Protein AF-A0A7J7VYK8-F1 (afdb_monomer_lite)

Radius of gyration: 44.72 Å; chains: 1; bounding box: 119×63×115 Å

Secondary structure (DSSP, 8-state):
-HHHHT-HHHHHHHHHHHHHHHHHHHHHTTSTT-HHHHHHHHHHHHHHHHHHHHHHHHHHHHHHHHHHHHHHHHHHHHHHHHHHHHHHIIIIIHHHHHHTS-SS--HHHHHHHHHHHHHHHHHHHHHHHHHHHHHHHHHHHHHHHHTT--TT----HHHHHHHHHHHHHHHHHHHHHHHHHHHHHHHHHHHHHHHHHHHHHHHHHHHHHHHHHHHH-S-SS--HHHHHHHHHHHHHHHHHS-HHHHHHHHHHHHTSSSTTTTHHHHHHHHHHHHHHHHHHHHHHHHS--SS-THHHHHHHHHHHHHTT-------------------PPPPP-PPP------------------------------PPPP------STTTGGGG----PPPPPP--------------------------------

Structure (mmCIF, N/CA/C/O backbone):
data_AF-A0A7J7VYK8-F1
#
_entry.id   AF-A0A7J7VYK8-F1
#
loop_
_atom_site.group_PDB
_atom_site.id
_atom_site.type_symbol
_atom_site.label_atom_id
_atom_site.label_alt_id
_atom_site.label_comp_id
_atom_site.label_asym_id
_atom_site.label_entity_id
_atom_site.label_seq_id
_atom_site.pdbx_PDB_ins_code
_atom_site.Cartn_x
_atom_site.Cartn_y
_atom_site.Cartn_z
_atom_site.occupancy
_atom_site.B_iso_or_equiv
_atom_site.auth_seq_id
_atom_site.auth_comp_id
_atom_site.auth_asym_id
_atom_site.auth_atom_id
_atom_site.pdbx_PDB_model_num
ATOM 1 N N . MET A 1 1 ? 20.728 4.333 -35.423 1.00 66.44 1 MET A N 1
ATOM 2 C CA . MET A 1 1 ? 21.975 3.659 -34.999 1.00 66.44 1 MET A CA 1
ATOM 3 C C . MET A 1 1 ? 22.293 2.475 -35.893 1.00 66.44 1 MET A C 1
ATOM 5 O O . MET A 1 1 ? 23.256 2.585 -36.630 1.00 66.44 1 MET A O 1
ATOM 9 N N . GLU A 1 2 ? 21.468 1.422 -35.945 1.00 69.25 2 GLU A N 1
ATOM 10 C CA . GLU A 1 2 ? 21.706 0.250 -36.819 1.00 69.25 2 GLU A CA 1
ATOM 11 C C . GLU A 1 2 ? 22.006 0.616 -38.289 1.00 69.25 2 GLU A C 1
ATOM 13 O O . GLU A 1 2 ? 22.933 0.067 -38.868 1.00 69.25 2 GLU A O 1
ATOM 18 N N . ALA A 1 3 ? 21.307 1.605 -38.863 1.00 75.06 3 ALA A N 1
ATOM 19 C CA . ALA A 1 3 ? 21.569 2.103 -40.220 1.00 75.06 3 ALA A CA 1
ATOM 20 C C . ALA A 1 3 ? 22.964 2.736 -40.423 1.00 75.06 3 ALA A C 1
ATOM 22 O O . ALA A 1 3 ? 23.496 2.669 -41.520 1.00 75.06 3 ALA A O 1
ATOM 23 N N . VAL A 1 4 ? 23.562 3.323 -39.379 1.00 71.44 4 VAL A N 1
ATOM 24 C CA . VAL A 1 4 ? 24.891 3.966 -39.443 1.00 71.44 4 VAL A CA 1
ATOM 25 C C . VAL A 1 4 ? 26.001 2.915 -39.350 1.00 71.44 4 VAL A C 1
ATOM 27 O O . VAL A 1 4 ? 26.984 2.984 -40.073 1.00 71.44 4 VAL A O 1
ATOM 30 N N . LEU A 1 5 ? 25.807 1.886 -38.517 1.00 71.06 5 LEU A N 1
ATOM 31 C CA . LEU A 1 5 ? 26.722 0.739 -38.415 1.00 71.06 5 LEU A CA 1
ATOM 32 C C . LEU A 1 5 ? 26.581 -0.258 -39.581 1.00 71.06 5 LEU A C 1
ATOM 34 O O . LEU A 1 5 ? 27.395 -1.168 -39.719 1.00 71.06 5 LEU A O 1
ATOM 38 N N . ARG A 1 6 ? 25.536 -0.113 -40.405 1.00 79.81 6 ARG A N 1
ATOM 39 C CA . ARG A 1 6 ? 25.303 -0.891 -41.631 1.00 79.81 6 ARG A CA 1
ATOM 40 C C . ARG A 1 6 ? 25.553 -0.101 -42.911 1.00 79.81 6 ARG A C 1
ATOM 42 O O . ARG A 1 6 ? 25.130 -0.548 -43.977 1.00 79.81 6 ARG A O 1
ATOM 49 N N . ASP A 1 7 ? 26.227 1.041 -42.821 1.00 84.50 7 ASP A N 1
ATOM 50 C CA . ASP A 1 7 ? 26.630 1.771 -44.015 1.00 84.50 7 ASP A CA 1
ATOM 51 C C . ASP A 1 7 ? 27.494 0.861 -44.923 1.00 84.50 7 ASP A C 1
ATOM 53 O O . ASP A 1 7 ? 28.463 0.255 -44.449 1.00 84.50 7 ASP A O 1
ATOM 57 N N . PRO A 1 8 ? 27.137 0.693 -46.210 1.00 84.19 8 PRO A N 1
ATOM 58 C CA . PRO A 1 8 ? 27.809 -0.261 -47.085 1.00 84.19 8 PRO A CA 1
ATOM 59 C C . PRO A 1 8 ? 29.238 0.166 -47.444 1.00 84.19 8 PRO A C 1
ATOM 61 O O . PRO A 1 8 ? 30.066 -0.703 -47.712 1.00 84.19 8 PRO A O 1
ATOM 64 N N . VAL A 1 9 ? 29.547 1.468 -47.419 1.00 83.50 9 VAL A N 1
ATOM 65 C CA . VAL A 1 9 ? 30.898 1.990 -47.668 1.00 83.50 9 VAL A CA 1
ATOM 66 C C . VAL A 1 9 ? 31.778 1.719 -46.451 1.00 83.50 9 VAL A C 1
ATOM 68 O O . VAL A 1 9 ? 32.875 1.187 -46.600 1.00 83.50 9 VAL A O 1
ATOM 71 N N . LEU A 1 10 ? 31.266 1.983 -45.245 1.00 81.25 10 LEU A N 1
ATOM 72 C CA . LEU A 1 10 ? 31.934 1.684 -43.976 1.00 81.25 10 LEU A CA 1
ATOM 73 C C . LEU A 1 10 ? 32.224 0.181 -43.826 1.00 81.25 10 LEU A C 1
ATOM 75 O O . LEU A 1 10 ? 33.344 -0.213 -43.504 1.00 81.25 10 LEU A O 1
ATOM 79 N N . LEU A 1 11 ? 31.233 -0.671 -44.118 1.00 83.19 11 LEU A N 1
ATOM 80 C CA . LEU A 1 11 ? 31.388 -2.128 -44.083 1.00 83.19 11 LEU A CA 1
ATOM 81 C C . LEU A 1 11 ? 32.346 -2.646 -45.163 1.00 83.19 11 LEU A C 1
ATOM 83 O O . LEU A 1 11 ? 33.092 -3.588 -44.897 1.00 83.19 11 LEU A O 1
ATOM 87 N N . GLY A 1 12 ? 32.340 -2.060 -46.364 1.00 84.88 12 GLY A N 1
ATOM 88 C CA . GLY A 1 12 ? 33.315 -2.376 -47.410 1.00 84.88 12 GLY A CA 1
ATOM 89 C C . GLY A 1 12 ? 34.735 -2.026 -46.969 1.00 84.88 12 GLY A C 1
ATOM 90 O O . GLY A 1 12 ? 35.626 -2.872 -47.006 1.00 84.88 12 GLY A O 1
ATOM 91 N N . LEU A 1 13 ? 34.927 -0.816 -46.442 1.00 82.25 13 LEU A N 1
ATOM 92 C CA . LEU A 1 13 ? 36.217 -0.314 -45.975 1.00 82.25 13 LEU A CA 1
ATOM 93 C C . LEU A 1 13 ? 36.773 -1.127 -44.791 1.00 82.25 13 LEU A C 1
ATOM 95 O O . LEU A 1 13 ? 37.957 -1.453 -44.789 1.00 82.25 13 LEU A O 1
ATOM 99 N N . GLN A 1 14 ? 35.924 -1.552 -43.850 1.00 80.00 14 GLN A N 1
ATOM 100 C CA . GLN A 1 14 ? 36.318 -2.445 -42.752 1.00 80.00 14 GLN A CA 1
ATOM 101 C C . GLN A 1 14 ? 36.707 -3.856 -43.237 1.00 80.00 14 GLN A C 1
ATOM 103 O O . GLN A 1 14 ? 37.615 -4.477 -42.687 1.00 80.00 14 GLN A O 1
ATOM 108 N N . ARG A 1 15 ? 36.016 -4.397 -44.251 1.00 84.12 15 ARG A N 1
ATOM 109 C CA . ARG A 1 15 ? 36.265 -5.757 -44.772 1.00 84.12 15 ARG A CA 1
ATOM 110 C C . ARG A 1 15 ? 37.472 -5.832 -45.699 1.00 84.12 15 ARG A C 1
ATOM 112 O O . ARG A 1 15 ? 38.205 -6.817 -45.677 1.00 84.12 15 ARG A O 1
ATOM 119 N N . GLU A 1 16 ? 37.641 -4.824 -46.545 1.00 87.75 16 GLU A N 1
ATOM 120 C CA . GLU A 1 16 ? 38.564 -4.857 -47.679 1.00 87.75 16 GLU A CA 1
ATOM 121 C C . GLU A 1 16 ? 39.730 -3.881 -47.526 1.00 87.75 16 GLU A C 1
ATOM 123 O O . GLU A 1 16 ? 40.763 -4.086 -48.163 1.00 87.75 16 GLU A O 1
ATOM 128 N N . GLY A 1 17 ? 39.615 -2.857 -46.674 1.00 87.00 17 GLY A N 1
ATOM 129 C CA . GLY A 1 17 ? 40.640 -1.830 -46.486 1.00 87.00 17 GLY A CA 1
ATOM 130 C C . GLY A 1 17 ? 41.943 -2.401 -45.935 1.00 87.00 17 GLY A C 1
ATOM 131 O O . GLY A 1 17 ? 42.975 -2.257 -46.584 1.00 87.00 17 GLY A O 1
ATOM 132 N N . GLY A 1 18 ? 41.903 -3.157 -44.833 1.00 87.50 18 GLY A N 1
ATOM 133 C CA . GLY A 1 18 ? 43.097 -3.812 -44.280 1.00 87.50 18 GLY A CA 1
ATOM 134 C C . GLY A 1 18 ? 43.748 -4.805 -45.252 1.00 87.50 18 GLY A C 1
ATOM 135 O O . GLY A 1 18 ? 44.970 -4.844 -45.382 1.00 87.50 18 GLY A O 1
ATOM 136 N N . ALA A 1 19 ? 42.944 -5.553 -46.017 1.00 89.50 19 ALA A N 1
ATOM 137 C CA . ALA A 1 19 ? 43.447 -6.455 -47.055 1.00 89.50 19 ALA A CA 1
ATOM 138 C C . ALA A 1 19 ? 44.047 -5.701 -48.259 1.00 89.50 19 ALA A C 1
ATOM 140 O O . ALA A 1 19 ? 45.001 -6.173 -48.873 1.00 89.50 19 ALA A O 1
ATOM 141 N N . THR A 1 20 ? 43.505 -4.530 -48.601 1.00 90.06 20 THR A N 1
ATOM 142 C CA . THR A 1 20 ? 44.023 -3.660 -49.667 1.00 90.06 20 THR A CA 1
ATOM 143 C C . THR A 1 20 ? 45.308 -2.974 -49.234 1.00 90.06 20 THR A C 1
ATOM 145 O O . THR A 1 20 ? 46.271 -2.983 -49.993 1.00 90.06 20 THR A O 1
ATOM 148 N N . LEU A 1 21 ? 45.373 -2.475 -48.000 1.00 91.06 21 LEU A N 1
ATOM 149 C CA . LEU A 1 21 ? 46.582 -1.900 -47.426 1.00 91.06 21 LEU A CA 1
ATOM 150 C C . LEU A 1 21 ? 47.708 -2.941 -47.346 1.00 91.06 21 LEU A C 1
ATOM 152 O O . LEU A 1 21 ? 48.823 -2.649 -47.761 1.00 91.06 21 LEU A O 1
ATOM 156 N N . ALA A 1 22 ? 47.413 -4.174 -46.922 1.00 90.88 22 ALA A N 1
ATOM 157 C CA . ALA A 1 22 ? 48.390 -5.265 -46.913 1.00 90.88 22 ALA A CA 1
ATOM 158 C C . ALA A 1 22 ? 48.908 -5.617 -48.325 1.00 90.88 22 ALA A C 1
ATOM 160 O O . ALA A 1 22 ? 50.106 -5.846 -48.499 1.00 90.88 22 ALA A O 1
ATOM 161 N N . ARG A 1 23 ? 48.039 -5.607 -49.352 1.00 91.00 23 ARG A N 1
ATOM 162 C CA . ARG A 1 23 ? 48.457 -5.761 -50.761 1.00 91.00 23 ARG A CA 1
ATOM 163 C C . ARG A 1 23 ? 49.352 -4.608 -51.219 1.00 91.00 23 ARG A C 1
ATOM 165 O O . ARG A 1 23 ? 50.415 -4.863 -51.774 1.00 91.00 23 ARG A O 1
ATOM 172 N N . LEU A 1 24 ? 48.969 -3.363 -50.931 1.00 90.00 24 LEU A N 1
ATOM 173 C CA . LEU A 1 24 ? 49.759 -2.174 -51.270 1.00 90.00 24 LEU A CA 1
ATOM 174 C C . LEU A 1 24 ? 51.128 -2.182 -50.576 1.00 90.00 24 LEU A C 1
ATOM 176 O O . LEU A 1 24 ? 52.125 -1.867 -51.213 1.00 90.00 24 LEU A O 1
ATOM 180 N N . GLN A 1 25 ? 51.205 -2.605 -49.311 1.00 90.88 25 GLN A N 1
ATOM 181 C CA . GLN A 1 25 ? 52.469 -2.797 -48.591 1.00 90.88 25 GLN A CA 1
ATOM 182 C C . GLN A 1 25 ? 53.337 -3.883 -49.251 1.00 90.88 25 GLN A C 1
ATOM 184 O O . GLN A 1 25 ? 54.537 -3.685 -49.446 1.00 90.88 25 GLN A O 1
ATOM 189 N N . GLN A 1 26 ? 52.740 -5.010 -49.656 1.00 91.31 26 GLN A N 1
ATOM 190 C CA . GLN A 1 26 ? 53.449 -6.083 -50.359 1.00 91.31 26 GLN A CA 1
ATOM 191 C C . GLN A 1 26 ? 53.977 -5.635 -51.734 1.00 91.31 26 GLN A C 1
ATOM 193 O O . GLN A 1 26 ? 55.103 -5.974 -52.099 1.00 91.31 26 GLN A O 1
ATOM 198 N N . GLU A 1 27 ? 53.198 -4.874 -52.501 1.00 89.06 27 GLU A N 1
ATOM 199 C CA . GLU A 1 27 ? 53.606 -4.357 -53.812 1.00 89.06 27 GLU A CA 1
ATOM 200 C C . GLU A 1 27 ? 54.656 -3.246 -53.687 1.00 89.06 27 GLU A C 1
ATOM 202 O O . GLU A 1 27 ? 55.673 -3.286 -54.384 1.00 89.06 27 GLU A O 1
ATOM 207 N N . ALA A 1 28 ? 54.477 -2.318 -52.743 1.00 86.69 28 ALA A N 1
ATOM 208 C CA . ALA A 1 28 ? 55.421 -1.240 -52.466 1.00 86.69 28 ALA A CA 1
ATOM 209 C C . ALA A 1 28 ? 56.788 -1.750 -51.984 1.00 86.69 28 ALA A C 1
ATOM 211 O O . ALA A 1 28 ? 57.797 -1.183 -52.391 1.00 86.69 28 ALA A O 1
ATOM 212 N N . SER A 1 29 ? 56.849 -2.870 -51.247 1.00 84.62 29 SER A N 1
ATOM 213 C CA . SER A 1 29 ? 58.124 -3.493 -50.831 1.00 84.62 29 SER A CA 1
ATOM 214 C C . SER A 1 29 ? 59.046 -3.885 -52.000 1.00 84.62 29 SER A C 1
ATOM 216 O O . SER A 1 29 ? 60.258 -4.019 -51.849 1.00 84.62 29 SER A O 1
ATOM 218 N N . ARG A 1 30 ? 58.494 -4.039 -53.213 1.00 88.00 30 ARG A N 1
ATOM 219 C CA . ARG A 1 30 ? 59.270 -4.292 -54.443 1.00 88.00 30 ARG A CA 1
ATOM 220 C C . ARG A 1 30 ? 59.839 -3.012 -55.065 1.00 88.00 30 ARG A C 1
ATOM 222 O O . ARG A 1 30 ? 60.625 -3.089 -56.006 1.00 88.00 30 ARG A O 1
ATOM 229 N N . LEU A 1 31 ? 59.421 -1.852 -54.563 1.00 87.12 31 LEU A N 1
ATOM 230 C CA . LEU A 1 31 ? 59.692 -0.508 -55.070 1.00 87.12 31 LEU A CA 1
ATOM 231 C C . LEU A 1 31 ? 60.247 0.427 -53.974 1.00 87.12 31 LEU A C 1
ATOM 233 O O . LEU A 1 31 ? 60.281 1.638 -54.180 1.00 87.12 31 LEU A O 1
ATOM 237 N N . ASP A 1 32 ? 60.735 -0.114 -52.848 1.00 77.31 32 ASP A N 1
ATOM 238 C CA . ASP A 1 32 ? 61.215 0.629 -51.659 1.00 77.31 32 ASP A CA 1
ATOM 239 C C . ASP A 1 32 ? 62.325 1.668 -51.933 1.00 77.31 32 ASP A C 1
ATOM 241 O O . ASP A 1 32 ? 62.585 2.559 -51.118 1.00 77.31 32 ASP A O 1
ATOM 245 N N . PHE A 1 33 ? 62.978 1.587 -53.093 1.00 79.19 33 PHE A N 1
ATOM 246 C CA . PHE A 1 33 ? 63.954 2.572 -53.563 1.00 79.19 33 PHE A CA 1
ATOM 247 C C . PHE A 1 33 ? 63.316 3.894 -54.032 1.00 79.19 33 PHE A C 1
ATOM 249 O O . PHE A 1 33 ? 64.022 4.892 -54.162 1.00 79.19 33 PHE A O 1
ATOM 256 N N . ASN A 1 34 ? 62.004 3.922 -54.293 1.00 89.50 34 ASN A N 1
ATOM 257 C CA . ASN A 1 34 ? 61.283 5.112 -54.739 1.00 89.50 34 ASN A CA 1
ATOM 258 C C . ASN A 1 34 ? 60.713 5.895 -53.528 1.00 89.50 34 ASN A C 1
ATOM 260 O O . ASN A 1 34 ? 59.876 5.359 -52.792 1.00 89.50 34 ASN A O 1
ATOM 264 N N . PRO A 1 35 ? 61.131 7.160 -53.306 1.00 87.50 35 PRO A N 1
ATOM 265 C CA . PRO A 1 35 ? 60.678 7.954 -52.164 1.00 87.50 35 PRO A CA 1
ATOM 266 C C . PRO A 1 35 ? 59.190 8.324 -52.244 1.00 87.50 35 PRO A C 1
ATOM 268 O O . PRO A 1 35 ? 58.517 8.334 -51.213 1.00 87.50 35 PRO A O 1
ATOM 271 N N . ASP A 1 36 ? 58.655 8.556 -53.445 1.00 90.31 36 ASP A N 1
ATOM 272 C CA . ASP A 1 36 ? 57.256 8.941 -53.641 1.00 90.31 36 ASP A CA 1
ATOM 273 C C . ASP A 1 36 ? 56.327 7.773 -53.296 1.00 90.31 36 ASP A C 1
ATOM 275 O O . ASP A 1 36 ? 55.339 7.959 -52.587 1.00 90.31 36 ASP A O 1
ATOM 279 N N . VAL A 1 37 ? 56.671 6.550 -53.720 1.00 88.38 37 VAL A N 1
ATOM 280 C CA . VAL A 1 37 ? 55.912 5.328 -53.382 1.00 88.38 37 VAL A CA 1
ATOM 281 C C . VAL A 1 37 ? 55.844 5.136 -51.866 1.00 88.38 37 VAL A C 1
ATOM 283 O O . VAL A 1 37 ? 54.774 4.866 -51.321 1.00 88.38 37 VAL A O 1
ATOM 286 N N . ARG A 1 38 ? 56.965 5.347 -51.164 1.00 88.88 38 ARG A N 1
ATOM 287 C CA . ARG A 1 38 ? 57.019 5.273 -49.697 1.00 88.88 38 ARG A CA 1
ATOM 288 C C . ARG A 1 38 ? 56.192 6.366 -49.018 1.00 88.88 38 ARG A C 1
ATOM 290 O O . ARG A 1 38 ? 55.534 6.076 -48.022 1.00 88.88 38 ARG A O 1
ATOM 297 N N . SER A 1 39 ? 56.194 7.589 -49.553 1.00 91.50 39 SER A N 1
ATOM 298 C CA . SER A 1 39 ? 55.395 8.701 -49.022 1.00 91.50 39 SER A CA 1
ATOM 299 C C . SER A 1 39 ? 53.893 8.420 -49.129 1.00 91.50 39 SER A C 1
ATOM 301 O O . SER A 1 39 ? 53.184 8.480 -48.126 1.00 91.50 39 SER A O 1
ATOM 303 N N . HIS A 1 40 ? 53.413 8.029 -50.314 1.00 91.38 40 HIS A N 1
ATOM 304 C CA . HIS A 1 40 ? 51.994 7.730 -50.533 1.00 91.38 40 HIS A CA 1
ATOM 305 C C . HIS A 1 40 ? 51.535 6.479 -49.759 1.00 91.38 40 HIS A C 1
ATOM 307 O O . HIS A 1 40 ? 50.402 6.434 -49.284 1.00 91.38 40 HIS A O 1
ATOM 313 N N . LEU A 1 41 ? 52.403 5.475 -49.564 1.00 91.19 41 LEU A N 1
ATOM 314 C CA . LEU A 1 41 ? 52.093 4.319 -48.713 1.00 91.19 41 LEU A CA 1
ATOM 315 C C . LEU A 1 41 ? 51.953 4.710 -47.233 1.00 91.19 41 LEU A C 1
ATOM 317 O O . LEU A 1 41 ? 51.063 4.205 -46.544 1.00 91.19 41 LEU A O 1
ATOM 321 N N . ALA A 1 42 ? 52.818 5.599 -46.736 1.00 90.94 42 ALA A N 1
ATOM 322 C CA . ALA A 1 42 ? 52.733 6.108 -45.370 1.00 90.94 42 ALA A CA 1
ATOM 323 C C . ALA A 1 42 ? 51.444 6.921 -45.156 1.00 90.94 42 ALA A C 1
ATOM 325 O O . ALA A 1 42 ? 50.758 6.720 -44.155 1.00 90.94 42 ALA A O 1
ATOM 326 N N . GLU A 1 43 ? 51.069 7.760 -46.125 1.00 94.25 43 GLU A N 1
ATOM 327 C CA . GLU A 1 43 ? 49.801 8.498 -46.126 1.00 94.25 43 GLU A CA 1
ATOM 328 C C . GLU A 1 43 ? 48.586 7.555 -46.153 1.00 94.25 43 GLU A C 1
ATOM 330 O O . GLU A 1 43 ? 47.708 7.663 -45.300 1.00 94.25 43 GLU A O 1
ATOM 335 N N . ALA A 1 44 ? 48.564 6.564 -47.051 1.00 90.62 44 ALA A N 1
ATOM 336 C CA . ALA A 1 44 ? 47.496 5.562 -47.115 1.00 90.62 44 ALA A CA 1
ATOM 337 C C . ALA A 1 44 ? 47.372 4.744 -45.815 1.00 90.62 44 ALA A C 1
ATOM 339 O O . ALA A 1 44 ? 46.263 4.437 -45.375 1.00 90.62 44 ALA A O 1
ATOM 340 N N . THR A 1 45 ? 48.502 4.428 -45.172 1.00 91.75 45 THR A N 1
ATOM 341 C CA . THR A 1 45 ? 48.530 3.761 -43.862 1.00 91.75 45 THR A CA 1
ATOM 342 C C . THR A 1 45 ? 47.937 4.664 -42.778 1.00 91.75 45 THR A C 1
ATOM 344 O O . THR A 1 45 ? 47.077 4.216 -42.025 1.00 91.75 45 THR A O 1
ATOM 347 N N . ALA A 1 46 ? 48.333 5.939 -42.721 1.00 94.19 46 ALA A N 1
ATOM 348 C CA . ALA A 1 46 ? 47.816 6.901 -41.746 1.00 94.19 46 ALA A CA 1
ATOM 349 C C . ALA A 1 46 ? 46.307 7.158 -41.914 1.00 94.19 46 ALA A C 1
ATOM 351 O O . ALA A 1 46 ? 45.573 7.181 -40.925 1.00 94.19 46 ALA A O 1
ATOM 352 N N . LEU A 1 47 ? 45.828 7.286 -43.157 1.00 91.38 47 LEU A N 1
ATOM 353 C CA . LEU A 1 47 ? 44.405 7.432 -43.471 1.00 91.38 47 LEU A CA 1
ATOM 354 C C . LEU A 1 47 ? 43.594 6.199 -43.050 1.00 91.38 47 LEU A C 1
ATOM 356 O O . LEU A 1 47 ? 42.510 6.349 -42.489 1.00 91.38 47 LEU A O 1
ATOM 360 N N . TYR A 1 48 ? 44.111 4.987 -43.276 1.00 90.31 48 TYR A N 1
ATOM 361 C CA . TYR A 1 48 ? 43.433 3.762 -42.847 1.00 90.31 48 TYR A CA 1
ATOM 362 C C . TYR A 1 48 ? 43.399 3.618 -41.317 1.00 90.31 48 TYR A C 1
ATOM 364 O O . TYR A 1 48 ? 42.348 3.292 -40.769 1.00 90.31 48 TYR A O 1
ATOM 372 N N . SER A 1 49 ? 44.498 3.921 -40.616 1.00 91.06 49 SER A N 1
ATOM 373 C CA . SER A 1 49 ? 44.519 3.935 -39.144 1.00 91.06 49 SER A CA 1
ATOM 374 C C . SER A 1 49 ? 43.506 4.928 -38.570 1.00 91.06 49 SER A C 1
ATOM 376 O O . SER A 1 49 ? 42.745 4.574 -37.674 1.00 91.06 49 SER A O 1
ATOM 378 N N . LEU A 1 50 ? 43.421 6.139 -39.137 1.00 92.12 50 LEU A N 1
ATOM 379 C CA . LEU A 1 50 ? 42.419 7.130 -38.739 1.00 92.12 50 LEU A CA 1
ATOM 380 C C . LEU A 1 50 ? 40.988 6.605 -38.945 1.00 92.12 50 LEU A C 1
ATOM 382 O O . LEU A 1 50 ? 40.134 6.795 -38.083 1.00 92.12 50 LEU A O 1
ATOM 386 N N . VAL A 1 51 ? 40.714 5.928 -40.064 1.00 88.81 51 VAL A N 1
ATOM 387 C CA . VAL A 1 51 ? 39.407 5.301 -40.323 1.00 88.81 51 VAL A CA 1
ATOM 388 C C . VAL A 1 51 ? 39.068 4.238 -39.274 1.00 88.81 51 VAL A C 1
ATOM 390 O O . VAL A 1 51 ? 37.934 4.222 -38.794 1.00 88.81 51 VAL A O 1
ATOM 393 N N . ASP A 1 52 ? 40.016 3.374 -38.905 1.00 86.94 52 ASP A N 1
ATOM 394 C CA . ASP A 1 52 ? 39.801 2.318 -37.905 1.00 86.94 52 ASP A CA 1
ATOM 395 C C . ASP A 1 52 ? 39.539 2.906 -36.504 1.00 86.94 52 ASP A C 1
ATOM 397 O O . ASP A 1 52 ? 38.585 2.516 -35.826 1.00 86.94 52 ASP A O 1
ATOM 401 N N . GLU A 1 53 ? 40.291 3.941 -36.115 1.00 91.56 53 GLU A N 1
ATOM 402 C CA . GLU A 1 53 ? 40.053 4.707 -34.885 1.00 91.56 53 GLU A CA 1
ATOM 403 C C . GLU A 1 53 ? 38.658 5.358 -34.870 1.00 91.56 53 GLU A C 1
ATOM 405 O O . GLU A 1 53 ? 37.910 5.210 -33.898 1.00 91.56 53 GLU A O 1
ATOM 410 N N . GLN A 1 54 ? 38.261 6.041 -35.952 1.00 89.06 54 GLN A N 1
ATOM 411 C CA . GLN A 1 54 ? 36.931 6.657 -36.044 1.00 89.06 54 GLN A CA 1
ATOM 412 C C . GLN A 1 54 ? 35.807 5.609 -36.048 1.00 89.06 54 GLN A C 1
ATOM 414 O O . GLN A 1 54 ? 34.757 5.833 -35.440 1.00 89.06 54 GLN A O 1
ATOM 419 N N . LEU A 1 55 ? 36.019 4.445 -36.670 1.00 86.00 55 LEU A N 1
ATOM 420 C CA . LEU A 1 55 ? 35.085 3.320 -36.631 1.00 86.00 55 LEU A CA 1
ATOM 421 C C . LEU A 1 55 ? 34.936 2.767 -35.206 1.00 86.00 55 LEU A C 1
ATOM 423 O O . LEU A 1 55 ? 33.811 2.530 -34.756 1.00 86.00 55 LEU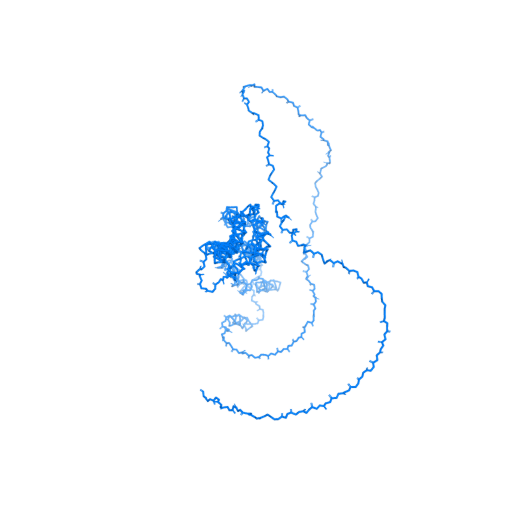 A O 1
ATOM 427 N N . HIS A 1 56 ? 36.037 2.609 -34.468 1.00 88.00 56 HIS A N 1
ATOM 428 C CA . HIS A 1 56 ? 36.009 2.178 -33.072 1.00 88.00 56 HIS A CA 1
ATOM 429 C C . HIS A 1 56 ? 35.237 3.167 -32.181 1.00 88.00 56 HIS A C 1
ATOM 431 O O . HIS A 1 56 ? 34.377 2.754 -31.392 1.00 88.00 56 HIS A O 1
ATOM 437 N N . VAL A 1 57 ? 35.474 4.474 -32.347 1.00 91.06 57 VAL A N 1
ATOM 438 C CA . VAL A 1 57 ? 34.728 5.535 -31.647 1.00 91.06 57 VAL A CA 1
ATOM 439 C C . VAL A 1 57 ? 33.239 5.488 -32.006 1.00 91.06 57 VAL A C 1
ATOM 441 O O . VAL A 1 57 ? 32.390 5.534 -31.112 1.00 91.06 57 VAL A O 1
ATOM 444 N N . LEU A 1 58 ? 32.892 5.336 -33.286 1.00 88.12 58 LEU A N 1
ATOM 445 C CA . LEU A 1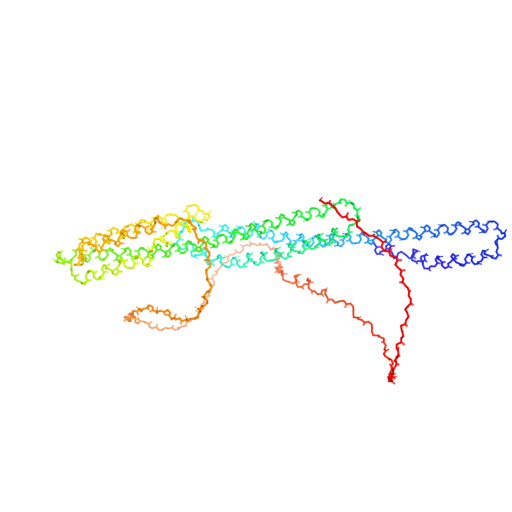 58 ? 31.508 5.259 -33.762 1.00 88.12 58 LEU A CA 1
ATOM 446 C C . LEU A 1 58 ? 30.753 4.050 -33.186 1.00 88.12 58 LEU A C 1
ATOM 448 O O . LEU A 1 58 ? 29.629 4.193 -32.701 1.00 88.12 58 LEU A O 1
ATOM 452 N N . VAL A 1 59 ? 31.364 2.863 -33.200 1.00 85.06 59 VAL A N 1
ATOM 453 C CA . VAL A 1 59 ? 30.773 1.641 -32.628 1.00 85.06 59 VAL A CA 1
ATOM 454 C C . VAL A 1 59 ? 30.574 1.797 -31.120 1.00 85.06 59 VAL A C 1
ATOM 456 O O . VAL A 1 59 ? 29.486 1.525 -30.608 1.00 85.06 59 VAL A O 1
ATOM 459 N N . THR A 1 60 ? 31.590 2.286 -30.407 1.00 87.31 60 THR A N 1
ATOM 460 C CA . THR A 1 60 ? 31.558 2.447 -28.946 1.00 87.31 60 THR A CA 1
ATOM 461 C C . THR A 1 60 ? 30.508 3.473 -28.513 1.00 87.31 60 THR A C 1
ATOM 463 O O . THR A 1 60 ? 29.673 3.183 -27.653 1.00 87.31 60 THR A O 1
ATOM 466 N N . THR A 1 61 ? 30.467 4.641 -29.161 1.00 88.69 61 THR A N 1
ATOM 467 C CA . THR A 1 61 ? 29.472 5.691 -28.876 1.00 88.69 61 THR A CA 1
ATOM 468 C C . THR A 1 61 ? 28.049 5.272 -29.255 1.00 88.69 61 THR A C 1
ATOM 470 O O . THR A 1 61 ? 27.121 5.519 -28.482 1.00 88.69 61 THR A O 1
ATOM 473 N N . SER A 1 62 ? 27.857 4.575 -30.382 1.00 85.75 62 SER A N 1
ATOM 474 C CA . SER A 1 62 ? 26.550 4.033 -30.780 1.00 85.75 62 SER A CA 1
ATOM 475 C C . SER A 1 62 ? 26.042 2.979 -29.790 1.00 85.75 62 SER A C 1
ATOM 477 O O . SER A 1 62 ? 24.870 3.002 -29.416 1.00 85.75 62 SER A O 1
ATOM 479 N N . ASN A 1 63 ? 26.901 2.069 -29.325 1.00 85.19 63 ASN A N 1
ATOM 480 C CA . ASN A 1 63 ? 26.514 1.052 -28.342 1.00 85.19 63 ASN A CA 1
ATOM 481 C C . ASN A 1 63 ? 26.190 1.675 -26.974 1.00 85.19 63 ASN A C 1
ATOM 483 O O . ASN A 1 63 ? 25.201 1.298 -26.343 1.00 85.19 63 ASN A O 1
ATOM 487 N N . HIS A 1 64 ? 26.956 2.683 -26.544 1.00 86.00 64 HIS A N 1
ATOM 488 C CA . HIS A 1 64 ? 26.662 3.441 -25.328 1.00 86.00 64 HIS A CA 1
ATOM 489 C C . HIS A 1 64 ? 25.310 4.177 -25.417 1.00 86.00 64 HIS A C 1
ATOM 491 O O . HIS A 1 64 ? 24.493 4.105 -24.495 1.00 86.00 64 HIS A O 1
ATOM 497 N N . LEU A 1 65 ? 25.028 4.845 -26.543 1.00 86.88 65 LEU A N 1
ATOM 498 C CA . LEU A 1 65 ? 23.748 5.520 -26.768 1.00 86.88 65 LEU A CA 1
ATOM 499 C C . LEU A 1 65 ? 22.571 4.530 -26.816 1.00 86.88 65 LEU A C 1
ATOM 501 O O . LEU A 1 65 ? 21.503 4.839 -26.286 1.00 86.88 65 LEU A O 1
ATOM 505 N N . LEU A 1 66 ? 22.761 3.332 -27.381 1.00 86.88 66 LEU A N 1
ATOM 506 C CA . LEU A 1 66 ? 21.759 2.263 -27.354 1.00 86.88 66 LEU A CA 1
ATOM 507 C C . LEU A 1 66 ? 21.421 1.841 -25.922 1.00 86.88 66 LEU A C 1
ATOM 509 O O . LEU A 1 66 ? 20.251 1.908 -25.547 1.00 86.88 66 LEU A O 1
ATOM 513 N N . GLY A 1 67 ? 22.423 1.526 -25.096 1.00 87.38 67 GLY A N 1
ATOM 514 C CA . GLY A 1 67 ? 22.203 1.172 -23.690 1.00 87.38 67 GLY A CA 1
ATOM 515 C C . GLY A 1 67 ? 21.477 2.272 -22.901 1.00 87.38 67 GLY A C 1
ATOM 516 O O . GLY A 1 67 ? 20.565 1.985 -22.122 1.00 87.38 67 GLY A O 1
ATOM 517 N N . ARG A 1 68 ? 21.798 3.549 -23.158 1.00 87.19 68 ARG A N 1
ATOM 518 C CA . ARG A 1 68 ? 21.085 4.693 -22.558 1.00 87.19 68 ARG A CA 1
ATOM 519 C C . ARG A 1 68 ? 19.624 4.797 -23.005 1.00 87.19 68 ARG A C 1
ATOM 521 O O . ARG A 1 68 ? 18.757 5.071 -22.174 1.00 87.19 68 ARG A O 1
ATOM 528 N N . LEU A 1 69 ? 19.328 4.581 -24.287 1.00 90.19 69 LEU A N 1
ATOM 529 C CA . LEU A 1 69 ? 17.953 4.605 -24.798 1.00 90.19 69 LEU A CA 1
ATOM 530 C C . LEU A 1 69 ? 17.127 3.426 -24.266 1.00 90.19 69 LEU A C 1
ATOM 532 O O . LEU A 1 69 ? 15.982 3.621 -23.858 1.00 90.19 69 LEU A O 1
ATOM 536 N N . GLU A 1 70 ? 17.704 2.226 -24.198 1.00 90.81 70 GLU A N 1
ATOM 537 C CA . GLU A 1 70 ? 17.061 1.047 -23.605 1.00 90.81 70 GLU A CA 1
ATOM 538 C C . GLU A 1 70 ? 16.744 1.253 -22.119 1.00 90.81 70 GLU A C 1
ATOM 540 O O . GLU A 1 70 ? 15.628 0.964 -21.675 1.00 90.81 70 GLU A O 1
ATOM 545 N N . LEU A 1 71 ? 17.687 1.816 -21.356 1.00 91.00 71 LEU A N 1
ATOM 546 C CA . LEU A 1 71 ? 17.475 2.216 -19.965 1.00 91.00 71 LEU A CA 1
ATOM 547 C C . LEU A 1 71 ? 16.313 3.213 -19.846 1.00 91.00 71 LEU A C 1
ATOM 549 O O . LEU A 1 71 ? 15.392 2.974 -19.064 1.00 91.00 71 LEU A O 1
ATOM 553 N N . ARG A 1 72 ? 16.293 4.272 -20.664 1.00 91.44 72 ARG A N 1
ATOM 554 C CA . ARG A 1 72 ? 15.225 5.286 -20.649 1.00 91.44 72 ARG A CA 1
ATOM 555 C C . ARG A 1 72 ? 13.849 4.704 -20.998 1.00 91.44 72 ARG A C 1
ATOM 557 O O . ARG A 1 72 ? 12.859 5.060 -20.362 1.00 91.44 72 ARG A O 1
ATOM 564 N N . VAL A 1 73 ? 13.774 3.759 -21.939 1.00 93.94 73 VAL A N 1
ATOM 565 C CA . VAL A 1 73 ? 12.533 3.022 -22.251 1.00 93.94 73 VAL A CA 1
ATOM 566 C C . VAL A 1 73 ? 12.082 2.156 -21.068 1.00 93.94 73 VAL A C 1
ATOM 568 O O . VAL A 1 73 ? 10.888 2.099 -20.774 1.00 93.94 73 VAL A O 1
ATOM 571 N N . ARG A 1 74 ? 13.008 1.494 -20.359 1.00 94.56 74 ARG A N 1
ATOM 572 C CA . ARG A 1 74 ? 12.691 0.700 -19.157 1.00 94.56 74 ARG A CA 1
ATOM 573 C C . ARG A 1 74 ? 12.217 1.580 -17.996 1.00 94.56 74 ARG A C 1
ATOM 575 O O . ARG A 1 74 ? 11.229 1.225 -17.357 1.00 94.56 74 ARG A O 1
ATOM 582 N N . MET A 1 75 ? 12.862 2.727 -17.770 1.00 94.50 75 MET A N 1
ATOM 583 C CA . MET A 1 75 ? 12.449 3.721 -16.771 1.00 94.50 75 MET A CA 1
ATOM 584 C C . MET A 1 75 ? 11.033 4.222 -17.062 1.00 94.50 75 MET A C 1
ATOM 586 O O . MET A 1 75 ? 10.158 4.043 -16.223 1.00 94.50 75 MET A O 1
ATOM 590 N N . GLY A 1 76 ? 10.763 4.714 -18.277 1.00 94.88 76 GLY A N 1
ATOM 591 C CA . GLY A 1 76 ? 9.444 5.245 -18.644 1.00 94.88 76 GLY A CA 1
ATOM 592 C C . GLY A 1 76 ? 8.300 4.226 -18.526 1.00 94.88 76 GLY A C 1
ATOM 593 O O . GLY A 1 76 ? 7.180 4.590 -18.173 1.00 94.88 76 GLY A O 1
ATOM 594 N N . ARG A 1 77 ? 8.568 2.929 -18.747 1.00 96.50 77 ARG A N 1
ATOM 595 C CA . ARG A 1 77 ? 7.590 1.850 -18.496 1.00 96.50 77 ARG A CA 1
ATOM 596 C C . ARG A 1 77 ? 7.283 1.677 -17.005 1.00 96.50 77 ARG A C 1
ATOM 598 O O . ARG A 1 77 ? 6.116 1.531 -16.648 1.00 96.50 77 ARG A O 1
ATOM 605 N N . LEU A 1 78 ? 8.306 1.699 -16.147 1.00 97.00 78 LEU A N 1
ATOM 606 C CA . LEU A 1 78 ? 8.120 1.627 -14.694 1.00 97.00 78 LEU A CA 1
ATOM 607 C C . LEU A 1 78 ? 7.443 2.888 -14.153 1.00 97.00 78 LEU A C 1
ATOM 609 O O . LEU A 1 78 ? 6.530 2.771 -13.343 1.00 97.00 78 LEU A O 1
ATOM 613 N N . GLU A 1 79 ? 7.816 4.072 -14.640 1.00 96.50 79 GLU A N 1
ATOM 614 C CA . GLU A 1 79 ? 7.148 5.329 -14.298 1.00 96.50 79 GLU A CA 1
ATOM 615 C C . GLU A 1 79 ? 5.668 5.283 -14.673 1.00 96.50 79 GLU A C 1
ATOM 617 O O . GLU A 1 79 ? 4.830 5.589 -13.829 1.00 96.50 79 GLU A O 1
ATOM 622 N N . ALA A 1 80 ? 5.313 4.845 -15.884 1.00 97.06 80 ALA A N 1
ATOM 623 C CA . ALA A 1 80 ? 3.914 4.717 -16.293 1.00 97.06 80 ALA A CA 1
ATOM 624 C C . ALA A 1 80 ? 3.118 3.765 -15.377 1.00 97.06 80 ALA A C 1
ATOM 626 O O . ALA A 1 80 ? 2.008 4.099 -14.962 1.00 97.06 80 ALA A O 1
ATOM 627 N N . ALA A 1 81 ? 3.691 2.616 -15.003 1.00 97.50 81 ALA A N 1
ATOM 628 C CA . ALA A 1 81 ? 3.057 1.674 -14.077 1.00 97.50 81 ALA A CA 1
ATOM 629 C C . ALA A 1 81 ? 2.924 2.241 -12.647 1.00 97.50 81 ALA A C 1
ATOM 631 O O . ALA A 1 81 ? 1.883 2.083 -12.008 1.00 97.50 81 ALA A O 1
ATOM 632 N N . ILE A 1 82 ? 3.942 2.958 -12.160 1.00 97.25 82 ILE A N 1
ATOM 633 C CA . ILE A 1 82 ? 3.921 3.677 -10.876 1.00 97.25 82 ILE A CA 1
ATOM 634 C C . ILE A 1 82 ? 2.819 4.746 -10.865 1.00 97.25 82 ILE A C 1
ATOM 636 O O . ILE A 1 82 ? 2.076 4.854 -9.887 1.00 97.25 82 ILE A O 1
ATOM 640 N N . HIS A 1 83 ? 2.662 5.504 -11.955 1.00 96.44 83 HIS A N 1
ATOM 641 C CA . HIS A 1 83 ? 1.599 6.501 -12.087 1.00 96.44 83 HIS A CA 1
ATOM 642 C C . HIS A 1 83 ? 0.205 5.859 -12.117 1.00 96.44 83 HIS A C 1
ATOM 644 O O . HIS A 1 83 ? -0.709 6.412 -11.518 1.00 96.44 83 HIS A O 1
ATOM 650 N N . GLN A 1 84 ? 0.023 4.684 -12.731 1.00 97.19 84 GLN A N 1
ATOM 651 C CA . GLN A 1 84 ? -1.266 3.972 -12.704 1.00 97.19 84 GLN A CA 1
ATOM 652 C C . GLN A 1 84 ? -1.701 3.614 -11.275 1.00 97.19 84 GLN A C 1
ATOM 654 O O . GLN A 1 84 ? -2.820 3.945 -10.881 1.00 97.19 84 GLN A O 1
ATOM 659 N N . VAL A 1 85 ? -0.812 3.006 -10.479 1.00 98.00 85 VAL A N 1
ATOM 660 C CA . VAL A 1 85 ? -1.105 2.664 -9.072 1.00 98.00 85 VAL A CA 1
ATOM 661 C C . VAL A 1 85 ? -1.298 3.932 -8.229 1.00 98.00 85 VAL A C 1
ATOM 663 O O . VAL A 1 85 ? -2.227 4.004 -7.428 1.00 98.00 85 VAL A O 1
ATOM 666 N N . SER A 1 86 ? -0.476 4.968 -8.446 1.00 97.31 86 SER A N 1
ATOM 667 C CA . SER A 1 86 ? -0.608 6.265 -7.758 1.00 97.31 86 SER A CA 1
ATOM 668 C C . SER A 1 86 ? -1.963 6.924 -8.027 1.00 97.31 86 SER A C 1
ATOM 670 O O . SER A 1 86 ? -2.667 7.280 -7.087 1.00 97.31 86 SER A O 1
ATOM 672 N N . ASN A 1 87 ? -2.367 7.013 -9.298 1.00 97.25 87 ASN A N 1
ATOM 673 C CA . ASN A 1 87 ? -3.641 7.602 -9.705 1.00 97.25 87 ASN A CA 1
ATOM 674 C C . ASN A 1 87 ? -4.830 6.824 -9.130 1.00 97.25 87 ASN A C 1
ATOM 676 O O . ASN A 1 87 ? -5.801 7.437 -8.695 1.00 97.25 87 ASN A O 1
ATOM 680 N N . TRP A 1 88 ? -4.758 5.487 -9.082 1.00 97.75 88 TRP A N 1
ATOM 681 C CA . TRP A 1 88 ? -5.802 4.678 -8.449 1.00 97.75 88 TRP A CA 1
ATOM 682 C C . TRP A 1 88 ? -5.930 4.986 -6.949 1.00 97.75 88 TRP A C 1
ATOM 684 O O . TRP A 1 88 ? -7.046 5.191 -6.472 1.00 97.75 88 TRP A O 1
ATOM 694 N N . MET A 1 89 ? -4.811 5.079 -6.216 1.00 97.50 89 MET A N 1
ATOM 695 C CA . MET A 1 89 ? -4.818 5.414 -4.783 1.00 97.50 89 MET A CA 1
ATOM 696 C C . MET A 1 89 ? -5.348 6.830 -4.522 1.00 97.50 89 MET A C 1
ATOM 698 O O . MET A 1 89 ? -6.140 7.032 -3.604 1.00 97.50 89 MET A O 1
ATOM 702 N N . GLU A 1 90 ? -4.940 7.813 -5.326 1.00 95.94 90 GLU A N 1
ATOM 703 C CA . GLU A 1 90 ? -5.331 9.222 -5.164 1.00 95.94 90 GLU A CA 1
ATOM 704 C C . GLU A 1 90 ? -6.786 9.494 -5.568 1.00 95.94 90 GLU A C 1
ATOM 706 O O . GLU A 1 90 ? -7.419 10.384 -5.006 1.00 95.94 90 GLU A O 1
ATOM 711 N N . GLN A 1 91 ? -7.335 8.717 -6.505 1.00 95.38 91 GLN A N 1
ATOM 712 C CA . GLN A 1 91 ? -8.707 8.875 -6.991 1.00 95.38 91 GLN A CA 1
ATOM 713 C C . GLN A 1 91 ? -9.659 7.899 -6.290 1.00 95.38 91 GLN A C 1
ATOM 715 O O . GLN A 1 91 ? -10.327 8.268 -5.324 1.00 95.38 91 GLN A O 1
ATOM 720 N N . GLU A 1 92 ? -9.736 6.649 -6.753 1.00 94.94 92 GLU A N 1
ATOM 721 C CA . GLU A 1 92 ? -10.736 5.693 -6.263 1.00 94.94 92 GLU A CA 1
ATOM 722 C C . GLU A 1 92 ? -10.435 5.215 -4.843 1.00 94.94 92 GLU A C 1
ATOM 724 O O . GLU A 1 92 ? -11.346 5.146 -4.017 1.00 94.94 92 GLU A O 1
ATOM 729 N N . GLY A 1 93 ? -9.163 4.947 -4.540 1.00 95.75 93 GLY A N 1
ATOM 730 C CA . GLY A 1 93 ? -8.716 4.537 -3.213 1.00 95.75 93 GLY A CA 1
ATOM 731 C C . GLY A 1 93 ? -9.088 5.568 -2.151 1.00 95.75 93 GLY A C 1
ATOM 732 O O . GLY A 1 93 ? -9.803 5.252 -1.203 1.00 95.75 93 GLY A O 1
ATOM 733 N N . SER A 1 94 ? -8.658 6.817 -2.335 1.00 95.25 94 SER A N 1
ATOM 734 C CA . SER A 1 94 ? -8.919 7.917 -1.399 1.00 95.25 94 SER A CA 1
ATOM 735 C C . SER A 1 94 ? -10.411 8.246 -1.291 1.00 95.25 94 SER A C 1
ATOM 737 O O . SER A 1 94 ? -10.909 8.465 -0.187 1.00 95.25 94 SER A O 1
ATOM 739 N N . ARG A 1 95 ? -11.153 8.207 -2.409 1.00 95.06 95 ARG A N 1
ATOM 740 C CA . ARG A 1 95 ? -12.611 8.407 -2.420 1.00 95.06 95 ARG A CA 1
ATOM 74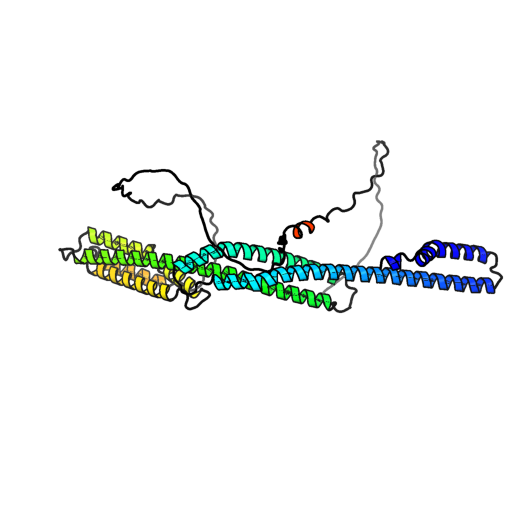1 C C . ARG A 1 95 ? -13.347 7.328 -1.624 1.00 95.06 95 ARG A C 1
ATOM 743 O O . ARG A 1 95 ? -14.224 7.665 -0.832 1.00 95.06 95 ARG A O 1
ATOM 750 N N . ARG A 1 96 ? -13.005 6.047 -1.812 1.00 94.75 96 ARG A N 1
ATOM 751 C CA . ARG A 1 96 ? -13.617 4.933 -1.064 1.00 94.75 96 ARG A CA 1
ATOM 752 C C . ARG A 1 96 ? -13.263 4.971 0.413 1.00 94.75 96 ARG A C 1
ATOM 754 O O . ARG A 1 96 ? -14.164 4.834 1.232 1.00 94.75 96 ARG A O 1
ATOM 761 N N . LEU A 1 97 ? -11.995 5.218 0.738 1.00 94.62 97 LEU A N 1
ATOM 762 C CA . LEU A 1 97 ? -11.514 5.360 2.112 1.00 94.62 97 LEU A CA 1
ATOM 763 C C . LEU A 1 97 ? -12.360 6.407 2.865 1.00 94.62 97 LEU A C 1
ATOM 765 O O . LEU A 1 97 ? -12.997 6.089 3.863 1.00 94.62 97 LEU A O 1
ATOM 769 N N . GLN A 1 98 ? -12.505 7.611 2.296 1.00 92.62 98 GLN A N 1
ATOM 770 C CA . GLN A 1 98 ? -13.346 8.679 2.857 1.00 92.62 98 GLN A CA 1
ATOM 771 C C . GLN A 1 98 ? -14.843 8.328 2.921 1.00 92.62 98 GLN A C 1
ATOM 773 O O . GLN A 1 98 ? -15.513 8.680 3.891 1.00 92.62 98 GLN A O 1
ATOM 778 N N . ALA A 1 99 ? -15.390 7.664 1.897 1.00 91.38 99 ALA A N 1
ATOM 779 C CA . ALA A 1 99 ? -16.810 7.308 1.841 1.00 91.38 99 ALA A CA 1
ATOM 780 C C . ALA A 1 99 ? -17.203 6.244 2.879 1.00 91.38 99 ALA A C 1
ATOM 782 O O . ALA A 1 99 ? -18.317 6.285 3.400 1.00 91.38 99 ALA A O 1
ATOM 783 N N . LEU A 1 100 ? -16.285 5.324 3.188 1.00 90.56 100 LEU A N 1
ATOM 784 C CA . LEU A 1 100 ? -16.463 4.241 4.157 1.00 90.56 100 LEU A CA 1
ATOM 785 C C . LEU A 1 100 ? -16.092 4.650 5.593 1.00 90.56 100 LEU A C 1
ATOM 787 O O . LEU A 1 100 ? -16.129 3.818 6.500 1.00 90.56 100 LEU A O 1
ATOM 791 N N . THR A 1 101 ? -15.721 5.911 5.832 1.00 86.88 101 THR A N 1
ATOM 792 C CA . THR A 1 101 ? -15.509 6.424 7.191 1.00 86.88 101 THR A CA 1
ATOM 793 C C . THR A 1 101 ? -16.871 6.656 7.851 1.00 86.88 101 THR A C 1
ATOM 795 O O . THR A 1 101 ? -17.653 7.471 7.350 1.00 86.88 101 THR A O 1
ATOM 798 N N . PRO A 1 102 ? -17.193 5.987 8.977 1.00 78.81 102 PRO A N 1
ATOM 799 C CA . PRO A 1 102 ? -18.499 6.121 9.614 1.00 78.81 102 PRO A CA 1
ATOM 800 C C . PRO A 1 102 ? -18.690 7.553 10.127 1.00 78.81 102 PRO A C 1
ATOM 802 O O . PRO A 1 102 ? -17.912 8.048 10.945 1.00 78.81 102 PRO A O 1
ATOM 805 N N . LYS A 1 103 ? -19.722 8.236 9.621 1.00 76.88 103 LYS A N 1
ATOM 806 C CA . LYS A 1 103 ? -19.989 9.651 9.925 1.00 76.88 103 LYS A CA 1
ATOM 807 C C . LYS A 1 103 ? -20.662 9.823 11.280 1.00 76.88 103 LYS A C 1
ATOM 809 O O . LYS A 1 103 ? -20.097 10.476 12.152 1.00 76.88 103 LYS A O 1
ATOM 814 N N . ASP A 1 104 ? -21.797 9.151 11.456 1.00 71.12 104 ASP A N 1
ATOM 815 C CA . ASP A 1 104 ? -22.759 9.418 12.534 1.00 71.12 104 ASP A CA 1
ATOM 816 C C . ASP A 1 104 ? -22.647 8.416 13.698 1.00 71.12 104 ASP A C 1
ATOM 818 O O . ASP A 1 104 ? -23.585 8.227 14.471 1.00 71.12 104 ASP A O 1
ATOM 822 N N . GLY A 1 105 ? -21.520 7.698 13.780 1.00 74.62 105 GLY A N 1
ATOM 823 C CA . GLY A 1 105 ? -21.183 6.727 14.829 1.00 74.62 105 GLY A CA 1
ATOM 824 C C . GLY A 1 105 ? -22.041 5.455 14.892 1.00 74.62 105 GLY A C 1
ATOM 825 O O . GLY A 1 105 ? -21.555 4.449 15.392 1.00 74.62 105 GLY A O 1
ATOM 826 N N . SER A 1 106 ? -23.278 5.472 14.380 1.00 87.12 106 SER A N 1
ATOM 827 C CA . SER A 1 106 ? -24.318 4.468 14.643 1.00 87.12 106 SER A CA 1
ATOM 828 C C . SER A 1 106 ? -23.938 3.028 14.265 1.00 87.12 106 SER A C 1
ATOM 830 O O . SER A 1 106 ? -23.271 2.785 13.254 1.00 87.12 106 SER A O 1
ATOM 832 N N . LEU A 1 107 ? -24.446 2.053 15.029 1.00 91.12 107 LEU A N 1
ATOM 833 C CA . LEU A 1 107 ? -24.153 0.628 14.838 1.00 91.12 107 LEU A CA 1
ATOM 834 C C . LEU A 1 107 ? -24.462 0.136 13.417 1.00 91.12 107 LEU A C 1
ATOM 836 O O . LEU A 1 107 ? -23.665 -0.602 12.846 1.00 91.12 107 LEU A O 1
ATOM 840 N N . GLU A 1 108 ? -25.588 0.553 12.838 1.00 90.94 108 GLU A N 1
ATOM 841 C CA . GLU A 1 108 ? -25.974 0.163 11.476 1.00 90.94 108 GLU A CA 1
ATOM 842 C C . GLU A 1 108 ? -25.004 0.743 10.438 1.00 90.94 108 GLU A C 1
ATOM 844 O O . GLU A 1 108 ? -24.541 0.020 9.555 1.00 90.94 108 GLU A O 1
ATOM 849 N N . THR A 1 109 ? -24.613 2.017 10.587 1.00 90.38 109 THR A N 1
ATOM 850 C CA . THR A 1 109 ? -23.618 2.639 9.699 1.00 90.38 109 THR A CA 1
ATOM 851 C C . THR A 1 109 ? -22.234 2.006 9.832 1.00 90.38 109 THR A C 1
ATOM 853 O O . THR A 1 109 ? -21.583 1.788 8.815 1.00 90.38 109 THR A O 1
ATOM 856 N N . VAL A 1 110 ? -21.801 1.647 11.046 1.00 92.94 110 VAL A N 1
ATOM 857 C CA . VAL A 1 110 ? -20.507 0.988 11.291 1.00 92.94 110 VAL A CA 1
ATOM 858 C C . VAL A 1 110 ? -20.504 -0.444 10.747 1.00 92.94 110 VAL A C 1
ATOM 860 O O . VAL A 1 110 ? -19.538 -0.839 10.102 1.00 92.94 110 VAL A O 1
ATOM 863 N N . GLN A 1 111 ? -21.582 -1.215 10.936 1.00 93.81 111 GLN A N 1
ATOM 864 C CA . GLN A 1 111 ? -21.703 -2.567 10.371 1.00 93.81 111 GLN A CA 1
ATOM 865 C C . GLN A 1 111 ? -21.697 -2.551 8.843 1.00 93.81 111 GLN A C 1
ATOM 867 O O . GLN A 1 111 ? -20.972 -3.331 8.228 1.00 93.81 111 GLN A O 1
ATOM 872 N N . LYS A 1 112 ? -22.473 -1.650 8.229 1.00 92.75 112 LYS A N 1
ATOM 873 C CA . LYS A 1 112 ? -22.497 -1.497 6.773 1.00 92.75 112 LYS A CA 1
ATOM 874 C C . LYS A 1 112 ? -21.122 -1.089 6.238 1.00 92.75 112 LYS A C 1
ATOM 876 O O . LYS A 1 112 ? -20.621 -1.738 5.325 1.00 92.75 112 LYS A O 1
ATOM 881 N N . ALA A 1 113 ? -20.505 -0.071 6.842 1.00 93.50 113 ALA A N 1
ATOM 882 C CA . ALA A 1 113 ? -19.172 0.385 6.467 1.00 93.50 113 ALA A CA 1
ATOM 883 C C . ALA A 1 113 ? -18.142 -0.746 6.576 1.00 93.50 113 ALA A C 1
ATOM 885 O O . ALA A 1 113 ? -17.419 -0.973 5.620 1.00 93.50 113 ALA A O 1
ATOM 886 N N . HIS A 1 114 ? -18.123 -1.510 7.673 1.00 94.75 114 HIS A N 1
ATOM 887 C CA . HIS A 1 114 ? -17.217 -2.651 7.845 1.00 94.75 114 HIS A CA 1
ATOM 888 C C . HIS A 1 114 ? -17.394 -3.725 6.761 1.00 94.75 114 HIS A C 1
ATOM 890 O O . HIS A 1 114 ? -16.405 -4.233 6.240 1.00 94.75 114 HIS A O 1
ATOM 896 N N . LEU A 1 115 ? -18.631 -4.088 6.406 1.00 94.00 115 LEU A N 1
ATOM 897 C CA . LEU A 1 115 ? -18.884 -5.088 5.359 1.00 94.00 115 LEU A CA 1
ATOM 898 C C . LEU A 1 115 ? -18.389 -4.614 3.985 1.00 94.00 115 LEU A C 1
ATOM 900 O O . LEU A 1 115 ? -17.694 -5.355 3.299 1.00 94.00 115 LEU A O 1
ATOM 904 N N . GLU A 1 116 ? -18.695 -3.371 3.608 1.00 94.44 116 GLU A N 1
ATOM 905 C CA . GLU A 1 116 ? -18.230 -2.771 2.348 1.00 94.44 116 GLU A CA 1
ATOM 906 C C . GLU A 1 116 ? -16.709 -2.496 2.353 1.00 94.44 116 GLU A C 1
ATOM 908 O O . GLU A 1 116 ? -16.071 -2.462 1.295 1.00 94.44 116 GLU A O 1
ATOM 913 N N . PHE A 1 117 ? -16.113 -2.324 3.538 1.00 96.38 117 PHE A N 1
ATOM 914 C CA . PHE A 1 117 ? -14.688 -2.065 3.716 1.00 96.38 117 PHE A CA 1
ATOM 915 C C . PHE A 1 117 ? -13.820 -3.305 3.516 1.00 96.38 117 PHE A C 1
ATOM 917 O O . PHE A 1 117 ? -12.766 -3.168 2.906 1.00 96.38 117 PHE A O 1
ATOM 924 N N . GLU A 1 118 ? -14.234 -4.502 3.941 1.00 95.75 118 GLU A N 1
ATOM 925 C CA . GLU A 1 118 ? -13.430 -5.721 3.730 1.00 95.75 118 GLU A CA 1
ATOM 926 C C . GLU A 1 118 ? -13.177 -5.993 2.230 1.00 95.75 118 GLU A C 1
ATOM 928 O O . GLU A 1 118 ? -12.036 -6.231 1.822 1.00 95.75 118 GLU A O 1
ATOM 933 N N . ASP A 1 119 ? -14.201 -5.848 1.381 1.00 94.06 119 ASP A N 1
ATOM 934 C CA . ASP A 1 119 ? -14.077 -5.995 -0.080 1.00 94.06 119 ASP A CA 1
ATOM 935 C C . ASP A 1 119 ? -13.171 -4.922 -0.711 1.00 94.06 119 ASP A C 1
ATOM 937 O O . ASP A 1 119 ? -12.441 -5.182 -1.676 1.00 94.06 119 ASP A O 1
ATOM 941 N N . PHE A 1 120 ? -13.206 -3.695 -0.182 1.00 96.75 120 PHE A N 1
ATOM 942 C CA . PHE A 1 120 ? -12.303 -2.616 -0.589 1.00 96.75 120 PHE A CA 1
ATOM 943 C C . PHE A 1 120 ? -10.866 -2.859 -0.106 1.00 96.75 120 PHE A C 1
ATOM 945 O O . PHE A 1 120 ? -9.914 -2.633 -0.856 1.00 96.75 120 PHE A O 1
ATOM 952 N N . PHE A 1 121 ? -10.694 -3.361 1.113 1.00 97.19 121 PHE A N 1
ATOM 953 C CA . PHE A 1 121 ? -9.401 -3.620 1.730 1.00 97.19 121 PHE A CA 1
ATOM 954 C C . PHE A 1 121 ? -8.620 -4.698 0.968 1.00 97.19 121 PHE A C 1
ATOM 956 O O . PHE A 1 121 ? -7.423 -4.539 0.733 1.00 97.19 121 PHE A O 1
ATOM 963 N N . LEU A 1 122 ? -9.299 -5.734 0.461 1.00 96.75 122 LEU A N 1
ATOM 964 C CA . LEU A 1 122 ? -8.698 -6.716 -0.451 1.00 96.75 122 LEU A CA 1
ATOM 965 C C . LEU A 1 122 ? -8.143 -6.069 -1.736 1.00 96.75 122 LEU A C 1
ATOM 967 O O . LEU A 1 122 ? -7.051 -6.427 -2.186 1.00 96.75 122 LEU A O 1
ATOM 971 N N . GLN A 1 123 ? -8.847 -5.084 -2.304 1.00 96.25 123 GLN A N 1
ATOM 972 C CA . GLN A 1 123 ? -8.380 -4.336 -3.481 1.00 96.25 123 GLN A CA 1
ATOM 973 C C . GLN A 1 123 ? -7.191 -3.429 -3.134 1.00 96.25 123 GLN A C 1
ATOM 975 O O . GLN A 1 123 ? -6.195 -3.416 -3.860 1.00 96.25 123 GLN A O 1
ATOM 980 N N . ALA A 1 124 ? -7.252 -2.725 -2.000 1.00 97.38 124 ALA A N 1
ATOM 981 C CA . ALA A 1 124 ? -6.151 -1.906 -1.494 1.00 97.38 124 ALA A CA 1
ATOM 982 C C . ALA A 1 124 ? -4.885 -2.744 -1.232 1.00 97.38 124 ALA A C 1
ATOM 984 O O . ALA A 1 124 ? -3.790 -2.337 -1.617 1.00 97.38 124 ALA A O 1
ATOM 985 N N . ALA A 1 125 ? -5.023 -3.948 -0.669 1.00 97.56 125 ALA A N 1
ATOM 986 C CA . ALA A 1 125 ? -3.921 -4.883 -0.452 1.00 97.56 125 ALA A CA 1
ATOM 987 C C . ALA A 1 125 ? -3.329 -5.432 -1.765 1.00 97.56 125 ALA A C 1
ATOM 989 O O . ALA A 1 125 ? -2.110 -5.596 -1.873 1.00 97.56 125 ALA A O 1
ATOM 990 N N . ALA A 1 126 ? -4.154 -5.681 -2.788 1.00 97.31 126 ALA A N 1
ATOM 991 C CA . ALA A 1 126 ? -3.673 -6.070 -4.115 1.00 97.31 126 ALA A CA 1
ATOM 992 C C . ALA A 1 126 ? -2.846 -4.947 -4.772 1.00 97.31 126 ALA A C 1
ATOM 994 O O . ALA A 1 126 ? -1.728 -5.192 -5.233 1.00 97.31 126 ALA A O 1
ATOM 995 N N . GLN A 1 127 ? -3.350 -3.710 -4.734 1.00 97.31 127 GLN A N 1
ATOM 996 C CA . GLN A 1 127 ? -2.659 -2.518 -5.242 1.00 97.31 127 GLN A CA 1
ATOM 997 C C . GLN A 1 127 ? -1.368 -2.227 -4.462 1.00 97.31 127 GLN A C 1
ATOM 999 O O . GLN A 1 127 ? -0.331 -1.939 -5.061 1.00 97.31 127 GLN A O 1
ATOM 1004 N N . TYR A 1 128 ? -1.382 -2.405 -3.136 1.00 98.00 128 TYR A N 1
ATOM 1005 C CA . TYR A 1 128 ? -0.193 -2.296 -2.291 1.00 98.00 128 TYR A CA 1
ATOM 1006 C C . TYR A 1 128 ? 0.900 -3.293 -2.705 1.00 98.00 128 TYR A C 1
ATOM 1008 O O . TYR A 1 128 ? 2.045 -2.907 -2.946 1.00 98.00 128 TYR A O 1
ATOM 1016 N N . ARG A 1 129 ? 0.540 -4.572 -2.885 1.00 98.00 129 ARG A N 1
ATOM 1017 C CA . ARG A 1 129 ? 1.467 -5.618 -3.352 1.00 98.00 129 ARG A CA 1
ATOM 1018 C C . ARG A 1 129 ? 2.029 -5.329 -4.745 1.00 98.00 129 ARG A C 1
ATOM 1020 O O . ARG A 1 129 ? 3.225 -5.526 -4.959 1.00 98.00 129 ARG A O 1
ATOM 1027 N N . GLN A 1 130 ? 1.200 -4.845 -5.671 1.00 98.00 130 GLN A N 1
ATOM 1028 C CA . GLN A 1 130 ? 1.649 -4.417 -6.999 1.00 98.00 130 GLN A CA 1
ATOM 1029 C C . GLN A 1 130 ? 2.645 -3.251 -6.899 1.00 98.00 130 GLN A C 1
ATOM 1031 O O . GLN A 1 130 ? 3.706 -3.292 -7.524 1.00 98.00 130 GLN A O 1
ATOM 1036 N N . GLY A 1 131 ? 2.354 -2.246 -6.070 1.00 98.12 131 GLY A N 1
ATOM 1037 C CA . GLY A 1 131 ? 3.241 -1.108 -5.843 1.00 98.12 131 GLY A CA 1
ATOM 1038 C C . GLY A 1 131 ? 4.584 -1.486 -5.208 1.00 98.12 131 GLY A C 1
ATOM 1039 O O . GLY A 1 131 ? 5.616 -0.932 -5.593 1.00 98.12 131 GLY A O 1
ATOM 1040 N N . LEU A 1 132 ? 4.614 -2.464 -4.298 1.00 97.94 132 LEU A N 1
ATOM 1041 C CA . LEU A 1 132 ? 5.865 -2.981 -3.731 1.00 97.94 132 LEU A CA 1
ATOM 1042 C C . LEU A 1 132 ? 6.743 -3.659 -4.792 1.00 97.94 132 LEU A C 1
ATOM 1044 O O . LEU A 1 132 ? 7.948 -3.409 -4.842 1.00 97.94 132 LEU A O 1
ATOM 1048 N N . GLU A 1 133 ? 6.158 -4.478 -5.669 1.00 98.12 133 GLU A N 1
ATOM 1049 C CA . GLU A 1 133 ? 6.913 -5.146 -6.735 1.00 98.12 133 GLU A CA 1
ATOM 1050 C C . GLU A 1 133 ? 7.423 -4.140 -7.785 1.00 98.12 133 GLU A C 1
ATOM 1052 O O . GLU A 1 133 ? 8.589 -4.207 -8.173 1.00 98.12 133 GLU A O 1
ATOM 1057 N N . LEU A 1 134 ? 6.626 -3.128 -8.155 1.00 97.94 134 LEU A N 1
ATOM 1058 C CA . LEU A 1 134 ? 7.091 -2.010 -8.993 1.00 97.94 134 LEU A CA 1
ATOM 1059 C C . LEU A 1 134 ? 8.238 -1.228 -8.331 1.00 97.94 134 LEU A C 1
ATOM 1061 O O . LEU A 1 134 ? 9.236 -0.919 -8.984 1.00 97.94 134 LEU A O 1
ATOM 1065 N N . SER A 1 135 ? 8.139 -0.956 -7.026 1.00 96.62 135 SER A N 1
ATOM 1066 C CA . SER A 1 135 ? 9.186 -0.264 -6.257 1.00 96.62 135 SER A CA 1
ATOM 1067 C C . SER A 1 135 ? 10.490 -1.064 -6.217 1.00 96.62 135 SER A C 1
ATOM 1069 O O . SER A 1 135 ? 11.574 -0.492 -6.336 1.00 96.62 135 SER A O 1
ATOM 1071 N N . LYS A 1 136 ? 10.401 -2.392 -6.101 1.00 96.12 136 LYS A N 1
ATOM 1072 C CA . LYS A 1 136 ? 11.543 -3.313 -6.158 1.00 96.12 136 LYS A CA 1
ATOM 1073 C C . LYS A 1 136 ? 12.183 -3.344 -7.549 1.00 96.12 136 LYS A C 1
ATOM 1075 O O . LYS A 1 136 ? 13.407 -3.270 -7.647 1.00 96.12 136 LYS A O 1
ATOM 1080 N N . GLN A 1 137 ? 11.388 -3.392 -8.617 1.00 96.19 137 GLN A N 1
ATOM 1081 C CA . GLN A 1 137 ? 11.892 -3.345 -9.996 1.00 96.19 137 GLN A CA 1
ATOM 1082 C C . GLN A 1 137 ? 12.570 -2.003 -10.316 1.00 96.19 137 GLN A C 1
ATOM 1084 O O . GLN A 1 137 ? 13.629 -1.988 -10.942 1.00 96.19 137 GLN A O 1
ATOM 1089 N N . ALA A 1 138 ? 12.024 -0.887 -9.821 1.00 94.44 138 ALA A N 1
ATOM 1090 C CA . ALA A 1 138 ? 12.649 0.431 -9.922 1.00 94.44 138 ALA A CA 1
ATOM 1091 C C . ALA A 1 138 ? 13.999 0.495 -9.184 1.00 94.44 138 ALA A C 1
ATOM 1093 O O . ALA A 1 138 ? 14.985 0.953 -9.762 1.00 94.44 138 ALA A O 1
ATOM 1094 N N . ALA A 1 139 ? 14.084 -0.047 -7.962 1.00 92.38 139 ALA A N 1
ATOM 1095 C CA . ALA A 1 139 ? 15.337 -0.115 -7.204 1.00 92.38 139 ALA A CA 1
ATOM 1096 C C . ALA A 1 139 ? 16.406 -0.951 -7.928 1.00 92.38 139 ALA A C 1
ATOM 1098 O O . ALA A 1 139 ? 17.558 -0.533 -8.028 1.00 92.38 139 ALA A O 1
ATOM 1099 N N . GLN A 1 140 ? 16.021 -2.110 -8.474 1.00 93.00 140 GLN A N 1
ATOM 1100 C CA . GLN A 1 140 ? 16.915 -2.970 -9.254 1.00 93.00 140 GLN A CA 1
ATOM 1101 C C . GLN A 1 140 ? 17.406 -2.280 -10.531 1.00 93.00 140 GLN A C 1
ATOM 1103 O O . GLN A 1 140 ? 18.592 -2.364 -10.850 1.00 93.00 140 GLN A O 1
ATOM 1108 N N . LEU A 1 141 ? 16.524 -1.564 -11.241 1.00 91.56 141 LEU A N 1
ATOM 1109 C CA . LEU A 1 141 ? 16.902 -0.806 -12.432 1.00 91.56 141 LEU A CA 1
ATOM 1110 C C . LEU A 1 141 ? 17.911 0.296 -12.083 1.00 91.56 141 LEU A C 1
ATOM 1112 O O . LEU A 1 141 ? 18.968 0.354 -12.709 1.00 91.56 141 LEU A O 1
ATOM 1116 N N . GLY A 1 142 ? 17.629 1.096 -11.049 1.00 87.44 142 GLY A N 1
ATOM 1117 C CA . GLY A 1 142 ? 18.526 2.149 -10.565 1.00 87.44 142 GLY A CA 1
ATOM 1118 C C . GLY A 1 142 ? 19.896 1.614 -10.140 1.00 87.44 142 GLY A C 1
ATOM 1119 O O . GLY A 1 142 ? 20.915 2.136 -10.583 1.00 87.44 142 GLY A O 1
ATOM 1120 N N . ALA A 1 143 ? 19.937 0.522 -9.370 1.00 86.12 143 ALA A N 1
ATOM 1121 C CA . ALA A 1 143 ? 21.189 -0.123 -8.968 1.00 86.12 143 ALA A CA 1
ATOM 1122 C C . ALA A 1 143 ? 21.992 -0.649 -10.173 1.00 86.12 143 ALA A C 1
ATOM 1124 O O . ALA A 1 143 ? 23.203 -0.442 -10.245 1.00 86.12 143 ALA A O 1
ATOM 1125 N N . SER A 1 144 ? 21.325 -1.277 -11.151 1.00 83.31 144 SER A N 1
ATOM 1126 C CA . SER A 1 144 ? 21.986 -1.771 -12.368 1.00 83.31 144 SER A CA 1
ATOM 1127 C C . SER A 1 144 ? 22.524 -0.651 -13.266 1.00 83.31 144 SER A C 1
ATOM 1129 O O . SER A 1 144 ? 23.545 -0.837 -13.921 1.00 83.31 144 SER A O 1
ATOM 1131 N N . ALA A 1 145 ? 21.870 0.514 -13.274 1.00 79.50 145 ALA A N 1
ATOM 1132 C CA . ALA A 1 145 ? 22.294 1.675 -14.048 1.00 79.50 145 ALA A CA 1
ATOM 1133 C C . ALA A 1 145 ? 23.450 2.435 -13.374 1.00 79.50 145 ALA A C 1
ATOM 1135 O O . ALA A 1 145 ? 24.416 2.787 -14.046 1.00 79.50 145 ALA A O 1
ATOM 1136 N N . GLY A 1 146 ? 23.391 2.635 -12.052 1.00 66.50 146 GLY A N 1
ATOM 1137 C CA . GLY A 1 146 ? 24.460 3.287 -11.285 1.00 66.50 146 GLY A CA 1
ATOM 1138 C C . GLY A 1 146 ? 25.738 2.447 -11.173 1.00 66.50 146 GLY A C 1
ATOM 1139 O O . GLY A 1 146 ? 26.833 2.997 -11.100 1.00 66.50 146 GLY A O 1
ATOM 1140 N N . GLY A 1 147 ? 25.627 1.113 -11.214 1.00 59.12 147 GLY A N 1
ATOM 1141 C CA . GLY A 1 147 ? 26.779 0.202 -11.199 1.00 59.12 147 GLY A CA 1
ATOM 1142 C C . GLY A 1 147 ? 27.594 0.163 -12.501 1.00 59.12 147 GLY A C 1
ATOM 1143 O O . GLY A 1 147 ? 28.731 -0.295 -12.484 1.00 59.12 147 GLY A O 1
ATOM 1144 N N . ALA A 1 148 ? 27.051 0.662 -13.617 1.00 54.47 148 ALA A N 1
ATOM 1145 C CA . ALA A 1 148 ? 27.723 0.713 -14.923 1.00 54.47 148 ALA A CA 1
ATOM 1146 C C . ALA A 1 148 ? 28.543 2.007 -15.140 1.00 54.47 148 ALA A C 1
ATOM 1148 O O . ALA A 1 148 ? 28.814 2.402 -16.274 1.00 54.47 148 ALA A O 1
ATOM 1149 N N . ARG A 1 149 ? 28.880 2.708 -14.053 1.00 58.69 149 ARG A N 1
ATOM 1150 C CA . ARG A 1 149 ? 29.463 4.053 -14.049 1.00 58.69 149 ARG A CA 1
ATOM 1151 C C . ARG A 1 149 ? 30.992 4.016 -14.112 1.00 58.69 149 ARG A C 1
ATOM 1153 O O . ARG A 1 149 ? 31.636 3.393 -13.271 1.00 58.69 149 ARG A O 1
ATOM 1160 N N . GLU A 1 150 ? 31.575 4.764 -15.049 1.00 51.44 150 GLU A N 1
ATOM 1161 C CA . GLU A 1 150 ? 33.007 5.080 -15.014 1.00 51.44 150 GLU A CA 1
ATOM 1162 C C . GLU A 1 150 ? 33.346 5.944 -13.790 1.00 51.44 150 GLU A C 1
ATOM 1164 O O . GLU A 1 150 ? 32.578 6.825 -13.387 1.00 51.44 150 GLU A O 1
ATOM 1169 N N . ALA A 1 151 ? 34.502 5.677 -13.183 1.00 39.09 151 ALA A N 1
ATOM 1170 C CA . ALA A 1 151 ? 34.895 6.233 -11.894 1.00 39.09 151 ALA A CA 1
ATOM 1171 C C . ALA A 1 151 ? 35.009 7.773 -11.912 1.00 39.09 151 ALA A C 1
ATOM 1173 O O . ALA A 1 151 ? 36.037 8.331 -12.284 1.00 39.09 151 ALA A O 1
ATOM 1174 N N . GLY A 1 152 ? 33.955 8.463 -11.458 1.00 49.59 152 GLY A N 1
ATOM 1175 C CA . GLY A 1 152 ? 33.983 9.899 -11.146 1.00 49.59 152 GLY A CA 1
ATOM 1176 C C . GLY A 1 152 ? 32.708 10.681 -11.482 1.00 49.59 152 GLY A C 1
ATOM 1177 O O . GLY A 1 152 ? 32.238 11.457 -10.655 1.00 49.59 152 GLY A O 1
ATOM 1178 N N . GLY A 1 153 ? 32.085 10.468 -12.645 1.00 54.62 153 GLY A N 1
ATOM 1179 C CA . GLY A 1 153 ? 31.082 11.409 -13.190 1.00 54.62 153 GLY A CA 1
ATOM 1180 C C . GLY A 1 153 ? 29.722 11.415 -12.477 1.00 54.62 153 GLY A C 1
ATOM 1181 O O . GLY A 1 153 ? 29.103 10.366 -12.380 1.00 54.62 153 GLY A O 1
ATOM 1182 N N . THR A 1 154 ? 29.258 12.572 -11.985 1.00 58.06 154 THR A N 1
ATOM 1183 C CA . THR A 1 154 ? 27.984 12.787 -11.253 1.00 58.06 154 THR A CA 1
ATOM 1184 C C . THR A 1 154 ? 26.781 12.023 -11.825 1.00 58.06 154 THR A C 1
ATOM 1186 O O . THR A 1 154 ? 26.620 11.947 -13.041 1.00 58.06 154 THR A O 1
ATOM 1189 N N . GLU A 1 155 ? 25.905 11.514 -10.944 1.00 64.12 155 GLU A N 1
ATOM 1190 C CA . GLU A 1 155 ? 24.688 10.779 -11.327 1.00 64.12 155 GLU A CA 1
ATOM 1191 C C . GLU A 1 155 ? 23.875 11.511 -12.415 1.00 64.12 155 GLU A C 1
ATOM 1193 O O . GLU A 1 155 ? 23.570 12.698 -12.248 1.00 64.12 155 GLU A O 1
ATOM 1198 N N . PRO A 1 156 ? 23.472 10.823 -13.502 1.00 72.94 156 PRO A N 1
ATOM 1199 C CA . PRO A 1 156 ? 22.613 11.397 -14.529 1.00 72.94 156 PRO A CA 1
ATOM 1200 C C . PRO A 1 156 ? 21.339 12.018 -13.926 1.00 72.94 156 PRO A C 1
ATOM 1202 O O . PRO A 1 156 ? 20.632 11.332 -13.180 1.00 72.94 156 PRO A O 1
ATOM 1205 N N . PRO A 1 157 ? 20.970 13.266 -14.288 1.00 80.88 157 PRO A N 1
ATOM 1206 C CA . PRO A 1 157 ? 19.765 13.917 -13.765 1.00 80.88 157 PRO A CA 1
ATOM 1207 C C . PRO A 1 157 ? 18.482 13.097 -13.965 1.00 80.88 157 PRO A C 1
ATOM 1209 O O . PRO A 1 157 ? 17.588 13.135 -13.124 1.00 80.88 157 PRO A O 1
ATOM 1212 N N . GLU A 1 158 ? 18.416 12.305 -15.042 1.00 84.56 158 GLU A N 1
ATOM 1213 C CA . GLU A 1 158 ? 17.319 11.372 -15.334 1.00 84.56 158 GLU A CA 1
ATOM 1214 C C . GLU A 1 158 ? 17.183 10.274 -14.257 1.00 84.56 158 GLU A C 1
ATOM 1216 O O . GLU A 1 158 ? 16.077 9.999 -13.792 1.00 84.56 158 GLU A O 1
ATOM 1221 N N . LEU A 1 159 ? 18.296 9.680 -13.803 1.00 86.44 159 LEU A N 1
ATOM 1222 C CA . LEU A 1 159 ? 18.297 8.663 -12.741 1.00 86.44 159 LEU A CA 1
ATOM 1223 C C . LEU A 1 159 ? 17.994 9.276 -11.370 1.00 86.44 159 LEU A C 1
ATOM 1225 O O . LEU A 1 159 ? 17.248 8.689 -10.586 1.00 86.44 159 LEU A O 1
ATOM 1229 N N . ALA A 1 160 ? 18.506 10.479 -11.095 1.00 88.69 160 ALA A N 1
ATOM 1230 C CA . ALA A 1 160 ? 18.198 11.208 -9.867 1.00 88.69 160 ALA A CA 1
ATOM 1231 C C . ALA A 1 160 ? 16.702 11.570 -9.769 1.00 88.69 160 ALA A C 1
ATOM 1233 O O . ALA A 1 160 ? 16.095 11.404 -8.705 1.00 88.69 160 ALA A O 1
ATOM 1234 N N . ALA A 1 161 ? 16.094 12.005 -10.880 1.00 90.56 161 ALA A N 1
ATOM 1235 C CA . ALA A 1 161 ? 14.661 12.273 -10.976 1.00 90.56 161 ALA A CA 1
ATOM 1236 C C . ALA A 1 161 ? 13.828 10.997 -10.763 1.00 90.56 161 ALA A C 1
ATOM 1238 O O . ALA A 1 161 ? 12.933 10.996 -9.917 1.00 90.56 161 ALA A O 1
ATOM 1239 N N . PHE A 1 162 ? 14.177 9.895 -11.433 1.00 92.31 162 PHE A N 1
ATOM 1240 C CA . PHE A 1 162 ? 13.511 8.595 -11.279 1.00 92.31 162 PHE A CA 1
ATOM 1241 C C . PHE A 1 162 ? 13.609 8.033 -9.850 1.00 92.31 162 PHE A C 1
ATOM 1243 O O . PHE A 1 162 ? 12.623 7.571 -9.278 1.00 92.31 162 PHE A O 1
ATOM 1250 N N . ALA A 1 163 ? 14.773 8.141 -9.205 1.00 91.94 163 ALA A N 1
ATOM 1251 C CA . ALA A 1 163 ? 14.919 7.761 -7.801 1.00 91.94 163 ALA A CA 1
ATOM 1252 C C . ALA A 1 163 ? 14.071 8.651 -6.866 1.00 91.94 163 ALA A C 1
ATOM 1254 O O . ALA A 1 163 ? 13.644 8.209 -5.797 1.00 91.94 163 ALA A O 1
ATOM 1255 N N . SER A 1 164 ? 13.801 9.903 -7.256 1.00 92.75 164 SER A N 1
ATOM 1256 C CA . SER A 1 164 ? 12.903 10.806 -6.529 1.00 92.75 164 SER A CA 1
ATOM 1257 C C . SER A 1 164 ? 11.426 10.433 -6.699 1.00 92.75 164 SER A C 1
ATOM 1259 O O . SER A 1 164 ? 10.696 10.364 -5.704 1.00 92.75 164 SER A O 1
ATOM 1261 N N . THR A 1 165 ? 10.983 10.126 -7.924 1.00 92.88 165 THR A N 1
ATOM 1262 C CA . THR A 1 165 ? 9.607 9.667 -8.188 1.00 92.88 165 THR A CA 1
ATOM 1263 C C . THR A 1 165 ? 9.335 8.330 -7.498 1.00 92.88 165 THR A C 1
ATOM 1265 O O . THR A 1 165 ? 8.302 8.190 -6.846 1.00 92.88 165 THR A O 1
ATOM 1268 N N . GLN A 1 166 ? 10.297 7.402 -7.509 1.00 94.94 166 GLN A N 1
ATOM 1269 C CA . GLN A 1 166 ? 10.242 6.145 -6.758 1.00 94.94 166 GLN A CA 1
ATOM 1270 C C . GLN A 1 166 ? 10.099 6.368 -5.241 1.00 94.94 166 GLN A C 1
ATOM 1272 O O . GLN A 1 166 ? 9.213 5.780 -4.621 1.00 94.94 166 GLN A O 1
ATOM 1277 N N . ARG A 1 167 ? 10.931 7.226 -4.629 1.00 95.50 167 ARG A N 1
ATOM 1278 C CA . ARG A 1 167 ? 10.841 7.539 -3.186 1.00 95.50 167 ARG A CA 1
ATOM 1279 C C . ARG A 1 167 ? 9.496 8.170 -2.820 1.00 95.50 167 ARG A C 1
ATOM 1281 O O . ARG A 1 167 ? 8.878 7.776 -1.832 1.00 95.50 167 ARG A O 1
ATOM 1288 N N . THR A 1 168 ? 9.015 9.100 -3.644 1.00 96.75 168 THR A N 1
ATOM 1289 C CA . THR A 1 168 ? 7.699 9.737 -3.473 1.00 96.75 168 THR A CA 1
ATOM 1290 C C . THR A 1 168 ? 6.568 8.712 -3.578 1.00 96.75 168 THR A C 1
ATOM 1292 O O . THR A 1 168 ? 5.658 8.709 -2.749 1.00 96.75 168 THR A O 1
ATOM 1295 N N . PHE A 1 169 ? 6.638 7.802 -4.553 1.00 97.62 169 PHE A N 1
ATOM 1296 C CA . PHE A 1 169 ? 5.674 6.716 -4.711 1.00 97.62 169 PHE A CA 1
ATOM 1297 C C . PHE A 1 169 ? 5.658 5.778 -3.502 1.00 97.62 169 PHE A C 1
ATOM 1299 O O . PHE A 1 169 ? 4.588 5.503 -2.971 1.00 97.62 169 PHE A O 1
ATOM 1306 N N . GLN A 1 170 ? 6.823 5.342 -3.017 1.00 97.38 170 GLN A N 1
ATOM 1307 C CA . GLN A 1 170 ? 6.919 4.459 -1.853 1.00 97.38 170 GLN A CA 1
ATOM 1308 C C . GLN A 1 170 ? 6.323 5.103 -0.588 1.00 97.38 170 GLN A C 1
ATOM 1310 O O . GLN A 1 170 ? 5.633 4.429 0.181 1.00 97.38 170 GLN A O 1
ATOM 1315 N N . ALA A 1 171 ? 6.528 6.411 -0.394 1.00 97.12 171 ALA A N 1
ATOM 1316 C CA . ALA A 1 171 ? 5.906 7.163 0.693 1.00 97.12 171 ALA A CA 1
ATOM 1317 C C . ALA A 1 171 ? 4.371 7.218 0.557 1.00 97.12 171 ALA A C 1
ATOM 1319 O O . ALA A 1 171 ? 3.669 6.885 1.512 1.00 97.12 171 ALA A O 1
ATOM 1320 N N . LYS A 1 172 ? 3.845 7.556 -0.632 1.00 96.81 172 LYS A N 1
ATOM 1321 C CA . LYS A 1 172 ? 2.395 7.559 -0.921 1.00 96.81 172 LYS A CA 1
ATOM 1322 C C . LYS A 1 172 ? 1.760 6.182 -0.708 1.00 96.81 172 LYS A C 1
ATOM 1324 O O . LYS A 1 172 ? 0.733 6.079 -0.044 1.00 96.81 172 LYS A O 1
ATOM 1329 N N . LEU A 1 173 ? 2.399 5.136 -1.231 1.00 98.06 173 LEU A N 1
ATOM 1330 C CA . LEU A 1 173 ? 1.973 3.739 -1.142 1.00 98.06 173 LEU A CA 1
ATOM 1331 C C . LEU A 1 173 ? 1.865 3.271 0.316 1.00 98.06 173 LEU A C 1
ATOM 1333 O O . LEU A 1 173 ? 0.856 2.690 0.711 1.00 98.06 173 LEU A O 1
ATOM 1337 N N . THR A 1 174 ? 2.887 3.573 1.120 1.00 97.12 174 THR A N 1
ATOM 1338 C CA . THR A 1 174 ? 2.912 3.239 2.551 1.00 97.12 174 THR A CA 1
ATOM 1339 C C . THR A 1 174 ? 1.848 4.028 3.313 1.00 97.12 174 THR A C 1
ATOM 1341 O O . THR A 1 174 ? 1.081 3.441 4.067 1.00 97.12 174 THR A O 1
ATOM 1344 N N . HIS A 1 175 ? 1.749 5.342 3.086 1.00 96.62 175 HIS A N 1
ATOM 1345 C CA . HIS A 1 175 ? 0.756 6.196 3.740 1.00 96.62 175 HIS A CA 1
ATOM 1346 C C . HIS A 1 175 ? -0.683 5.738 3.456 1.00 96.62 175 HIS A C 1
ATOM 1348 O O . HIS A 1 175 ? -1.476 5.589 4.382 1.00 96.62 175 HIS A O 1
ATOM 1354 N N . PHE A 1 176 ? -1.013 5.473 2.187 1.00 97.75 176 PHE A N 1
ATOM 1355 C CA . PHE A 1 176 ? -2.336 4.994 1.787 1.00 97.75 176 PHE A CA 1
ATOM 1356 C C . PHE A 1 176 ? -2.684 3.649 2.438 1.00 97.75 176 PHE A C 1
ATOM 1358 O O . PHE A 1 176 ? -3.762 3.508 3.015 1.00 97.75 176 PHE A O 1
ATOM 1365 N N . TYR A 1 177 ? -1.767 2.676 2.397 1.00 97.56 177 TYR A N 1
ATOM 1366 C CA . TYR A 1 177 ? -2.020 1.358 2.978 1.00 97.56 177 TYR A CA 1
ATOM 1367 C C . TYR A 1 177 ? -2.157 1.412 4.508 1.00 97.56 177 TYR A C 1
ATOM 1369 O O . TYR A 1 177 ? -3.079 0.818 5.061 1.00 97.56 177 TYR A O 1
ATOM 1377 N N . MET A 1 178 ? -1.317 2.197 5.194 1.00 97.38 178 MET A N 1
ATOM 1378 C CA . MET A 1 178 ? -1.433 2.401 6.643 1.00 97.38 178 MET A CA 1
ATOM 1379 C C . MET A 1 178 ? -2.741 3.102 7.035 1.00 97.38 178 MET A C 1
ATOM 1381 O O . MET A 1 178 ? -3.309 2.775 8.073 1.00 97.38 178 MET A O 1
ATOM 1385 N N . ALA A 1 179 ? -3.255 4.023 6.212 1.00 96.19 179 ALA A N 1
ATOM 1386 C CA . ALA A 1 179 ? -4.562 4.641 6.438 1.00 96.19 179 ALA A CA 1
ATOM 1387 C C . ALA A 1 179 ? -5.723 3.640 6.257 1.00 96.19 179 ALA A C 1
ATOM 1389 O O . ALA A 1 179 ? -6.694 3.687 7.013 1.00 96.19 179 ALA A O 1
ATOM 1390 N N . ALA A 1 180 ? -5.607 2.698 5.314 1.00 96.62 180 ALA A N 1
ATOM 1391 C CA . ALA A 1 180 ? -6.578 1.618 5.137 1.00 96.62 180 ALA A CA 1
ATOM 1392 C C . ALA A 1 180 ? -6.558 0.615 6.309 1.00 96.62 180 ALA A C 1
ATOM 1394 O O . ALA A 1 180 ? -7.609 0.332 6.881 1.00 96.62 180 ALA A O 1
ATOM 1395 N N . GLU A 1 181 ? -5.380 0.135 6.724 1.00 96.62 181 GLU A N 1
ATOM 1396 C CA . GLU A 1 181 ? -5.219 -0.694 7.936 1.00 96.62 181 GLU A CA 1
ATOM 1397 C C . GLU A 1 181 ? -5.812 0.009 9.165 1.00 96.62 181 GLU A C 1
ATOM 1399 O O . GLU A 1 181 ? -6.588 -0.573 9.924 1.00 96.62 181 GLU A O 1
ATOM 1404 N N . ARG A 1 182 ? -5.522 1.306 9.325 1.00 95.50 182 ARG A N 1
ATOM 1405 C CA . ARG A 1 182 ? -6.049 2.124 10.419 1.00 95.50 182 ARG A CA 1
ATOM 1406 C C . ARG A 1 182 ? -7.576 2.142 10.444 1.00 95.50 182 ARG A C 1
ATOM 1408 O O . ARG A 1 182 ? -8.169 1.799 11.466 1.00 95.50 182 ARG A O 1
ATOM 1415 N N . GLN A 1 183 ? -8.214 2.476 9.327 1.00 94.50 183 GLN A N 1
ATOM 1416 C CA . GLN A 1 183 ? -9.674 2.526 9.241 1.00 94.50 183 GLN A CA 1
ATOM 1417 C C . GLN A 1 183 ? -10.327 1.161 9.505 1.00 94.50 183 GLN A C 1
ATOM 1419 O O . GLN A 1 183 ? -11.378 1.105 10.145 1.00 94.50 183 GLN A O 1
ATOM 1424 N N . ARG A 1 184 ? -9.677 0.063 9.098 1.00 95.75 184 ARG A N 1
ATOM 1425 C CA . ARG A 1 184 ? -10.096 -1.302 9.442 1.00 95.75 184 ARG A CA 1
ATOM 1426 C C . ARG A 1 184 ? -10.118 -1.520 10.954 1.00 95.75 184 ARG A C 1
ATOM 1428 O O . ARG A 1 184 ? -11.152 -1.887 11.507 1.00 95.75 184 ARG A O 1
ATOM 1435 N N . THR A 1 185 ? -9.006 -1.216 11.631 1.00 94.88 185 THR A N 1
ATOM 1436 C CA . THR A 1 185 ? -8.894 -1.377 13.092 1.00 94.88 185 THR A CA 1
ATOM 1437 C C . THR A 1 185 ? -9.888 -0.507 13.861 1.00 94.88 185 THR A C 1
ATOM 1439 O O . THR A 1 185 ? -10.408 -0.939 14.892 1.00 94.88 185 THR A O 1
ATOM 1442 N N . ASP A 1 186 ? -10.216 0.682 13.350 1.00 94.31 186 ASP A N 1
ATOM 1443 C CA . ASP A 1 186 ? -11.217 1.558 13.959 1.00 94.31 186 ASP A CA 1
ATOM 1444 C C . ASP A 1 186 ? -12.635 0.977 13.819 1.00 94.31 186 ASP A C 1
ATOM 1446 O O . ASP A 1 186 ? -13.386 0.937 14.795 1.00 94.31 186 ASP A O 1
ATOM 1450 N N . LEU A 1 187 ? -12.996 0.468 12.633 1.00 94.81 187 LEU A N 1
ATOM 1451 C CA . LEU A 1 187 ? -14.283 -0.195 12.386 1.00 94.81 187 LEU A CA 1
ATOM 1452 C C . LEU A 1 187 ? -14.455 -1.444 13.266 1.00 94.81 187 LEU A C 1
ATOM 1454 O O . LEU A 1 187 ? -15.495 -1.602 13.910 1.00 94.81 187 LEU A O 1
ATOM 1458 N N . GLU A 1 188 ? -13.433 -2.299 13.354 1.00 95.38 188 GLU A N 1
ATOM 1459 C CA . GLU A 1 188 ? -13.424 -3.463 14.251 1.00 95.38 188 GLU A CA 1
ATOM 1460 C C . GLU A 1 188 ? -13.581 -3.052 15.725 1.00 95.38 188 GLU A C 1
ATOM 1462 O O . GLU A 1 188 ? -14.393 -3.631 16.454 1.00 95.38 188 GLU A O 1
ATOM 1467 N N . THR A 1 189 ? -12.848 -2.025 16.164 1.00 94.75 189 THR A N 1
ATOM 1468 C CA . THR A 1 189 ? -12.892 -1.515 17.543 1.00 94.75 189 THR A CA 1
ATOM 1469 C C . THR A 1 189 ? -14.270 -0.959 17.898 1.00 94.75 189 THR A C 1
ATOM 1471 O O . THR A 1 189 ? -14.799 -1.262 18.968 1.00 94.75 189 THR A O 1
ATOM 1474 N N . LEU A 1 190 ? -14.913 -0.221 16.990 1.00 94.50 190 LEU A N 1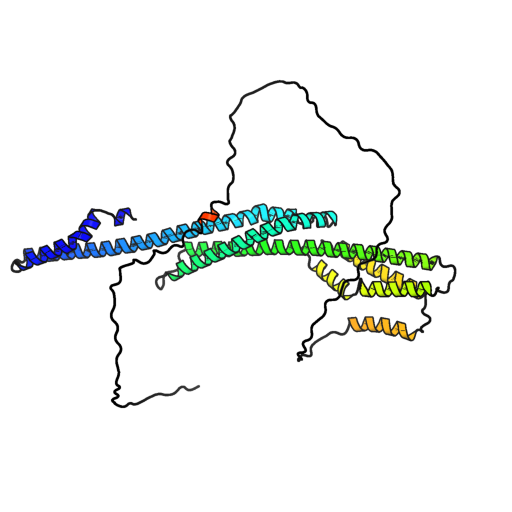
ATOM 1475 C CA . LEU A 1 190 ? -16.277 0.273 17.190 1.00 94.50 190 LEU A CA 1
ATOM 1476 C C . LEU A 1 190 ? -17.297 -0.866 17.288 1.00 94.50 190 LEU A C 1
ATOM 1478 O O . LEU A 1 190 ? -18.186 -0.815 18.138 1.00 94.50 190 LEU A O 1
ATOM 1482 N N . LEU A 1 191 ? -17.169 -1.923 16.479 1.00 95.19 191 LEU A N 1
ATOM 1483 C CA . LEU A 1 191 ? -18.029 -3.106 16.594 1.00 95.19 191 LEU A CA 1
ATOM 1484 C C . LEU A 1 191 ? -17.828 -3.838 17.932 1.00 95.19 191 LEU A C 1
ATOM 1486 O O . LEU A 1 191 ? -18.810 -4.269 18.548 1.00 95.19 191 LEU A O 1
ATOM 1490 N N . GLN A 1 192 ? -16.584 -3.944 18.412 1.00 95.44 192 GLN A N 1
ATOM 1491 C CA . GLN A 1 192 ? -16.267 -4.504 19.731 1.00 95.44 192 GLN A CA 1
ATOM 1492 C C . GLN A 1 192 ? -16.865 -3.657 20.864 1.00 95.44 192 GLN A C 1
ATOM 1494 O O . GLN A 1 192 ? -17.507 -4.214 21.761 1.00 95.44 192 GLN A O 1
ATOM 1499 N N . LEU A 1 193 ? -16.731 -2.328 20.794 1.00 95.38 193 LEU A N 1
ATOM 1500 C CA . LEU A 1 193 ? -17.340 -1.388 21.736 1.00 95.38 193 LEU A CA 1
ATOM 1501 C C . LEU A 1 193 ? -18.864 -1.530 21.741 1.00 95.38 193 LEU A C 1
ATOM 1503 O O . LEU A 1 193 ? -19.457 -1.739 22.795 1.00 95.38 193 LEU A O 1
ATOM 1507 N N . TYR A 1 194 ? -19.513 -1.528 20.577 1.00 95.31 194 TYR A N 1
ATOM 1508 C CA . TYR A 1 194 ? -20.961 -1.719 20.481 1.00 95.31 194 TYR A CA 1
ATOM 1509 C C . TYR A 1 194 ? -21.434 -3.048 21.071 1.00 95.31 194 TYR A C 1
ATOM 1511 O O . TYR A 1 194 ? -22.450 -3.090 21.773 1.00 95.31 194 TYR A O 1
ATOM 1519 N N . HIS A 1 195 ? -20.704 -4.138 20.825 1.00 95.31 195 HIS A N 1
ATOM 1520 C CA . HIS A 1 195 ? -20.993 -5.425 21.449 1.00 95.31 195 HIS A CA 1
ATOM 1521 C C . HIS A 1 195 ? -20.847 -5.350 22.978 1.00 95.31 195 HIS A C 1
ATOM 1523 O O . HIS A 1 195 ? -21.710 -5.850 23.704 1.00 95.31 195 HIS A O 1
ATOM 1529 N N . PHE A 1 196 ? -19.796 -4.690 23.473 1.00 95.88 196 PHE A N 1
ATOM 1530 C CA . PHE A 1 196 ? -19.548 -4.482 24.897 1.00 95.88 196 PHE A CA 1
ATOM 1531 C C . PHE A 1 196 ? -20.656 -3.652 25.565 1.00 95.88 196 PHE A C 1
ATOM 1533 O O . PHE A 1 196 ? -21.249 -4.116 26.542 1.00 95.88 196 PHE A O 1
ATOM 1540 N N . CYS A 1 197 ? -21.003 -2.488 25.006 1.00 94.94 197 CYS A N 1
ATOM 1541 C CA . CYS A 1 197 ? -22.060 -1.608 25.509 1.00 94.94 197 CYS A CA 1
ATOM 1542 C C . CYS A 1 197 ? -23.422 -2.312 25.499 1.00 94.94 197 CYS A C 1
ATOM 1544 O O . CYS A 1 197 ? -24.129 -2.296 26.506 1.00 94.94 197 CYS A O 1
ATOM 1546 N N . LYS A 1 198 ? -23.763 -3.027 24.413 1.00 95.69 198 LYS A N 1
ATOM 1547 C CA . LYS A 1 198 ? -24.980 -3.853 24.343 1.00 95.69 198 LYS A CA 1
ATOM 1548 C C . LYS A 1 198 ? -25.000 -4.893 25.462 1.00 95.69 198 LYS A C 1
ATOM 1550 O O . LYS A 1 198 ? -25.994 -5.001 26.177 1.00 95.69 198 LYS A O 1
ATOM 1555 N N . LYS A 1 199 ? -23.908 -5.642 25.646 1.00 95.75 199 LYS A N 1
ATOM 1556 C CA . LYS A 1 199 ? -23.802 -6.668 26.691 1.00 95.75 199 LYS A CA 1
ATOM 1557 C C . LYS A 1 199 ? -23.951 -6.073 28.097 1.00 95.75 199 LYS A C 1
ATOM 1559 O O . LYS A 1 199 ? -24.627 -6.658 28.942 1.00 95.75 199 LYS A O 1
ATOM 1564 N N . MET A 1 200 ? -23.353 -4.908 28.335 1.00 96.25 200 MET A N 1
ATOM 1565 C CA . MET A 1 200 ? -23.446 -4.197 29.607 1.00 96.25 200 MET A CA 1
ATOM 1566 C C . MET A 1 200 ? -24.852 -3.651 29.873 1.00 96.25 200 MET A C 1
ATOM 1568 O O . MET A 1 200 ? -25.342 -3.787 30.990 1.00 96.25 200 MET A O 1
ATOM 1572 N N . ALA A 1 201 ? -25.537 -3.117 28.859 1.00 95.94 201 ALA A N 1
ATOM 1573 C CA . ALA A 1 201 ? -26.925 -2.677 28.974 1.00 95.94 201 ALA A CA 1
ATOM 1574 C C . ALA A 1 201 ? -27.866 -3.839 29.345 1.00 95.94 201 ALA A C 1
ATOM 1576 O O . ALA A 1 201 ? -28.668 -3.697 30.266 1.00 95.94 201 ALA A O 1
ATOM 1577 N N . TRP A 1 202 ? -27.716 -5.015 28.718 1.00 96.88 202 TRP A N 1
ATOM 1578 C CA . TRP A 1 202 ? -28.460 -6.222 29.113 1.00 96.88 202 TRP A CA 1
ATOM 1579 C C . TRP A 1 202 ? -28.190 -6.617 30.569 1.00 96.88 202 TRP A C 1
ATOM 1581 O O . TRP A 1 202 ? -29.130 -6.826 31.331 1.00 96.88 202 TRP A O 1
ATOM 1591 N N . PHE A 1 203 ? -26.923 -6.656 30.991 1.00 96.81 203 PHE A N 1
ATOM 1592 C CA . PHE A 1 203 ? -26.589 -6.988 32.377 1.00 96.81 203 PHE A CA 1
ATOM 1593 C C . PHE A 1 203 ? -27.084 -5.929 33.381 1.00 96.81 203 PHE A C 1
ATOM 1595 O O . PHE A 1 203 ? -27.478 -6.272 34.496 1.00 96.81 203 PHE A O 1
ATOM 1602 N N . HIS A 1 204 ? -27.140 -4.655 32.987 1.00 96.50 204 HIS A N 1
ATOM 1603 C CA . HIS A 1 204 ? -27.760 -3.604 33.787 1.00 96.50 204 HIS A CA 1
ATOM 1604 C C . HIS A 1 204 ? -29.264 -3.847 33.973 1.00 96.50 204 HIS A C 1
ATOM 1606 O O . HIS A 1 204 ? -29.741 -3.789 35.106 1.00 96.50 204 HIS A O 1
ATOM 1612 N N . MET A 1 205 ? -29.995 -4.198 32.908 1.00 96.19 205 MET A N 1
ATOM 1613 C CA . MET A 1 205 ? -31.415 -4.561 33.005 1.00 96.19 205 MET A CA 1
ATOM 1614 C C . MET A 1 205 ? -31.629 -5.798 33.894 1.00 96.19 205 MET A C 1
ATOM 1616 O O . MET A 1 205 ? -32.478 -5.757 34.785 1.00 96.19 205 MET A O 1
ATOM 1620 N N . ASP A 1 206 ? -30.801 -6.845 33.751 1.00 94.38 206 ASP A N 1
ATOM 1621 C CA . ASP A 1 206 ? -30.817 -8.014 34.648 1.00 94.38 206 ASP A CA 1
ATOM 1622 C C . ASP A 1 206 ? -30.647 -7.592 36.128 1.00 94.38 206 ASP A C 1
ATOM 1624 O O . ASP A 1 206 ? -31.269 -8.168 37.025 1.00 94.38 206 ASP A O 1
ATOM 1628 N N . CYS A 1 207 ? -29.772 -6.616 36.413 1.00 93.94 207 CYS A N 1
ATOM 1629 C CA . CYS A 1 207 ? -29.524 -6.104 37.768 1.00 93.94 207 CYS A CA 1
ATOM 1630 C C . CYS A 1 207 ? -30.686 -5.255 38.303 1.00 93.94 207 CYS A C 1
ATOM 1632 O O . CYS A 1 207 ? -30.965 -5.279 39.506 1.00 93.94 207 CYS A O 1
ATOM 1634 N N . GLN A 1 208 ? -31.370 -4.507 37.433 1.00 94.31 208 GLN A N 1
ATOM 1635 C CA . GLN A 1 208 ? -32.572 -3.758 37.795 1.00 94.31 208 GLN A CA 1
ATOM 1636 C C . GLN A 1 208 ? -33.731 -4.700 38.144 1.00 94.31 208 GLN A C 1
ATOM 1638 O O . GLN A 1 208 ? -34.360 -4.504 39.184 1.00 94.31 208 GLN A O 1
ATOM 1643 N N . ASP A 1 209 ? -33.957 -5.756 37.356 1.00 91.94 209 ASP A N 1
ATOM 1644 C CA . ASP A 1 209 ? -34.951 -6.805 37.638 1.00 91.94 209 ASP A CA 1
ATOM 1645 C C . ASP A 1 209 ? -34.645 -7.562 38.946 1.00 91.94 209 ASP A C 1
ATOM 1647 O O . ASP A 1 209 ? -35.520 -7.746 39.795 1.00 91.94 209 ASP A O 1
ATOM 1651 N N . LEU A 1 210 ? -33.375 -7.898 39.207 1.00 89.56 210 LEU A N 1
ATOM 1652 C CA . LEU A 1 210 ? -32.970 -8.421 40.516 1.00 89.56 210 LEU A CA 1
ATOM 1653 C C . LEU A 1 210 ? -33.362 -7.457 41.654 1.00 89.56 210 LEU A C 1
ATOM 1655 O O . LEU A 1 210 ? -33.872 -7.881 42.693 1.00 89.56 210 LEU A O 1
ATOM 1659 N N . MET A 1 211 ? -33.155 -6.152 41.465 1.00 88.62 211 MET A N 1
ATOM 1660 C CA . MET A 1 211 ? -33.478 -5.135 42.466 1.00 88.62 211 MET A CA 1
ATOM 1661 C C . MET A 1 211 ? -34.981 -4.876 42.641 1.00 88.62 211 MET A C 1
ATOM 1663 O O . MET A 1 211 ? -35.383 -4.525 43.752 1.00 88.62 211 MET A O 1
ATOM 1667 N N . THR A 1 212 ? -35.826 -5.053 41.620 1.00 88.31 212 THR A N 1
ATOM 1668 C CA . THR A 1 212 ? -37.293 -4.992 41.778 1.00 88.31 212 THR A CA 1
ATOM 1669 C C . THR A 1 212 ? -37.817 -6.235 42.494 1.00 88.31 212 THR A C 1
ATOM 1671 O O . THR A 1 212 ? -38.602 -6.109 43.433 1.00 88.31 212 THR A O 1
ATOM 1674 N N . GLN A 1 213 ? -37.307 -7.424 42.168 1.00 84.50 213 GLN A N 1
ATOM 1675 C CA . GLN A 1 213 ? -37.645 -8.671 42.863 1.00 84.50 213 GLN A CA 1
ATOM 1676 C C . GLN A 1 213 ? -37.275 -8.615 44.354 1.00 84.50 213 GLN A C 1
ATOM 1678 O O . GLN A 1 213 ? -38.082 -8.980 45.208 1.00 84.50 213 GLN A O 1
ATOM 1683 N N . LEU A 1 214 ? -36.102 -8.064 44.691 1.00 80.88 214 LEU A N 1
ATOM 1684 C CA . LEU A 1 214 ? -35.677 -7.817 46.078 1.00 80.88 214 LEU A CA 1
ATOM 1685 C C . LEU A 1 214 ? -36.431 -6.660 46.773 1.00 80.88 214 LEU A C 1
ATOM 1687 O O . LEU A 1 214 ? -36.274 -6.472 47.979 1.00 80.88 214 LEU A O 1
ATOM 1691 N N . ARG A 1 215 ? -37.227 -5.858 46.051 1.00 79.81 215 ARG A N 1
ATOM 1692 C CA . ARG A 1 215 ? -38.157 -4.859 46.627 1.00 79.81 215 ARG A CA 1
ATOM 1693 C C . ARG A 1 215 ? -39.549 -5.434 46.888 1.00 79.81 215 ARG A C 1
ATOM 1695 O O . ARG A 1 215 ? -40.221 -4.950 47.787 1.00 79.81 215 ARG A O 1
ATOM 1702 N N . LEU A 1 216 ? -39.968 -6.424 46.100 1.00 68.75 216 LEU A N 1
ATOM 1703 C CA . LEU A 1 216 ? -41.300 -7.040 46.151 1.00 68.75 216 LEU A CA 1
ATOM 1704 C C . LEU A 1 216 ? -41.386 -8.246 47.106 1.00 68.75 216 LEU A C 1
ATOM 1706 O O . LEU A 1 216 ? -42.481 -8.740 47.376 1.00 68.75 216 LEU A O 1
ATOM 1710 N N . GLY A 1 217 ? -40.251 -8.726 47.625 1.00 64.44 217 GLY A N 1
ATOM 1711 C CA . GLY A 1 217 ? -40.216 -9.742 48.676 1.00 64.44 217 GLY A CA 1
ATOM 1712 C C . GLY A 1 217 ? -40.903 -9.250 49.953 1.00 64.44 217 GLY A C 1
ATOM 1713 O O . GLY A 1 217 ? -40.532 -8.213 50.493 1.00 64.44 217 GLY A O 1
ATOM 1714 N N . LYS A 1 218 ? -41.899 -10.003 50.439 1.00 56.94 218 LYS A N 1
ATOM 1715 C CA . LYS A 1 218 ? -42.709 -9.630 51.615 1.00 56.94 218 LYS A CA 1
ATOM 1716 C C . LYS A 1 218 ? -41.957 -9.709 52.951 1.00 56.94 218 LYS A C 1
ATOM 1718 O O . LYS A 1 218 ? -42.411 -9.108 53.919 1.00 56.94 218 LYS A O 1
ATOM 1723 N N . ASP A 1 219 ? -40.825 -10.409 52.998 1.00 55.88 219 ASP A N 1
ATOM 1724 C CA . ASP A 1 219 ? -39.988 -10.524 54.192 1.00 55.88 219 ASP A CA 1
ATOM 1725 C C . ASP A 1 219 ? -38.808 -9.536 54.152 1.00 55.88 219 ASP A C 1
ATOM 1727 O O . ASP A 1 219 ? -38.021 -9.567 53.201 1.00 55.88 219 ASP A O 1
ATOM 1731 N N . PRO A 1 220 ? -38.584 -8.724 55.206 1.00 54.94 220 PRO A N 1
ATOM 1732 C CA . PRO A 1 220 ? -37.413 -7.848 55.309 1.00 54.94 220 PRO A CA 1
ATOM 1733 C C . PRO A 1 220 ? -36.099 -8.614 55.556 1.00 54.94 220 PRO A C 1
ATOM 1735 O O . PRO A 1 220 ? -35.029 -8.009 55.609 1.00 54.94 220 PRO A O 1
ATOM 1738 N N . LYS A 1 221 ? -36.160 -9.942 55.721 1.00 60.22 221 LYS A N 1
ATOM 1739 C CA . LYS A 1 221 ? -35.003 -10.828 55.880 1.00 60.22 221 LYS A CA 1
ATOM 1740 C C . LYS A 1 221 ? -34.800 -11.612 54.585 1.00 60.22 221 LYS A C 1
ATOM 1742 O O . LYS A 1 221 ? -35.673 -12.366 54.166 1.00 60.22 221 LYS A O 1
ATOM 1747 N N . ALA A 1 222 ? -33.644 -11.433 53.952 1.00 61.03 222 ALA A N 1
ATOM 1748 C CA . ALA A 1 222 ? -33.366 -12.013 52.644 1.00 61.03 222 ALA A CA 1
ATOM 1749 C C . ALA A 1 222 ? -33.509 -13.544 52.620 1.00 61.03 222 ALA A C 1
ATOM 1751 O O . ALA A 1 222 ? -32.814 -14.263 53.338 1.00 61.03 222 ALA A O 1
ATOM 1752 N N . SER A 1 223 ? -34.366 -14.043 51.726 1.00 73.31 223 SER A N 1
ATOM 1753 C CA . SER A 1 223 ? -34.465 -15.474 51.438 1.00 73.31 223 SER A CA 1
ATOM 1754 C C . SER A 1 223 ? -33.098 -16.033 50.997 1.00 73.31 223 SER A C 1
ATOM 1756 O O . SER A 1 223 ? -32.432 -15.405 50.162 1.00 73.31 223 SER A O 1
ATOM 1758 N N . PRO A 1 224 ? -32.697 -17.246 51.435 1.00 76.06 224 PRO A N 1
ATOM 1759 C CA . PRO A 1 224 ? -31.469 -17.904 50.971 1.00 76.06 224 PRO A CA 1
ATOM 1760 C C . PRO A 1 224 ? -31.388 -18.063 49.441 1.00 76.06 224 PRO A C 1
ATOM 1762 O O . PRO A 1 224 ? -30.301 -18.145 48.866 1.00 76.06 224 PRO A O 1
ATOM 1765 N N . GLY A 1 225 ? -32.534 -18.087 48.747 1.00 78.31 225 GLY A N 1
ATOM 1766 C CA . GLY A 1 225 ? -32.588 -18.047 47.283 1.00 78.31 225 GLY A CA 1
ATOM 1767 C C . GLY A 1 225 ? -32.139 -16.703 46.692 1.00 78.31 225 GLY A C 1
ATOM 1768 O O . GLY A 1 225 ? -31.436 -16.687 45.682 1.00 78.31 225 GLY A O 1
ATOM 1769 N N . GLY A 1 226 ? -32.492 -15.589 47.343 1.00 80.38 226 GLY A N 1
ATOM 1770 C CA . GLY A 1 226 ? -32.094 -14.233 46.954 1.00 80.38 226 GLY A CA 1
ATOM 1771 C C . GLY A 1 226 ? -30.598 -13.987 47.150 1.00 80.38 226 GLY A C 1
ATOM 1772 O O . GLY A 1 226 ? -29.938 -13.516 46.228 1.00 80.38 226 GLY A O 1
ATOM 1773 N N . GLN A 1 227 ? -30.036 -14.413 48.288 1.00 82.75 227 GLN A N 1
ATOM 1774 C CA . GLN A 1 227 ? -28.589 -14.343 48.550 1.00 82.75 227 GLN A CA 1
ATOM 1775 C C . GLN A 1 227 ? -27.773 -15.111 47.495 1.00 82.75 227 GLN A C 1
ATOM 1777 O O . GLN A 1 227 ? -26.840 -14.560 46.911 1.00 82.75 227 GLN A O 1
ATOM 1782 N N . ARG A 1 228 ? -28.163 -16.355 47.170 1.00 85.38 228 ARG A N 1
ATOM 1783 C CA . ARG A 1 228 ? -27.505 -17.144 46.108 1.00 85.38 228 ARG A CA 1
ATOM 1784 C C . ARG A 1 228 ? -27.632 -16.505 44.722 1.00 85.38 228 ARG A C 1
ATOM 1786 O O . ARG A 1 228 ? -26.695 -16.586 43.930 1.00 85.38 228 ARG A O 1
ATOM 1793 N N . ARG A 1 229 ? -28.768 -15.861 44.419 1.00 87.19 229 ARG A N 1
ATOM 1794 C CA . ARG A 1 229 ? -28.965 -15.120 43.162 1.00 87.19 229 ARG A CA 1
ATOM 1795 C C . ARG A 1 229 ? -28.033 -13.906 43.099 1.00 87.19 229 ARG A C 1
ATOM 1797 O O . ARG A 1 229 ? -27.313 -13.767 42.119 1.00 87.19 229 ARG A O 1
ATOM 1804 N N . LEU A 1 230 ? -27.969 -13.099 44.157 1.00 89.56 230 LEU A N 1
ATOM 1805 C CA . LEU A 1 230 ? -27.086 -11.933 44.244 1.00 89.56 230 LEU A CA 1
ATOM 1806 C C . LEU A 1 230 ? -25.598 -12.305 44.129 1.00 89.56 230 LEU A C 1
ATOM 1808 O O . LEU A 1 230 ? -24.868 -11.669 43.371 1.00 89.56 230 LEU A O 1
ATOM 1812 N N . HIS A 1 231 ? -25.155 -13.372 44.801 1.00 90.25 231 HIS A N 1
ATOM 1813 C CA . HIS A 1 231 ? -23.770 -13.844 44.700 1.00 90.25 231 HIS A CA 1
ATOM 1814 C C . HIS A 1 231 ? -23.383 -14.206 43.255 1.00 90.25 231 HIS A C 1
ATOM 1816 O O . HIS A 1 231 ? -22.321 -13.808 42.780 1.00 90.25 231 HIS A O 1
ATOM 1822 N N . ARG A 1 232 ? -24.285 -14.864 42.509 1.00 92.88 232 ARG A N 1
ATOM 1823 C CA . ARG A 1 232 ? -24.085 -15.152 41.078 1.00 92.88 232 ARG A CA 1
ATOM 1824 C C . ARG A 1 232 ? -23.919 -13.875 40.248 1.00 92.88 232 ARG A C 1
ATOM 1826 O O . ARG A 1 232 ? -23.117 -13.861 39.325 1.00 92.88 232 ARG A O 1
ATOM 1833 N N . TYR A 1 233 ? -24.655 -12.809 40.556 1.00 93.44 233 TYR A N 1
ATOM 1834 C CA . TYR A 1 233 ? -24.544 -11.537 39.833 1.00 93.44 233 TYR A CA 1
ATOM 1835 C C . TYR A 1 233 ? -23.229 -10.811 40.125 1.00 93.44 233 TYR A C 1
ATOM 1837 O O . TYR A 1 233 ? -22.618 -10.281 39.204 1.00 93.44 233 TYR A O 1
ATOM 1845 N N . LEU A 1 234 ? -22.744 -10.849 41.367 1.00 92.94 234 LEU A N 1
ATOM 1846 C CA . LEU A 1 234 ? -21.418 -10.326 41.718 1.00 92.94 234 LEU A CA 1
ATOM 1847 C C . LEU A 1 234 ? -20.305 -11.096 40.988 1.00 92.94 234 LEU A C 1
ATOM 1849 O O . LEU A 1 234 ? -19.408 -10.481 40.418 1.00 92.94 234 LEU A O 1
ATOM 1853 N N . GLN A 1 235 ? -20.417 -12.427 40.911 1.00 94.00 235 GLN A N 1
ATOM 1854 C CA . GLN A 1 235 ? -19.501 -13.272 40.138 1.00 94.00 235 GLN A CA 1
ATOM 1855 C C . GLN A 1 235 ? -19.582 -13.006 38.621 1.00 94.00 235 GLN A C 1
ATOM 1857 O O . GLN A 1 235 ? -18.556 -13.023 37.938 1.00 94.00 235 GLN A O 1
ATOM 1862 N N . ARG A 1 236 ? -20.779 -12.733 38.077 1.00 94.94 236 ARG A N 1
ATOM 1863 C CA . ARG A 1 236 ? -20.961 -12.306 36.676 1.00 94.94 236 ARG A CA 1
ATOM 1864 C C . ARG A 1 236 ? -20.321 -10.944 36.418 1.00 94.94 236 ARG A C 1
ATOM 1866 O O . ARG A 1 236 ? -19.613 -10.812 35.431 1.00 94.94 236 ARG A O 1
ATOM 1873 N N . LEU A 1 237 ? -20.483 -9.965 37.312 1.00 94.19 237 LEU A N 1
ATOM 1874 C CA . LEU A 1 237 ? -19.823 -8.661 37.181 1.00 94.19 237 LEU A CA 1
ATOM 1875 C C . LEU A 1 237 ? -18.298 -8.830 37.086 1.00 94.19 237 LEU A C 1
ATOM 1877 O O . LEU A 1 237 ? -17.697 -8.368 36.120 1.00 94.19 237 LEU A O 1
ATOM 1881 N N . SER A 1 238 ? -17.688 -9.561 38.026 1.00 92.19 238 SER A N 1
ATOM 1882 C CA . SER A 1 238 ? -16.230 -9.746 38.063 1.00 92.19 238 SER A CA 1
ATOM 1883 C C . SER A 1 238 ? -15.660 -10.598 36.923 1.00 92.19 238 SER A C 1
ATOM 1885 O O . SER A 1 238 ? -14.467 -10.520 36.665 1.00 92.19 238 SER A O 1
ATOM 1887 N N . SER A 1 239 ? -16.469 -11.431 36.258 1.00 93.31 239 SER A N 1
ATOM 1888 C CA . SER A 1 239 ? -16.012 -12.290 35.149 1.00 93.31 239 SER A CA 1
ATOM 1889 C C . SER A 1 239 ? -16.343 -11.730 33.764 1.00 93.31 239 SER A C 1
ATOM 1891 O O . SER A 1 239 ? -15.558 -11.878 32.830 1.00 93.31 239 SER A O 1
ATOM 1893 N N . GLU A 1 240 ? -17.487 -11.066 33.601 1.00 92.38 240 GLU A N 1
ATOM 1894 C CA . GLU A 1 240 ? -17.927 -10.525 32.313 1.00 92.38 240 GLU A CA 1
ATOM 1895 C C . GLU A 1 240 ? -17.395 -9.104 32.053 1.00 92.38 240 GLU A C 1
ATOM 1897 O O . GLU A 1 240 ? -17.158 -8.752 30.885 1.00 92.38 240 GLU A O 1
ATOM 1902 N N . PHE A 1 241 ? -17.180 -8.331 33.128 1.00 94.88 241 PHE A N 1
ATOM 1903 C CA . PHE A 1 241 ? -16.738 -6.930 33.135 1.00 94.88 241 PHE A CA 1
ATOM 1904 C C . PHE A 1 241 ? -15.635 -6.653 34.192 1.00 94.88 241 PHE A C 1
ATOM 1906 O O . PHE A 1 241 ? -15.793 -5.757 35.021 1.00 94.88 241 PHE A O 1
ATOM 1913 N N . PRO A 1 242 ? -14.517 -7.409 34.197 1.00 94.25 242 PRO A N 1
ATOM 1914 C CA . PRO A 1 242 ? -13.387 -7.136 35.085 1.00 94.25 242 PRO A CA 1
ATOM 1915 C C . PRO A 1 242 ? -12.738 -5.772 34.783 1.00 94.25 242 PRO A C 1
ATOM 1917 O O . PRO A 1 242 ? -12.867 -5.236 33.676 1.00 94.25 242 PRO A O 1
ATOM 1920 N N . ALA A 1 243 ? -12.021 -5.214 35.763 1.00 92.75 243 ALA A N 1
ATOM 1921 C CA . ALA A 1 243 ? -11.426 -3.878 35.672 1.00 92.75 243 ALA A CA 1
ATOM 1922 C C . ALA A 1 243 ? -10.422 -3.764 34.512 1.00 92.75 243 ALA A C 1
ATOM 1924 O O . ALA A 1 243 ? -10.419 -2.769 33.793 1.00 92.75 243 ALA A O 1
ATOM 1925 N N . GLU A 1 244 ? -9.650 -4.820 34.272 1.00 95.06 244 GLU A N 1
ATOM 1926 C CA . GLU A 1 244 ? -8.657 -4.949 33.204 1.00 95.06 244 GLU A CA 1
ATOM 1927 C C . GLU A 1 244 ? -9.299 -4.885 31.811 1.00 95.06 244 GLU A C 1
ATOM 1929 O O . GLU A 1 244 ? -8.718 -4.364 30.863 1.00 95.06 244 GLU A O 1
ATOM 1934 N N . LYS A 1 245 ? -10.532 -5.387 31.674 1.00 94.25 245 LYS A N 1
ATOM 1935 C CA . LYS A 1 245 ? -11.283 -5.332 30.414 1.00 94.25 245 LYS A CA 1
ATOM 1936 C C . LYS A 1 245 ? -11.885 -3.950 30.172 1.00 94.25 245 LYS A C 1
ATOM 1938 O O . LYS A 1 245 ? -12.000 -3.531 29.024 1.00 94.25 245 LYS A O 1
ATOM 1943 N N . LEU A 1 246 ? -12.257 -3.242 31.238 1.00 94.75 246 LEU A N 1
ATOM 1944 C CA . LEU A 1 246 ? -12.695 -1.849 31.157 1.00 94.75 246 LEU A CA 1
ATOM 1945 C C . LEU A 1 246 ? -11.532 -0.921 30.797 1.00 94.75 246 LEU A C 1
ATOM 1947 O O . LEU A 1 246 ? -11.689 -0.076 29.922 1.00 94.75 246 LEU A O 1
ATOM 1951 N N . THR A 1 247 ? -10.357 -1.089 31.409 1.00 95.56 247 THR A N 1
ATOM 1952 C CA . THR A 1 247 ? -9.176 -0.300 31.030 1.00 95.56 247 THR A CA 1
ATOM 1953 C C . THR A 1 247 ? -8.722 -0.621 29.608 1.00 95.56 247 THR A C 1
ATOM 1955 O O . THR A 1 247 ? -8.458 0.309 28.853 1.00 95.56 247 THR A O 1
ATOM 1958 N N . ALA A 1 248 ? -8.721 -1.895 29.197 1.00 95.94 248 ALA A N 1
ATOM 1959 C CA . ALA A 1 248 ? -8.424 -2.281 27.817 1.00 95.94 248 ALA A CA 1
ATOM 1960 C C . ALA A 1 248 ? -9.396 -1.649 26.804 1.00 95.94 248 ALA A C 1
ATOM 1962 O O . ALA A 1 248 ? -8.942 -1.036 25.844 1.00 95.94 248 ALA A O 1
ATOM 1963 N N . MET A 1 249 ? -10.713 -1.721 27.040 1.00 96.12 249 MET A N 1
ATOM 1964 C CA . MET A 1 249 ? -11.713 -1.095 26.161 1.00 96.12 249 MET A CA 1
ATOM 1965 C C . MET A 1 249 ? -11.546 0.432 26.105 1.00 96.12 249 MET A C 1
ATOM 1967 O O . MET A 1 249 ? -11.574 1.012 25.026 1.00 96.12 249 MET A O 1
ATOM 1971 N N . GLY A 1 250 ? -11.290 1.088 27.242 1.00 94.50 250 GLY A N 1
ATOM 1972 C CA . GLY A 1 250 ? -11.024 2.529 27.273 1.00 94.50 250 GLY A CA 1
ATOM 1973 C C . GLY A 1 250 ? -9.760 2.933 26.508 1.00 94.50 250 GLY A C 1
ATOM 1974 O O . GLY A 1 250 ? -9.766 3.954 25.828 1.00 94.50 250 GLY A O 1
ATOM 1975 N N . LEU A 1 251 ? -8.702 2.116 26.560 1.00 95.56 251 LEU A N 1
ATOM 1976 C CA . LEU A 1 251 ? -7.498 2.313 25.747 1.00 95.56 251 LEU A CA 1
ATOM 1977 C C . LEU A 1 251 ? -7.773 2.088 24.255 1.00 95.56 251 LEU A C 1
ATOM 1979 O O . LEU A 1 251 ? -7.278 2.859 23.442 1.00 95.56 251 LEU A O 1
ATOM 1983 N N . GLN A 1 252 ? -8.584 1.087 23.892 1.00 94.94 252 GLN A N 1
ATOM 1984 C CA . GLN A 1 252 ? -8.996 0.864 22.502 1.00 94.94 252 GLN A CA 1
ATOM 1985 C C . GLN A 1 252 ? -9.759 2.077 21.944 1.00 94.94 252 GLN A C 1
ATOM 1987 O O . GLN A 1 252 ? -9.417 2.552 20.864 1.00 94.94 252 GLN A O 1
ATOM 1992 N N . VAL A 1 253 ? -10.716 2.633 22.697 1.00 94.19 253 VAL A N 1
ATOM 1993 C CA . VAL A 1 253 ? -11.479 3.831 22.292 1.00 94.19 253 VAL A CA 1
ATOM 1994 C C . VAL A 1 253 ? -10.589 5.071 22.198 1.00 94.19 253 VAL A C 1
ATOM 1996 O O . VAL A 1 253 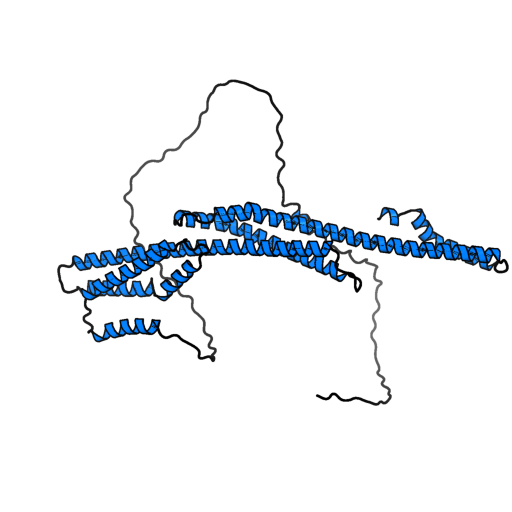? -10.591 5.739 21.169 1.00 94.19 253 VAL A O 1
ATOM 1999 N N . ALA A 1 254 ? -9.743 5.326 23.202 1.00 93.06 254 ALA A N 1
ATOM 2000 C CA . ALA A 1 254 ? -8.753 6.408 23.153 1.00 93.06 254 ALA A CA 1
ATOM 2001 C C . ALA A 1 254 ? -7.722 6.236 22.018 1.00 93.06 254 ALA A C 1
ATOM 2003 O O . ALA A 1 254 ? -7.040 7.188 21.647 1.00 93.06 254 ALA A O 1
ATOM 2004 N N . SER A 1 255 ? -7.601 5.023 21.469 1.00 92.44 255 SER A N 1
ATOM 2005 C CA . SER A 1 255 ? -6.745 4.709 20.332 1.00 92.44 255 SER A CA 1
ATOM 2006 C C . SER A 1 255 ? -7.455 4.753 18.979 1.00 92.44 255 SER A C 1
ATOM 2008 O O . SER A 1 255 ? -6.851 4.296 18.020 1.00 92.44 255 SER A O 1
ATOM 2010 N N . LEU A 1 256 ? -8.676 5.280 18.836 1.00 93.06 256 LEU A N 1
ATOM 2011 C CA . LEU A 1 256 ? -9.336 5.462 17.527 1.00 93.06 256 LEU A CA 1
ATOM 2012 C C . LEU A 1 256 ? -8.726 6.634 16.725 1.00 93.06 256 LEU A C 1
ATOM 2014 O O . LEU A 1 256 ? -8.071 7.504 17.293 1.00 93.06 256 LEU A O 1
ATOM 2018 N N . SER A 1 257 ? -8.891 6.680 15.393 1.00 89.12 257 SER A N 1
ATOM 2019 C CA . SER A 1 257 ? -8.345 7.790 14.572 1.00 89.12 257 SER A CA 1
ATOM 2020 C C . SER A 1 257 ? -9.089 9.125 14.698 1.00 89.12 257 SER A C 1
ATOM 2022 O O . SER A 1 257 ? -8.564 10.152 14.268 1.00 89.12 257 SER A O 1
ATOM 2024 N N . ARG A 1 258 ? -10.304 9.123 15.256 1.00 86.25 258 ARG A N 1
ATOM 2025 C CA . ARG A 1 258 ? -11.163 10.301 15.428 1.00 86.25 258 ARG A CA 1
ATOM 2026 C C . ARG A 1 258 ? -11.572 10.425 16.891 1.00 86.25 258 ARG A C 1
ATOM 2028 O O . ARG A 1 258 ? -12.159 9.491 17.426 1.00 86.25 258 ARG A O 1
ATOM 2035 N N . GLU A 1 259 ? -11.310 11.583 17.490 1.00 80.25 259 GLU A N 1
ATOM 2036 C CA . GLU A 1 259 ? -11.487 11.835 18.930 1.00 80.25 259 GLU A CA 1
ATOM 2037 C C . GLU A 1 259 ? -12.947 11.682 19.400 1.00 80.25 259 GLU A C 1
ATOM 2039 O O . GLU A 1 259 ? -13.196 11.100 20.453 1.00 80.25 259 GLU A O 1
ATOM 2044 N N . ASP A 1 260 ? -13.921 12.115 18.593 1.00 82.25 260 ASP A N 1
ATOM 2045 C CA . ASP A 1 260 ? -15.352 12.028 18.935 1.00 82.25 260 ASP A CA 1
ATOM 2046 C C . ASP A 1 260 ? -15.937 10.608 18.785 1.00 82.25 260 ASP A C 1
ATOM 2048 O O . ASP A 1 260 ? -17.058 10.318 19.211 1.00 82.25 260 ASP A O 1
ATOM 2052 N N . LEU A 1 261 ? -15.235 9.711 18.087 1.00 84.69 261 LEU A N 1
ATOM 2053 C CA . LEU A 1 261 ? -15.840 8.501 17.544 1.00 84.69 261 LEU A CA 1
ATOM 2054 C C . LEU A 1 261 ? -15.935 7.417 18.623 1.00 84.69 261 LEU A C 1
ATOM 2056 O O . LEU A 1 261 ? -14.941 6.841 19.040 1.00 84.69 261 LEU A O 1
ATOM 2060 N N . GLY A 1 262 ? -17.151 7.122 19.079 1.00 88.06 262 GLY A N 1
ATOM 2061 C CA . GLY A 1 262 ? -17.393 6.107 20.109 1.00 88.06 262 GLY A CA 1
ATOM 2062 C C . GLY A 1 262 ? -17.118 6.563 21.547 1.00 88.06 262 GLY A C 1
ATOM 2063 O O . GLY A 1 262 ? -17.451 5.821 22.470 1.00 88.06 262 GLY A O 1
ATOM 2064 N N . GLN A 1 263 ? -16.614 7.782 21.766 1.00 90.75 263 GLN A N 1
ATOM 2065 C CA . GLN A 1 263 ? -16.396 8.318 23.112 1.00 90.75 263 GLN A CA 1
ATOM 2066 C C . GLN A 1 263 ? -17.709 8.390 23.916 1.00 90.75 263 GLN A C 1
ATOM 2068 O O . GLN A 1 263 ? -17.749 7.933 25.056 1.00 90.75 263 GLN A O 1
ATOM 2073 N N . ASP A 1 264 ? -18.812 8.829 23.300 1.00 90.81 264 ASP A N 1
ATOM 2074 C CA . ASP A 1 264 ? -20.144 8.845 23.932 1.00 90.81 264 ASP A CA 1
ATOM 2075 C C . ASP A 1 264 ? -20.619 7.442 24.354 1.00 90.81 264 ASP A C 1
ATOM 2077 O O . ASP A 1 264 ? -21.154 7.248 25.447 1.00 90.81 264 ASP A O 1
ATOM 2081 N N . LEU A 1 265 ? -20.390 6.434 23.502 1.00 92.19 265 LEU A N 1
ATOM 2082 C CA . LEU A 1 265 ? -20.739 5.034 23.783 1.00 92.19 265 LEU A CA 1
ATOM 2083 C C . LEU A 1 265 ? -19.911 4.472 24.941 1.00 92.19 265 LEU A C 1
ATOM 2085 O O . LEU A 1 265 ? -20.394 3.625 25.699 1.00 92.19 265 LEU A O 1
ATOM 2089 N N . TRP A 1 266 ? -18.661 4.921 25.055 1.00 95.06 266 TRP A N 1
ATOM 2090 C CA . TRP A 1 266 ? -17.753 4.532 26.118 1.00 95.06 266 TRP A CA 1
ATOM 2091 C C . TRP A 1 266 ? -18.111 5.194 27.451 1.00 95.06 266 TRP A C 1
ATOM 2093 O O . TRP A 1 266 ? -18.163 4.502 28.469 1.00 95.06 266 TRP A O 1
ATOM 2103 N N . GLU A 1 267 ? -18.444 6.485 27.462 1.00 94.19 267 GLU A N 1
ATOM 2104 C CA . GLU A 1 267 ? -18.913 7.165 28.675 1.00 94.19 267 GLU A CA 1
ATOM 2105 C C . GLU A 1 267 ? -20.256 6.607 29.168 1.00 94.19 267 GLU A C 1
ATOM 2107 O O . GLU A 1 267 ? -20.406 6.330 30.360 1.00 94.19 267 GLU A O 1
ATOM 2112 N N . GLU A 1 268 ? -21.192 6.308 28.262 1.00 93.81 268 GLU A N 1
ATOM 2113 C CA . GLU A 1 268 ? -22.426 5.580 28.583 1.00 93.81 268 GLU A CA 1
ATOM 2114 C C . GLU A 1 268 ? -22.121 4.199 29.199 1.00 93.81 268 GLU A C 1
ATOM 2116 O O . GLU A 1 268 ? -22.714 3.822 30.211 1.00 93.81 268 GLU A O 1
ATOM 2121 N N . ALA A 1 269 ? -21.152 3.443 28.667 1.00 95.75 269 ALA A N 1
ATOM 2122 C CA . ALA A 1 269 ? -20.741 2.168 29.263 1.00 95.75 269 ALA A CA 1
ATOM 2123 C C . ALA A 1 269 ? -20.108 2.341 30.656 1.00 95.75 269 ALA A C 1
ATOM 2125 O O . ALA A 1 269 ? -20.427 1.591 31.581 1.00 95.75 269 ALA A O 1
ATOM 2126 N N . ARG A 1 270 ? -19.246 3.346 30.851 1.00 95.31 270 ARG A N 1
ATOM 2127 C CA . ARG A 1 270 ? -18.663 3.663 32.165 1.00 95.31 270 ARG A CA 1
ATOM 2128 C C . ARG A 1 270 ? -19.743 4.025 33.185 1.00 95.31 270 ARG A C 1
ATOM 2130 O O . ARG A 1 270 ? -19.700 3.524 34.312 1.00 95.31 270 ARG A O 1
ATOM 2137 N N . LEU A 1 271 ? -20.724 4.834 32.782 1.00 96.06 271 LEU A N 1
ATOM 2138 C CA . LEU A 1 271 ? -21.883 5.194 33.594 1.00 96.06 271 LEU A CA 1
ATOM 2139 C C . LEU A 1 271 ? -22.674 3.941 33.991 1.00 96.06 271 LEU A C 1
ATOM 2141 O O . LEU A 1 271 ? -22.833 3.677 35.183 1.00 96.06 271 LEU A O 1
ATOM 2145 N N . ARG A 1 272 ? -23.069 3.112 33.014 1.00 94.88 272 ARG A N 1
ATOM 2146 C CA . ARG A 1 272 ? -23.785 1.834 33.214 1.00 94.88 272 ARG A CA 1
ATOM 2147 C C . ARG A 1 272 ? -23.058 0.898 34.177 1.00 94.88 272 ARG A C 1
ATOM 2149 O O . ARG A 1 272 ? -23.687 0.287 35.041 1.00 94.88 272 ARG A O 1
ATOM 2156 N N . HIS A 1 273 ? -21.736 0.786 34.057 1.00 96.00 273 HIS A N 1
ATOM 2157 C CA . HIS A 1 273 ? -20.923 -0.016 34.969 1.00 96.00 273 HIS A CA 1
ATOM 2158 C C . HIS A 1 273 ? -21.007 0.504 36.414 1.00 96.00 273 HIS A C 1
ATOM 2160 O O . HIS A 1 273 ? -21.214 -0.281 37.344 1.00 96.00 273 HIS A O 1
ATOM 2166 N N . GLY A 1 274 ? -20.929 1.826 36.602 1.00 94.94 274 GLY A N 1
ATOM 2167 C CA . GLY A 1 274 ? -21.169 2.472 37.892 1.00 94.94 274 GLY A CA 1
ATOM 2168 C C . GLY A 1 274 ? -22.582 2.210 38.427 1.00 94.94 274 GLY A C 1
ATOM 2169 O O . GLY A 1 274 ? -22.736 1.806 39.582 1.00 94.94 274 GLY A O 1
ATOM 2170 N N . GLU A 1 275 ? -23.619 2.350 37.591 1.00 95.94 275 GLU A N 1
ATOM 2171 C CA . GLU A 1 275 ? -25.010 2.038 37.954 1.00 95.94 275 GLU A CA 1
ATOM 2172 C C . GLU A 1 275 ? -25.134 0.604 38.495 1.00 95.94 275 GLU A C 1
ATOM 2174 O O . GLU A 1 275 ? -25.622 0.415 39.615 1.00 95.94 275 GLU A O 1
ATOM 2179 N N . ILE A 1 276 ? -24.608 -0.387 37.760 1.00 95.94 276 ILE A N 1
ATOM 2180 C CA . ILE A 1 276 ? -24.576 -1.806 38.152 1.00 95.94 276 ILE A CA 1
ATOM 2181 C C . ILE A 1 276 ? -23.904 -1.992 39.518 1.00 95.94 276 ILE A C 1
ATOM 2183 O O . ILE A 1 276 ? -24.476 -2.644 40.398 1.00 95.94 276 ILE A O 1
ATOM 2187 N N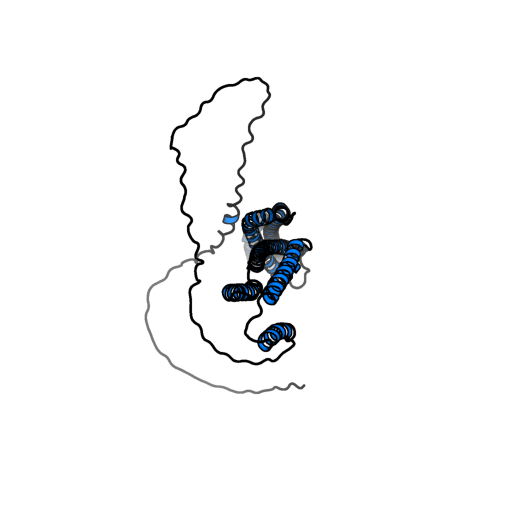 . GLN A 1 277 ? -22.726 -1.397 39.734 1.00 94.44 277 GLN A N 1
ATOM 2188 C CA . GLN A 1 277 ? -22.029 -1.475 41.021 1.00 94.44 277 GLN A CA 1
ATOM 2189 C C . GLN A 1 277 ? -22.881 -0.909 42.166 1.00 94.44 277 GLN A C 1
ATOM 2191 O O . GLN A 1 277 ? -22.991 -1.542 43.223 1.00 94.44 277 GLN A O 1
ATOM 2196 N N . THR A 1 278 ? -23.554 0.235 41.973 1.00 94.31 278 THR A N 1
ATOM 2197 C CA . THR A 1 278 ? -24.436 0.783 43.018 1.00 94.31 278 THR A CA 1
ATOM 2198 C C . THR A 1 278 ? -25.676 -0.079 43.256 1.00 94.31 278 THR A C 1
ATOM 2200 O O . THR A 1 278 ? -26.094 -0.216 44.406 1.00 94.31 278 THR A O 1
ATOM 2203 N N . LEU A 1 279 ? -26.265 -0.683 42.216 1.00 93.75 279 LEU A N 1
ATOM 2204 C CA . LEU A 1 279 ? -27.423 -1.575 42.342 1.00 93.75 279 LEU A CA 1
ATOM 2205 C C . LEU A 1 279 ? -27.066 -2.829 43.144 1.00 93.75 279 LEU A C 1
ATOM 2207 O O . LEU A 1 279 ? -27.770 -3.156 44.099 1.00 93.75 279 LEU A O 1
ATOM 2211 N N . LEU A 1 280 ? -25.951 -3.487 42.819 1.00 92.19 280 LEU A N 1
ATOM 2212 C CA . LEU A 1 280 ? -25.500 -4.689 43.525 1.00 92.19 280 LEU A CA 1
ATOM 2213 C C . LEU A 1 280 ? -25.047 -4.381 44.963 1.00 92.19 280 LEU A C 1
ATOM 2215 O O . LEU A 1 280 ? -25.336 -5.160 45.871 1.00 92.19 280 LEU A O 1
ATOM 2219 N N . THR A 1 281 ? -24.449 -3.212 45.213 1.00 91.19 281 THR A N 1
ATOM 2220 C CA . THR A 1 281 ? -24.127 -2.750 46.579 1.00 91.19 281 THR A CA 1
ATOM 2221 C C . THR A 1 281 ? -25.399 -2.502 47.406 1.00 91.19 281 THR A C 1
ATOM 2223 O O . THR A 1 281 ? -25.498 -2.935 48.555 1.00 91.19 281 THR A O 1
ATOM 2226 N N . LYS A 1 282 ? -26.429 -1.878 46.812 1.00 89.25 282 LYS A N 1
ATOM 2227 C CA . LYS A 1 282 ? -27.751 -1.692 47.445 1.00 89.25 282 LYS A CA 1
ATOM 2228 C C . LYS A 1 282 ? -28.474 -3.028 47.680 1.00 89.25 282 LYS A C 1
ATOM 2230 O O . LYS A 1 282 ? -29.193 -3.156 48.670 1.00 89.25 282 LYS A O 1
ATOM 2235 N N . ALA A 1 283 ? -28.278 -4.020 46.809 1.00 87.88 283 ALA A N 1
ATOM 2236 C CA . ALA A 1 283 ? -28.794 -5.376 46.994 1.00 87.88 283 ALA A CA 1
ATOM 2237 C C . ALA A 1 283 ? -28.102 -6.100 48.163 1.00 87.88 283 ALA A C 1
ATOM 2239 O O . ALA A 1 283 ? -28.784 -6.712 48.985 1.00 87.88 283 ALA A O 1
ATOM 2240 N N . LEU A 1 284 ? -26.772 -5.977 48.281 1.00 86.88 284 LEU A N 1
ATOM 2241 C CA . LEU A 1 284 ? -25.979 -6.544 49.382 1.00 86.88 284 LEU A CA 1
ATOM 2242 C C . LEU A 1 284 ? -26.419 -5.999 50.744 1.00 86.88 284 LEU A C 1
ATOM 2244 O O . LEU A 1 284 ? -26.653 -6.782 51.660 1.00 86.88 284 LEU A O 1
ATOM 2248 N N . ALA A 1 285 ? -26.629 -4.685 50.859 1.00 84.31 285 ALA A N 1
ATOM 2249 C CA . ALA A 1 285 ? -27.109 -4.061 52.096 1.00 84.31 285 ALA A CA 1
ATOM 2250 C C . ALA A 1 285 ? -28.480 -4.597 52.565 1.00 84.31 285 ALA A C 1
ATOM 2252 O O . ALA A 1 285 ? -28.766 -4.614 53.759 1.00 84.31 285 ALA A O 1
ATOM 2253 N N . ARG A 1 286 ? -29.324 -5.064 51.634 1.00 76.75 286 ARG A N 1
ATOM 2254 C CA . ARG A 1 286 ? -30.632 -5.688 51.917 1.00 76.75 286 ARG A CA 1
ATOM 2255 C C . ARG A 1 286 ? -30.559 -7.195 52.144 1.00 76.75 286 ARG A C 1
ATOM 2257 O O . ARG A 1 286 ? -31.502 -7.780 52.667 1.00 76.75 286 ARG A O 1
ATOM 2264 N N . CYS A 1 287 ? -29.455 -7.822 51.750 1.00 72.62 287 CYS A N 1
ATOM 2265 C CA . CYS A 1 287 ? -29.226 -9.253 51.887 1.00 72.62 287 CYS A CA 1
ATOM 2266 C C . CYS A 1 287 ? -27.907 -9.546 52.622 1.00 72.62 287 CYS A C 1
ATOM 2268 O O . CYS A 1 287 ? -27.049 -10.204 52.028 1.00 72.62 287 CYS A O 1
ATOM 2270 N N . PRO A 1 288 ? -27.725 -9.113 53.891 1.00 66.19 288 PRO A N 1
ATOM 2271 C CA . PRO A 1 288 ? -26.505 -9.412 54.635 1.00 66.19 288 PRO A CA 1
ATOM 2272 C C . PRO A 1 288 ? -26.260 -10.922 54.673 1.00 66.19 288 PRO A C 1
ATOM 2274 O O . PRO A 1 288 ? -27.159 -11.693 55.022 1.00 66.19 288 PRO A O 1
ATOM 2277 N N . CYS A 1 289 ? -25.059 -11.351 54.293 1.00 54.78 289 CYS A N 1
ATOM 2278 C CA . CYS A 1 289 ? -24.657 -12.747 54.413 1.00 54.78 289 CYS A CA 1
ATOM 2279 C C . CYS A 1 289 ? -24.608 -13.159 55.898 1.00 54.78 289 CYS A C 1
ATOM 2281 O O . CYS A 1 289 ? -24.170 -12.363 56.728 1.00 54.78 289 CYS A O 1
ATOM 2283 N N . PRO A 1 290 ? -24.978 -14.405 56.254 1.00 49.41 290 PRO A N 1
ATOM 2284 C CA . PRO A 1 290 ? -24.782 -14.917 57.613 1.00 49.41 290 PRO A CA 1
ATOM 2285 C C . PRO A 1 290 ? -23.308 -15.171 57.972 1.00 49.41 290 PRO A C 1
ATOM 2287 O O . PRO A 1 290 ? -22.987 -15.317 59.148 1.00 49.41 290 PRO A O 1
ATOM 2290 N N . LEU A 1 291 ? -22.408 -15.237 56.980 1.00 48.69 291 LEU A N 1
ATOM 2291 C CA . LEU A 1 291 ? -20.965 -15.228 57.227 1.00 48.69 291 LEU A CA 1
ATOM 2292 C C . LEU A 1 291 ? -20.541 -13.821 57.660 1.00 48.69 291 LEU A C 1
ATOM 2294 O O . LEU A 1 291 ? -20.778 -12.849 56.945 1.00 48.69 291 LEU A O 1
ATOM 2298 N N . GLY A 1 292 ? -19.962 -13.740 58.859 1.00 38.03 292 GLY A N 1
ATOM 2299 C CA . GLY A 1 292 ? -19.826 -12.496 59.613 1.00 38.03 292 GLY A CA 1
ATOM 2300 C C . GLY A 1 292 ? -18.931 -11.413 58.984 1.00 38.03 292 GLY A C 1
ATOM 2301 O O . GLY A 1 292 ? -18.209 -11.667 58.016 1.00 38.03 292 GLY A O 1
ATOM 2302 N N . PRO A 1 293 ? -18.922 -10.200 59.577 1.00 43.56 293 PRO A N 1
ATOM 2303 C CA . PRO A 1 293 ? -18.372 -8.980 58.964 1.00 43.56 293 PRO A CA 1
ATOM 2304 C C . PRO A 1 293 ? -16.911 -9.057 58.487 1.00 43.56 293 PRO A C 1
ATOM 2306 O O . PRO A 1 293 ? -16.515 -8.323 57.584 1.00 43.56 293 PRO A O 1
ATOM 2309 N N . SER A 1 294 ? -16.114 -9.955 59.074 1.00 42.91 294 SER A N 1
ATOM 2310 C CA . SER A 1 294 ? -14.680 -10.113 58.809 1.00 42.91 294 SER A CA 1
ATOM 2311 C C . SER A 1 294 ? -14.345 -10.540 57.370 1.00 42.91 294 SER A C 1
ATOM 2313 O O . SER A 1 294 ? -13.338 -10.085 56.830 1.00 42.91 294 SER A O 1
ATOM 2315 N N . ALA A 1 295 ? -15.180 -11.356 56.713 1.00 40.31 295 ALA A N 1
ATOM 2316 C CA . ALA A 1 295 ? -14.844 -11.910 55.395 1.00 40.31 295 ALA A CA 1
ATOM 2317 C C . ALA A 1 295 ? -15.026 -10.907 54.238 1.00 40.31 295 ALA A C 1
ATOM 2319 O O . ALA A 1 295 ? -14.275 -10.926 53.264 1.00 40.31 295 ALA A O 1
ATOM 2320 N N . HIS A 1 296 ? -16.019 -10.017 54.324 1.00 49.72 296 HIS A N 1
ATOM 2321 C CA . HIS A 1 296 ? -16.356 -9.107 53.223 1.00 49.72 296 HIS A CA 1
ATOM 2322 C C . HIS A 1 296 ? -15.490 -7.844 53.185 1.00 49.72 296 HIS A C 1
ATOM 2324 O O . HIS A 1 296 ? -15.172 -7.372 52.095 1.00 49.72 296 HIS A O 1
ATOM 2330 N N . ALA A 1 297 ? -15.045 -7.340 54.342 1.00 42.47 297 ALA A N 1
ATOM 2331 C CA . ALA A 1 297 ? -14.067 -6.253 54.392 1.00 42.47 297 ALA A CA 1
ATOM 2332 C C . ALA A 1 297 ? -12.729 -6.688 53.770 1.00 42.47 297 ALA A C 1
ATOM 2334 O O . ALA A 1 297 ? -12.225 -6.017 52.873 1.00 42.47 297 ALA A O 1
ATOM 2335 N N . ALA A 1 298 ? -12.217 -7.863 54.161 1.00 40.31 298 ALA A N 1
ATOM 2336 C CA . ALA A 1 298 ? -10.969 -8.412 53.632 1.00 40.31 298 ALA A CA 1
ATOM 2337 C C . ALA A 1 298 ? -11.002 -8.603 52.104 1.00 40.31 298 ALA A C 1
ATOM 2339 O O . ALA A 1 298 ? -10.032 -8.286 51.424 1.00 40.31 298 ALA A O 1
ATOM 2340 N N . GLN A 1 299 ? -12.122 -9.074 51.545 1.00 46.78 299 GLN A N 1
ATOM 2341 C CA . GLN A 1 299 ? -12.213 -9.359 50.111 1.00 46.78 299 GLN A CA 1
ATOM 2342 C C . GLN A 1 299 ? -12.389 -8.099 49.242 1.00 46.78 299 GLN A C 1
ATOM 2344 O O . GLN A 1 299 ? -11.899 -8.074 48.113 1.00 46.78 299 GLN A O 1
ATOM 2349 N N . LEU A 1 300 ? -13.021 -7.040 49.765 1.00 47.41 300 LEU A N 1
ATOM 2350 C CA . LEU A 1 300 ? -13.123 -5.745 49.079 1.00 47.41 300 LEU A CA 1
ATOM 2351 C C . LEU A 1 300 ? -11.819 -4.928 49.188 1.00 47.41 300 LEU A C 1
ATOM 2353 O O . LEU A 1 300 ? -11.425 -4.255 48.237 1.00 47.41 300 LEU A O 1
ATOM 2357 N N . GLU A 1 301 ? -11.123 -5.009 50.327 1.00 41.53 301 GLU A N 1
ATOM 2358 C CA . GLU A 1 301 ? -9.808 -4.382 50.527 1.00 41.53 301 GLU A CA 1
ATOM 2359 C C . GLU A 1 301 ? -8.721 -5.059 49.679 1.00 41.53 301 GLU A C 1
ATOM 2361 O O . GLU A 1 301 ? -7.931 -4.359 49.050 1.00 41.53 301 GLU A O 1
ATOM 2366 N N . LEU A 1 302 ? -8.724 -6.395 49.564 1.00 41.16 302 LEU A N 1
ATOM 2367 C CA . LEU A 1 302 ? -7.782 -7.131 48.709 1.00 41.16 302 LEU A CA 1
ATOM 2368 C C . LEU A 1 302 ? -7.935 -6.763 47.219 1.00 41.16 302 LEU A C 1
ATOM 2370 O O . LEU A 1 302 ? -6.945 -6.657 46.499 1.00 41.16 302 LEU A O 1
ATOM 2374 N N . GLN A 1 303 ? -9.164 -6.494 46.761 1.00 48.94 303 GLN A N 1
ATOM 2375 C CA . GLN A 1 303 ? -9.413 -5.968 45.411 1.00 48.94 303 GLN A CA 1
ATOM 2376 C C . GLN A 1 303 ? -8.930 -4.518 45.236 1.00 48.94 303 GLN A C 1
ATOM 2378 O O . GLN A 1 303 ? -8.525 -4.137 44.139 1.00 48.94 303 GLN A O 1
ATOM 2383 N N . ARG A 1 304 ? -8.927 -3.707 46.302 1.00 37.44 304 ARG A N 1
ATOM 2384 C CA . ARG A 1 304 ? -8.424 -2.324 46.271 1.00 37.44 304 ARG A CA 1
ATOM 2385 C C . ARG A 1 304 ? -6.892 -2.255 46.317 1.00 37.44 304 ARG A C 1
ATOM 2387 O O . ARG A 1 304 ? -6.319 -1.353 45.709 1.00 37.44 304 ARG A O 1
ATOM 2394 N N . THR A 1 305 ? -6.224 -3.181 47.006 1.00 37.84 305 THR A N 1
ATOM 2395 C CA . THR A 1 305 ? -4.753 -3.226 47.091 1.00 37.84 305 THR A CA 1
ATOM 2396 C C . THR A 1 305 ? -4.106 -3.873 45.867 1.00 37.84 305 THR A C 1
ATOM 2398 O O . THR A 1 305 ? -3.074 -3.377 45.415 1.00 37.84 305 THR A O 1
ATOM 2401 N N . ALA A 1 306 ? -4.738 -4.883 45.254 1.00 38.03 306 ALA A N 1
ATOM 2402 C CA . ALA A 1 306 ? -4.272 -5.474 43.993 1.00 38.03 306 ALA A CA 1
ATOM 2403 C C . ALA A 1 306 ? -4.146 -4.437 42.855 1.00 38.03 306 ALA A C 1
ATOM 2405 O O . ALA A 1 306 ? -3.208 -4.489 42.066 1.00 38.03 306 ALA A O 1
ATOM 2406 N N . ALA A 1 307 ? -5.029 -3.433 42.821 1.00 42.09 307 ALA A N 1
ATOM 2407 C CA . ALA A 1 307 ? -5.008 -2.358 41.825 1.00 42.09 307 ALA A CA 1
ATOM 2408 C C . ALA A 1 307 ? -3.908 -1.291 42.038 1.00 42.09 307 ALA A C 1
ATOM 2410 O O . ALA A 1 307 ? -3.821 -0.349 41.250 1.00 42.09 307 ALA A O 1
ATOM 2411 N N . LYS A 1 308 ? -3.090 -1.379 43.100 1.00 42.12 308 LYS A N 1
ATOM 2412 C CA . LYS A 1 308 ? -2.105 -0.336 43.461 1.00 42.12 308 LYS A CA 1
ATOM 2413 C C . LYS A 1 308 ? -0.691 -0.866 43.744 1.00 42.12 308 LYS A C 1
ATOM 2415 O O . LYS A 1 308 ? 0.109 -0.169 44.363 1.00 42.12 308 LYS A O 1
ATOM 2420 N N . GLY A 1 309 ? -0.383 -2.084 43.297 1.00 39.34 309 GLY A N 1
ATOM 2421 C CA . GLY A 1 309 ? 0.844 -2.798 43.657 1.00 39.34 309 GLY A CA 1
ATOM 2422 C C . GLY A 1 309 ? 1.565 -3.475 42.494 1.00 39.34 309 GLY A C 1
ATOM 2423 O O . GLY A 1 309 ? 1.867 -4.658 42.599 1.00 39.34 309 GLY A O 1
ATOM 2424 N N . GLN A 1 310 ? 1.878 -2.756 41.408 1.00 36.69 310 GLN A N 1
ATOM 2425 C CA . GLN A 1 310 ? 2.823 -3.273 40.410 1.00 36.69 310 GLN A CA 1
ATOM 2426 C C . GLN A 1 310 ? 3.764 -2.186 39.882 1.00 36.69 310 GLN A C 1
ATOM 2428 O O . GLN A 1 310 ? 3.462 -1.466 38.933 1.00 36.69 310 GLN A O 1
ATOM 2433 N N . GLY A 1 311 ? 4.927 -2.086 40.528 1.00 31.94 311 GLY A N 1
ATOM 2434 C CA . GLY A 1 311 ? 6.024 -1.208 40.141 1.00 31.94 311 GLY A CA 1
ATOM 2435 C C . GLY A 1 311 ? 7.376 -1.913 40.263 1.00 31.94 311 GLY A C 1
ATOM 2436 O O . GLY A 1 311 ? 7.852 -2.124 41.370 1.00 31.94 311 GLY A O 1
ATOM 2437 N N . VAL A 1 312 ? 7.985 -2.174 39.101 1.00 34.19 312 VAL A N 1
ATOM 2438 C CA . VAL A 1 312 ? 9.437 -2.307 38.849 1.00 34.19 312 VAL A CA 1
ATOM 2439 C C . VAL A 1 312 ? 10.186 -3.570 39.344 1.00 34.19 312 VAL A C 1
ATOM 2441 O O . VAL A 1 312 ? 10.525 -3.710 40.509 1.00 34.19 312 VAL A O 1
ATOM 2444 N N . ASN A 1 313 ? 10.561 -4.385 38.344 1.00 29.70 313 ASN A N 1
ATOM 2445 C CA . ASN A 1 313 ? 11.737 -5.265 38.173 1.00 29.70 313 ASN A CA 1
ATOM 2446 C C . ASN A 1 313 ? 12.171 -6.326 39.208 1.00 29.70 313 ASN A C 1
ATOM 2448 O O . ASN A 1 313 ? 12.514 -6.050 40.351 1.00 29.70 313 ASN A O 1
ATOM 2452 N N . GLY A 1 314 ? 12.383 -7.529 38.659 1.00 28.89 314 GLY A N 1
ATOM 2453 C CA . GLY A 1 314 ? 13.212 -8.617 39.180 1.00 28.89 314 GLY A CA 1
ATOM 2454 C C . GLY A 1 314 ? 13.329 -9.704 38.103 1.00 28.89 314 GLY A C 1
ATOM 2455 O O . GLY A 1 314 ? 12.364 -10.420 37.859 1.00 28.89 314 GLY A O 1
ATOM 2456 N N . ASP A 1 315 ? 14.464 -9.756 37.402 1.00 29.45 315 ASP A N 1
ATOM 2457 C CA . ASP A 1 315 ? 14.729 -10.678 36.280 1.00 29.45 315 ASP A CA 1
ATOM 2458 C C . ASP A 1 315 ? 15.157 -12.089 36.771 1.00 29.45 315 ASP A C 1
ATOM 2460 O O . ASP A 1 315 ? 15.352 -12.301 37.967 1.00 29.45 315 ASP A O 1
ATOM 2464 N N . VAL A 1 316 ? 15.392 -13.010 35.825 1.00 30.33 316 VAL A N 1
ATOM 2465 C CA . VAL A 1 316 ? 16.087 -14.316 35.931 1.00 30.33 316 VAL A CA 1
ATOM 2466 C C . VAL A 1 316 ? 15.206 -15.581 36.031 1.00 30.33 316 VAL A C 1
ATOM 2468 O O . VAL A 1 316 ? 14.917 -16.132 37.086 1.00 30.33 316 VAL A O 1
ATOM 2471 N N . THR A 1 317 ? 14.903 -16.100 34.835 1.00 32.50 317 THR A N 1
ATOM 2472 C CA . THR A 1 317 ? 14.891 -17.519 34.402 1.00 32.50 317 THR A CA 1
ATOM 2473 C C . THR A 1 317 ? 14.266 -18.627 35.271 1.00 32.50 317 THR A C 1
ATOM 2475 O O . THR A 1 317 ? 14.792 -19.008 36.312 1.00 32.50 317 THR A O 1
ATOM 2478 N N . SER A 1 318 ? 13.368 -19.411 34.661 1.00 31.58 318 SER A N 1
ATOM 2479 C CA . SER A 1 318 ? 13.658 -20.838 34.393 1.00 31.58 318 SER A CA 1
ATOM 2480 C C . SER A 1 318 ? 12.709 -21.449 33.347 1.00 31.58 318 SER A C 1
ATOM 2482 O O . SER A 1 318 ? 11.634 -20.936 33.053 1.00 31.58 318 SER A O 1
ATOM 2484 N N . LYS A 1 319 ? 13.175 -22.523 32.700 1.00 33.53 319 LYS A N 1
ATOM 2485 C CA . LYS A 1 319 ? 12.655 -23.087 31.443 1.00 33.53 319 LYS A CA 1
ATOM 2486 C C . LYS A 1 319 ? 11.926 -24.406 31.732 1.00 33.53 319 LYS A C 1
ATOM 2488 O O . LYS A 1 319 ? 12.576 -25.367 32.129 1.00 33.53 319 LYS A O 1
ATOM 2493 N N . GLY A 1 320 ? 10.608 -24.479 31.511 1.00 26.25 320 GLY A N 1
ATOM 2494 C CA . GLY A 1 320 ? 9.791 -25.650 31.880 1.00 26.25 320 GLY A CA 1
ATOM 2495 C C . GLY A 1 320 ? 8.653 -25.957 30.900 1.00 26.25 320 GLY A C 1
ATOM 2496 O O . GLY A 1 320 ? 7.541 -25.472 31.055 1.00 26.25 320 GLY A O 1
ATOM 2497 N N . ARG A 1 321 ? 8.929 -26.789 29.889 1.00 30.61 321 ARG A N 1
ATOM 2498 C CA . ARG A 1 321 ? 7.967 -27.242 28.863 1.00 30.61 321 ARG A CA 1
ATOM 2499 C C . ARG A 1 321 ? 6.905 -28.189 29.450 1.00 30.61 321 ARG A C 1
ATOM 2501 O O . ARG A 1 321 ? 7.288 -29.233 29.979 1.00 30.61 321 ARG A O 1
ATOM 2508 N N . ARG A 1 322 ? 5.610 -27.922 29.211 1.00 28.16 322 ARG A N 1
ATOM 2509 C CA . ARG A 1 322 ? 4.568 -28.962 29.037 1.00 28.16 322 ARG A CA 1
ATOM 2510 C C . ARG A 1 322 ? 3.255 -28.418 28.433 1.00 28.16 322 ARG A C 1
ATOM 2512 O O . ARG A 1 322 ? 2.431 -27.858 29.141 1.00 28.16 322 ARG A O 1
ATOM 2519 N N . ASP A 1 323 ? 3.058 -28.671 27.141 1.00 31.78 323 ASP A N 1
ATOM 2520 C CA . ASP A 1 323 ? 1.745 -29.025 26.565 1.00 31.78 323 ASP A CA 1
ATOM 2521 C C . ASP A 1 323 ? 1.404 -30.481 26.990 1.00 31.78 323 ASP A C 1
ATOM 2523 O O . ASP A 1 323 ? 2.346 -31.183 27.388 1.00 31.78 323 ASP A O 1
ATOM 2527 N N . PRO A 1 324 ? 0.153 -31.006 26.902 1.00 38.81 324 PRO A N 1
ATOM 2528 C CA . PRO A 1 324 ? -0.933 -30.573 26.004 1.00 38.81 324 PRO A CA 1
ATOM 2529 C C . PRO A 1 324 ? -2.367 -30.596 26.594 1.00 38.81 324 PRO A C 1
ATOM 2531 O O . PRO A 1 324 ? -2.596 -31.046 27.714 1.00 38.81 324 PRO A O 1
ATOM 2534 N N . GLY A 1 325 ? -3.362 -30.233 25.772 1.00 25.86 325 GLY A N 1
ATOM 2535 C CA . GLY A 1 325 ? -4.754 -30.670 25.967 1.00 25.86 325 GLY A CA 1
ATOM 2536 C C . GLY A 1 325 ? -5.805 -29.773 25.312 1.00 25.86 325 GLY A C 1
ATOM 2537 O O . GLY A 1 325 ? -6.106 -28.703 25.830 1.00 25.86 325 GLY A O 1
ATOM 2538 N N . LEU A 1 326 ? -6.415 -30.227 24.208 1.00 42.59 326 LEU A N 1
ATOM 2539 C CA . LEU A 1 326 ? -7.716 -29.695 23.781 1.00 42.59 326 LEU A CA 1
ATOM 2540 C C . LEU A 1 326 ? -8.746 -30.018 24.866 1.00 42.59 326 LEU A C 1
ATOM 2542 O O . LEU A 1 326 ? -8.858 -31.186 25.233 1.00 42.59 326 LEU A O 1
ATOM 2546 N N . ASP A 1 327 ? -9.592 -29.059 25.244 1.00 28.61 327 ASP A N 1
ATOM 2547 C CA . ASP A 1 327 ? -10.923 -29.433 25.718 1.00 28.61 327 ASP A CA 1
ATOM 2548 C C . ASP A 1 327 ? -12.031 -28.444 25.332 1.00 28.61 327 ASP A C 1
ATOM 2550 O O . ASP A 1 327 ? -11.802 -27.289 24.964 1.00 28.61 327 ASP A O 1
ATOM 2554 N N . ARG A 1 328 ? -13.251 -28.976 25.295 1.00 29.19 328 ARG A N 1
ATOM 2555 C CA . ARG A 1 328 ? -14.385 -28.459 24.519 1.00 29.19 328 ARG A CA 1
ATOM 2556 C C . ARG A 1 328 ? -15.069 -27.256 25.167 1.00 29.19 328 ARG A C 1
ATOM 2558 O O . ARG A 1 328 ? -15.443 -27.288 26.336 1.00 29.19 328 ARG A O 1
ATOM 2565 N N . SER A 1 329 ? -15.403 -26.256 24.351 1.00 32.72 329 SER A N 1
ATOM 2566 C CA . SER A 1 329 ? -16.336 -25.187 24.729 1.00 32.72 329 SER A CA 1
ATOM 2567 C C . SER A 1 329 ? -17.726 -25.753 25.082 1.00 32.72 329 SER A C 1
ATOM 2569 O O . SER A 1 329 ? -18.319 -26.458 24.255 1.00 32.72 329 SER A O 1
ATOM 2571 N N . PRO A 1 330 ? -18.314 -25.419 26.245 1.00 31.39 330 PRO A N 1
ATOM 2572 C CA . PRO A 1 330 ? -19.703 -25.757 26.539 1.00 31.39 330 PRO A CA 1
ATOM 2573 C C . PRO A 1 330 ? -20.661 -24.912 25.686 1.00 31.39 330 PRO A C 1
ATOM 2575 O O . PRO A 1 330 ? -20.636 -23.683 25.735 1.00 31.39 330 PRO A O 1
ATOM 2578 N N . LYS A 1 331 ? -21.540 -25.566 24.917 1.00 29.14 331 LYS A N 1
ATOM 2579 C CA . LYS A 1 331 ? -22.628 -24.889 24.188 1.00 29.14 331 LYS A CA 1
ATOM 2580 C C . LYS A 1 331 ? -23.610 -24.232 25.176 1.00 29.14 331 LYS A C 1
ATOM 2582 O O . LYS A 1 331 ? -24.048 -24.927 26.096 1.00 29.14 331 LYS A O 1
ATOM 2587 N N . PRO A 1 332 ? -24.045 -22.974 24.963 1.00 29.38 332 PRO A N 1
ATOM 2588 C CA . PRO A 1 332 ? -25.168 -22.413 25.704 1.00 29.38 332 PRO A CA 1
ATOM 2589 C C . PRO A 1 332 ? -26.469 -23.121 25.308 1.00 29.38 332 PRO A C 1
ATOM 2591 O O . PRO A 1 332 ? -26.709 -23.423 24.137 1.00 29.38 332 PRO A O 1
ATOM 2594 N N . HIS A 1 333 ? -27.303 -23.406 26.302 1.00 29.56 333 HIS A N 1
ATOM 2595 C CA . HIS A 1 333 ? -28.541 -24.166 26.148 1.00 29.56 333 HIS A CA 1
ATOM 2596 C C . HIS A 1 333 ? -29.715 -23.193 25.991 1.00 29.56 333 HIS A C 1
ATOM 2598 O O . HIS A 1 333 ? -30.136 -22.554 26.955 1.00 29.56 333 HIS A O 1
ATOM 2604 N N . TRP A 1 334 ? -30.251 -23.088 24.775 1.00 37.53 334 TRP A N 1
ATOM 2605 C CA . TRP A 1 334 ? -31.493 -22.363 24.502 1.00 37.53 334 TRP A CA 1
ATOM 2606 C C . TRP A 1 334 ? -32.689 -23.324 24.578 1.00 37.53 334 TRP A C 1
ATOM 2608 O O . TRP A 1 334 ? -32.614 -24.409 23.996 1.00 37.53 334 TRP A O 1
ATOM 2618 N N . PRO A 1 335 ? -33.808 -22.961 25.231 1.00 34.94 335 PRO A N 1
ATOM 2619 C CA . PRO A 1 335 ? -35.048 -23.714 25.105 1.00 34.94 335 PRO A CA 1
ATOM 2620 C C . PRO A 1 335 ? -35.748 -23.366 23.774 1.00 34.94 335 PRO A C 1
ATOM 2622 O O . PRO A 1 335 ? -35.900 -22.181 23.462 1.00 34.94 335 PRO A O 1
ATOM 2625 N N . PRO A 1 336 ? -36.216 -24.351 22.988 1.00 31.84 336 PRO A N 1
ATOM 2626 C CA . PRO A 1 336 ? -37.015 -24.083 21.798 1.00 31.84 336 PRO A CA 1
ATOM 2627 C C . PRO A 1 336 ? -38.442 -23.678 22.193 1.00 31.84 336 PRO A C 1
ATOM 2629 O O . PRO A 1 336 ? -39.061 -24.310 23.049 1.00 31.84 336 PRO A O 1
ATOM 2632 N N . ARG A 1 337 ? -39.001 -22.656 21.536 1.00 27.75 337 ARG A N 1
ATOM 2633 C CA . ARG A 1 337 ? -40.434 -22.338 21.623 1.00 27.75 337 ARG A CA 1
ATOM 2634 C C . ARG A 1 337 ? -41.122 -22.803 20.342 1.00 27.75 337 ARG A C 1
ATOM 2636 O O . ARG A 1 337 ? -41.006 -22.144 19.314 1.00 27.75 337 ARG A O 1
ATOM 2643 N N . ALA A 1 338 ? -41.832 -23.924 20.420 1.00 29.34 338 ALA A N 1
ATOM 2644 C CA . ALA A 1 338 ? -42.632 -24.429 19.312 1.00 29.34 338 ALA A CA 1
ATOM 2645 C C . ALA A 1 338 ? -43.954 -23.648 19.178 1.00 29.34 338 ALA A C 1
ATOM 2647 O O . ALA A 1 338 ? -44.759 -23.595 20.103 1.00 29.34 338 ALA A O 1
ATOM 2648 N N . GLU A 1 339 ? -44.091 -23.011 18.019 1.00 28.48 339 GLU A N 1
ATOM 2649 C CA . GLU A 1 339 ? -45.286 -22.794 17.193 1.00 28.48 339 GLU A CA 1
ATOM 2650 C C . GLU A 1 339 ? -46.691 -22.680 17.821 1.00 28.48 339 GLU A C 1
ATOM 2652 O O . GLU A 1 339 ? -47.224 -23.584 18.462 1.00 28.48 339 GLU A O 1
ATOM 2657 N N . ARG A 1 340 ? -47.398 -21.622 17.399 1.00 27.70 340 ARG A N 1
ATOM 2658 C CA . ARG A 1 340 ? -48.833 -21.698 17.095 1.00 27.70 340 ARG A CA 1
ATOM 2659 C C . ARG A 1 340 ? -49.006 -21.415 15.605 1.00 27.70 340 ARG A C 1
ATOM 2661 O O . ARG A 1 340 ? -48.787 -20.289 15.169 1.00 27.70 340 ARG A O 1
ATOM 2668 N N . GLY A 1 341 ? -49.376 -22.438 14.840 1.00 24.69 341 GLY A N 1
ATOM 2669 C CA . GLY A 1 341 ? -49.568 -22.319 13.398 1.00 24.69 341 GLY A CA 1
ATOM 2670 C C . GLY A 1 341 ? -50.778 -21.461 13.018 1.00 24.69 341 GLY A C 1
ATOM 2671 O O . GLY A 1 341 ? -51.830 -21.529 13.655 1.00 24.69 341 GLY A O 1
ATOM 2672 N N . GLY A 1 342 ? -50.627 -20.701 11.935 1.00 25.64 342 GLY A N 1
ATOM 2673 C CA . GLY A 1 342 ? -51.711 -20.106 11.159 1.00 25.64 342 GLY A CA 1
ATOM 2674 C C . GLY A 1 342 ? -51.556 -20.557 9.710 1.00 25.64 342 GLY A C 1
ATOM 2675 O O . GLY A 1 342 ? -50.537 -20.285 9.082 1.00 25.64 342 GLY A O 1
ATOM 2676 N N . GLN A 1 343 ? -52.527 -21.306 9.196 1.00 29.39 343 GLN A N 1
ATOM 2677 C CA . GLN A 1 343 ? -52.507 -21.817 7.824 1.00 29.39 343 GLN A CA 1
ATOM 2678 C C . GLN A 1 343 ? -52.695 -20.668 6.822 1.00 29.39 343 GLN A C 1
ATOM 2680 O O . GLN A 1 343 ? -53.546 -19.815 7.061 1.00 29.39 343 GLN A O 1
ATOM 2685 N N . ASN A 1 344 ? -52.040 -20.720 5.652 1.00 26.73 344 ASN A N 1
ATOM 2686 C CA . ASN A 1 344 ? -52.783 -20.640 4.386 1.00 26.73 344 ASN A CA 1
ATOM 2687 C C . ASN A 1 344 ? -51.989 -21.045 3.125 1.00 26.73 344 ASN A C 1
ATOM 2689 O O . ASN A 1 344 ? -50.960 -20.477 2.788 1.00 26.73 344 ASN A O 1
ATOM 2693 N N . ARG A 1 345 ? -52.567 -22.040 2.440 1.00 30.97 345 ARG A N 1
ATOM 2694 C CA . ARG A 1 345 ? -52.673 -22.284 0.986 1.00 30.97 345 ARG A CA 1
ATOM 2695 C C . ARG A 1 345 ? -51.558 -21.835 0.020 1.00 30.97 345 ARG A C 1
ATOM 2697 O O . ARG A 1 345 ? -51.335 -20.659 -0.231 1.00 30.97 345 ARG A O 1
ATOM 2704 N N . ARG A 1 346 ? -51.043 -22.842 -0.701 1.00 25.38 346 ARG A N 1
ATOM 2705 C CA . ARG A 1 346 ? -50.456 -22.727 -2.049 1.00 25.38 346 ARG A CA 1
ATOM 2706 C C . ARG A 1 346 ? -51.448 -22.100 -3.039 1.00 25.38 346 ARG A C 1
ATOM 2708 O O . ARG A 1 346 ? -52.628 -22.432 -2.967 1.00 25.38 346 ARG A O 1
ATOM 2715 N N . LEU A 1 347 ? -50.932 -21.411 -4.058 1.00 28.97 347 LEU A N 1
ATOM 2716 C CA . LEU A 1 347 ? -51.398 -21.496 -5.452 1.00 28.97 347 LEU A CA 1
ATOM 2717 C C . LEU A 1 347 ? -50.236 -21.138 -6.404 1.00 28.97 347 LEU A C 1
ATOM 2719 O O . LEU A 1 347 ? -49.324 -20.412 -6.018 1.00 28.97 347 LEU A O 1
ATOM 2723 N N . GLN A 1 348 ? -50.243 -21.709 -7.610 1.00 26.52 348 GLN A N 1
ATOM 2724 C CA . GLN A 1 348 ? -49.291 -21.421 -8.697 1.00 26.52 348 GLN A CA 1
ATOM 2725 C C . GLN A 1 348 ? -49.924 -20.489 -9.749 1.00 26.52 348 GLN A C 1
ATOM 2727 O O . GLN A 1 348 ? -51.147 -20.386 -9.789 1.00 26.52 348 GLN A O 1
ATOM 2732 N N . ALA A 1 349 ? -49.064 -19.978 -10.647 1.00 26.58 349 ALA A N 1
ATOM 2733 C CA . ALA A 1 349 ? -49.288 -19.545 -12.043 1.00 26.58 349 ALA A CA 1
ATOM 2734 C C . ALA A 1 349 ? -48.981 -18.058 -12.332 1.00 26.58 349 ALA A C 1
ATOM 2736 O O . ALA A 1 349 ? -49.390 -17.170 -11.592 1.00 26.58 349 ALA A O 1
ATOM 2737 N N . GLY A 1 350 ? -48.252 -17.810 -13.431 1.00 24.12 350 GLY A N 1
ATOM 2738 C CA . GLY A 1 350 ? -48.203 -16.514 -14.139 1.00 24.12 350 GLY A CA 1
ATOM 2739 C C . GLY A 1 350 ? -49.239 -16.487 -15.282 1.00 24.12 350 GLY A C 1
ATOM 2740 O O . GLY A 1 350 ? -50.192 -17.263 -15.194 1.00 24.12 350 GLY A O 1
ATOM 2741 N N . PRO A 1 351 ? -49.060 -15.722 -16.388 1.00 41.91 351 PRO A N 1
ATOM 2742 C CA . PRO A 1 351 ? -47.969 -14.802 -16.752 1.00 41.91 351 PRO A CA 1
ATOM 2743 C C . PRO A 1 351 ? -48.466 -13.369 -17.129 1.00 41.91 351 PRO A C 1
ATOM 2745 O O . PRO A 1 351 ? -49.569 -12.973 -16.768 1.00 41.91 351 PRO A O 1
ATOM 2748 N N . LEU A 1 352 ? -47.626 -12.593 -17.838 1.00 36.47 352 LEU A N 1
ATOM 2749 C CA . LEU A 1 352 ? -47.883 -11.256 -18.430 1.00 36.47 352 LEU A CA 1
ATOM 2750 C C . LEU A 1 352 ? -49.082 -11.194 -19.406 1.00 36.47 352 LEU A C 1
ATOM 2752 O O . LEU A 1 352 ? -49.432 -12.208 -20.013 1.00 36.47 352 LEU A O 1
ATOM 2756 N N . PRO A 1 353 ? -49.665 -9.993 -19.598 1.00 37.50 353 PRO A N 1
ATOM 2757 C CA . PRO A 1 353 ? -49.428 -9.196 -20.828 1.00 37.50 353 PRO A CA 1
ATOM 2758 C C . PRO A 1 353 ? -49.148 -7.700 -20.480 1.00 37.50 353 PRO A C 1
ATOM 2760 O O . PRO A 1 353 ? -49.497 -7.259 -19.391 1.00 37.50 353 PRO A O 1
ATOM 2763 N N . LEU A 1 354 ? -48.374 -6.871 -21.198 1.00 29.11 354 LEU A N 1
ATOM 2764 C CA . LEU A 1 354 ? -48.416 -6.409 -22.602 1.00 29.11 354 LEU A CA 1
ATOM 2765 C C . LEU A 1 354 ? -49.771 -5.802 -23.032 1.00 29.11 354 LEU A C 1
ATOM 2767 O O . LEU A 1 354 ? -50.703 -6.551 -23.278 1.00 29.11 354 LEU A O 1
ATOM 2771 N N . ASP A 1 355 ? -49.878 -4.473 -23.169 1.00 28.98 355 ASP A N 1
ATOM 2772 C CA . ASP A 1 355 ? -49.881 -3.792 -24.485 1.00 28.98 355 ASP A CA 1
ATOM 2773 C C . ASP A 1 355 ? -49.932 -2.243 -24.364 1.00 28.98 355 ASP A C 1
ATOM 2775 O O . ASP A 1 355 ? -50.211 -1.722 -23.289 1.00 28.98 355 ASP A O 1
ATOM 2779 N N . ALA A 1 356 ? -49.613 -1.566 -25.478 1.00 29.23 356 ALA A N 1
ATOM 2780 C CA . ALA A 1 356 ? -49.963 -0.219 -25.973 1.00 29.23 356 ALA A CA 1
ATOM 2781 C C . ALA A 1 356 ? -50.322 0.942 -24.999 1.00 29.23 356 ALA A C 1
ATOM 2783 O O . ALA A 1 356 ? -51.096 0.804 -24.064 1.00 29.23 356 ALA A O 1
ATOM 2784 N N . GLY A 1 357 ? -49.921 2.197 -25.240 1.00 27.53 357 GLY A N 1
ATOM 2785 C CA . GLY A 1 357 ? -49.193 2.771 -26.378 1.00 27.53 357 GLY A CA 1
ATOM 2786 C C . GLY A 1 357 ? -49.773 4.128 -26.810 1.00 27.53 357 GLY A C 1
ATOM 2787 O O . GLY A 1 357 ? -50.988 4.274 -26.846 1.00 27.53 357 GLY A O 1
ATOM 2788 N N . GLN A 1 358 ? -48.890 5.083 -27.135 1.00 29.98 358 GLN A N 1
ATOM 2789 C CA . GLN A 1 358 ? -48.941 6.125 -28.195 1.00 29.98 358 GLN A CA 1
ATOM 2790 C C . GLN A 1 358 ? -47.849 7.170 -27.859 1.00 29.98 358 GLN A C 1
ATOM 2792 O O . GLN A 1 358 ? -47.756 7.608 -26.719 1.00 29.98 358 GLN A O 1
ATOM 2797 N N . ALA A 1 359 ? -46.820 7.353 -28.698 1.00 27.61 359 ALA A N 1
ATOM 2798 C CA . ALA A 1 359 ? -46.784 8.241 -29.880 1.00 27.61 359 ALA A CA 1
ATOM 2799 C C . ALA A 1 359 ? -46.884 9.736 -29.474 1.00 27.61 359 ALA A C 1
ATOM 2801 O O . ALA A 1 359 ? -47.716 10.087 -28.648 1.00 27.61 359 ALA A O 1
ATOM 2802 N N . THR A 1 360 ? -46.040 10.660 -29.952 1.00 30.19 360 THR A N 1
ATOM 2803 C CA . THR A 1 360 ? -45.595 10.859 -31.351 1.00 30.19 360 THR A CA 1
ATOM 2804 C C . THR A 1 360 ? -44.292 11.700 -31.414 1.00 30.19 360 THR A C 1
ATOM 2806 O O . THR A 1 360 ? -44.107 12.530 -30.536 1.00 30.19 360 THR A O 1
ATOM 2809 N N . GLU A 1 361 ? -43.440 11.444 -32.429 1.00 32.16 361 GLU A N 1
ATOM 2810 C CA . GLU A 1 361 ? -42.412 12.262 -33.162 1.00 32.16 361 GLU A CA 1
ATOM 2811 C C . GLU A 1 361 ? -41.825 13.584 -32.575 1.00 32.16 361 GLU A C 1
ATOM 2813 O O . GLU A 1 361 ? -42.447 14.263 -31.775 1.00 32.16 361 GLU A O 1
ATOM 2818 N N . ALA A 1 362 ? -40.646 14.111 -32.948 1.00 32.19 362 ALA A N 1
ATOM 2819 C CA . ALA A 1 362 ? -39.564 13.803 -33.911 1.00 32.19 362 ALA A CA 1
ATOM 2820 C C . ALA A 1 362 ? -38.218 14.232 -33.243 1.00 32.19 362 ALA A C 1
ATOM 2822 O O . ALA A 1 362 ? -38.251 14.866 -32.194 1.00 32.19 362 ALA A O 1
ATOM 2823 N N . GLY A 1 363 ? -36.992 14.000 -33.723 1.00 28.80 363 GLY A N 1
ATOM 2824 C CA . GLY A 1 363 ? -36.442 13.581 -35.013 1.00 28.80 363 GLY A CA 1
ATOM 2825 C C . GLY A 1 363 ? -34.904 13.772 -34.993 1.00 28.80 363 GLY A C 1
ATOM 2826 O O . GLY A 1 363 ? -34.340 14.101 -33.955 1.00 28.80 363 GLY A O 1
ATOM 2827 N N . GLU A 1 364 ? -34.251 13.585 -36.143 1.00 32.19 364 GLU A N 1
ATOM 2828 C CA . GLU A 1 364 ? -32.810 13.806 -36.419 1.00 32.19 364 GLU A CA 1
ATOM 2829 C C . GLU A 1 364 ? -31.771 12.943 -35.673 1.00 32.19 364 GLU A C 1
ATOM 2831 O O . GLU A 1 364 ? -31.352 13.172 -34.540 1.00 32.19 364 GLU A O 1
ATOM 2836 N N . GLY A 1 365 ? -31.284 11.940 -36.405 1.00 29.05 365 GLY A N 1
ATOM 2837 C CA . GLY A 1 365 ? -30.300 10.982 -35.936 1.00 29.05 365 GLY A CA 1
ATOM 2838 C C . GLY A 1 365 ? -28.838 11.437 -35.915 1.00 29.05 365 GLY A C 1
ATOM 2839 O O . GLY A 1 365 ? -28.383 12.337 -36.622 1.00 29.05 365 GLY A O 1
ATOM 2840 N N . LYS A 1 366 ? -28.057 10.643 -35.181 1.00 34.00 366 LYS A N 1
ATOM 2841 C CA . LYS A 1 366 ? -26.651 10.365 -35.477 1.00 34.00 366 LYS A CA 1
ATOM 2842 C C . LYS A 1 366 ? -26.345 8.923 -35.058 1.00 34.00 366 LYS A C 1
ATOM 2844 O O . LYS A 1 366 ? -26.880 8.455 -34.058 1.00 34.00 366 LYS A O 1
ATOM 2849 N N . GLY A 1 367 ? -25.556 8.211 -35.865 1.00 32.00 367 GLY A N 1
ATOM 2850 C CA . GLY A 1 367 ? -25.360 6.759 -35.745 1.00 32.00 367 GLY A CA 1
ATOM 2851 C C . GLY A 1 367 ? -24.692 6.290 -34.438 1.00 32.00 367 GLY A C 1
ATOM 2852 O O . GLY A 1 367 ? -24.104 7.101 -33.716 1.00 32.00 367 GLY A O 1
ATOM 2853 N N . PRO A 1 368 ? -24.775 4.981 -34.131 1.00 34.84 368 PRO A N 1
ATOM 2854 C CA . PRO A 1 368 ? -24.361 4.432 -32.845 1.00 34.84 368 PRO A CA 1
ATOM 2855 C C . PRO A 1 368 ? -22.845 4.504 -32.641 1.00 34.84 368 PRO A C 1
ATOM 2857 O O . PRO A 1 368 ? -22.061 4.164 -33.527 1.00 34.84 368 PRO A O 1
ATOM 2860 N N . ARG A 1 369 ? -22.433 4.897 -31.431 1.00 36.34 369 ARG A N 1
ATOM 2861 C CA . ARG A 1 369 ? -21.071 4.662 -30.944 1.00 36.34 369 ARG A CA 1
ATOM 2862 C C . ARG A 1 369 ? -20.980 3.243 -30.402 1.00 36.34 369 ARG A C 1
ATOM 2864 O O . ARG A 1 369 ? -21.662 2.899 -29.442 1.00 36.34 369 ARG A O 1
ATOM 2871 N N . GLU A 1 370 ? -20.115 2.459 -31.020 1.00 32.97 370 GLU A N 1
ATOM 2872 C CA . GLU A 1 370 ? -19.729 1.125 -30.578 1.00 32.97 370 GLU A CA 1
ATOM 2873 C C . GLU A 1 370 ? -18.943 1.220 -29.248 1.00 32.97 370 GLU A C 1
ATOM 2875 O O . GLU A 1 370 ? -18.043 2.064 -29.144 1.00 32.97 370 GLU A O 1
ATOM 2880 N N . PRO A 1 371 ? -19.269 0.432 -28.204 1.00 34.69 371 PRO A N 1
ATOM 2881 C CA . PRO A 1 371 ? -18.500 0.430 -26.963 1.00 34.69 371 PRO A CA 1
ATOM 2882 C C . PRO A 1 371 ? -17.182 -0.325 -27.161 1.00 34.69 371 PRO A C 1
ATOM 2884 O O . PRO A 1 371 ? -17.179 -1.531 -27.390 1.00 34.69 371 PRO A O 1
ATOM 2887 N N . LEU A 1 372 ? -16.053 0.375 -27.043 1.00 37.62 372 LEU A N 1
ATOM 2888 C CA . LEU A 1 372 ? -14.739 -0.264 -26.957 1.00 37.62 372 LEU A CA 1
ATOM 2889 C C . LEU A 1 372 ? -14.553 -0.883 -25.565 1.00 37.62 372 LEU A C 1
ATOM 2891 O O . LEU A 1 372 ? -14.503 -0.160 -24.567 1.00 37.62 372 LEU A O 1
ATOM 2895 N N . ASP A 1 373 ? -14.425 -2.210 -25.519 1.00 34.47 373 ASP A N 1
ATOM 2896 C CA . ASP A 1 373 ? -14.137 -2.982 -24.307 1.00 34.47 373 ASP A CA 1
ATOM 2897 C C . ASP A 1 373 ? -12.869 -2.487 -23.581 1.00 34.47 373 ASP A C 1
ATOM 2899 O O . ASP A 1 373 ? -11.789 -2.421 -24.184 1.00 34.47 373 ASP A O 1
ATOM 2903 N N . PRO A 1 374 ? -12.923 -2.237 -22.260 1.00 36.22 374 PRO A N 1
ATOM 2904 C CA . PRO A 1 374 ? -11.728 -2.093 -21.448 1.00 36.22 374 PRO A CA 1
ATOM 2905 C C . PRO A 1 374 ? -11.195 -3.483 -21.066 1.00 36.22 374 PRO A C 1
ATOM 2907 O O . PRO A 1 374 ? -11.665 -4.100 -20.113 1.00 36.22 374 PRO A O 1
ATOM 2910 N N . ALA A 1 375 ? -10.162 -3.960 -21.767 1.00 35.44 375 ALA A N 1
ATOM 2911 C CA . ALA A 1 375 ? -9.470 -5.216 -21.447 1.00 35.44 375 ALA A CA 1
ATOM 2912 C C . ALA A 1 375 ? -8.046 -4.993 -20.873 1.00 35.44 375 ALA A C 1
ATOM 2914 O O . ALA A 1 375 ? -7.063 -5.105 -21.612 1.00 35.44 375 ALA A O 1
ATOM 2915 N N . PRO A 1 376 ? -7.881 -4.718 -19.560 1.00 43.38 376 PRO A N 1
ATOM 2916 C CA . PRO A 1 376 ? -6.580 -4.444 -18.944 1.00 43.38 376 PRO A CA 1
ATOM 2917 C C . PRO A 1 376 ? -5.896 -5.667 -18.290 1.00 43.38 376 PRO A C 1
ATOM 2919 O O . PRO A 1 376 ? -5.092 -5.491 -17.381 1.00 43.38 376 PRO A O 1
ATOM 2922 N N . GLU A 1 377 ? -6.146 -6.904 -18.741 1.00 39.53 377 GLU A N 1
ATOM 2923 C CA . GLU A 1 377 ? -5.474 -8.106 -18.184 1.00 39.53 377 GLU A CA 1
ATOM 2924 C C . GLU A 1 377 ? -4.433 -8.746 -19.127 1.00 39.53 377 GLU A C 1
ATOM 2926 O O . GLU A 1 377 ? -3.438 -9.327 -18.681 1.00 39.53 377 GLU A O 1
ATOM 2931 N N . ARG A 1 378 ? -4.587 -8.598 -20.451 1.00 34.34 378 ARG A N 1
ATOM 2932 C CA . ARG A 1 378 ? -3.676 -9.219 -21.440 1.00 34.34 378 ARG A CA 1
ATOM 2933 C C . ARG A 1 378 ? -2.324 -8.516 -21.609 1.00 34.34 378 ARG A C 1
ATOM 2935 O O . ARG A 1 378 ? -1.410 -9.091 -22.193 1.00 34.34 378 ARG A O 1
ATOM 2942 N N . LEU A 1 379 ? -2.163 -7.298 -21.090 1.00 35.19 379 LEU A N 1
ATOM 2943 C CA . LEU A 1 379 ? -0.889 -6.569 -21.159 1.00 35.19 379 LEU A CA 1
ATOM 2944 C C . LEU A 1 379 ? 0.090 -6.950 -20.038 1.00 35.19 379 LEU A C 1
ATOM 2946 O O . LEU A 1 379 ? 1.295 -6.853 -20.247 1.00 35.19 379 LEU A O 1
ATOM 2950 N N . LEU A 1 380 ? -0.396 -7.456 -18.899 1.00 38.66 380 LEU A N 1
ATOM 2951 C CA . LEU A 1 380 ? 0.464 -7.919 -17.800 1.00 38.66 380 LEU A CA 1
ATOM 2952 C C . LEU A 1 380 ? 1.026 -9.328 -18.044 1.00 38.66 380 LEU A C 1
ATOM 2954 O O . LEU A 1 380 ? 2.112 -9.655 -17.575 1.00 38.66 380 LEU A O 1
ATOM 2958 N N . THR A 1 381 ? 0.339 -10.157 -18.832 1.00 36.75 381 THR A N 1
ATOM 2959 C CA . THR A 1 381 ? 0.795 -11.518 -19.168 1.00 36.75 381 THR A CA 1
ATOM 2960 C C . THR A 1 381 ? 1.942 -11.549 -20.186 1.00 36.75 381 THR A C 1
ATOM 2962 O O . THR A 1 381 ? 2.692 -12.523 -20.217 1.00 36.75 381 THR A O 1
ATOM 2965 N N . SER A 1 382 ? 2.165 -10.476 -20.959 1.00 40.75 382 SER A N 1
ATOM 2966 C CA . SER A 1 382 ? 3.325 -10.373 -21.866 1.00 40.75 382 SER A CA 1
ATOM 2967 C C . SER A 1 382 ? 4.652 -10.056 -21.155 1.00 40.75 382 SER A C 1
ATOM 2969 O O . SER A 1 382 ? 5.714 -10.179 -21.765 1.00 40.75 382 SER A O 1
ATOM 2971 N N . LEU A 1 383 ? 4.623 -9.720 -19.857 1.00 42.41 383 LEU A N 1
ATOM 2972 C CA . LEU A 1 383 ? 5.815 -9.400 -19.059 1.00 42.41 383 LEU A CA 1
ATOM 2973 C C . LEU A 1 383 ? 6.712 -10.617 -18.750 1.00 42.41 383 LEU A C 1
ATOM 2975 O O . LEU A 1 383 ? 7.839 -10.432 -18.296 1.00 42.41 383 LEU A O 1
ATOM 2979 N N . PHE A 1 384 ? 6.245 -11.849 -18.991 1.00 44.38 384 PHE A N 1
ATOM 2980 C CA . PHE A 1 384 ? 6.860 -13.066 -18.434 1.00 44.38 384 PHE A CA 1
ATOM 2981 C C . PHE A 1 384 ? 7.441 -14.066 -19.454 1.00 44.38 384 PHE A C 1
ATOM 2983 O O . PHE A 1 384 ? 7.929 -15.119 -19.051 1.00 44.38 384 PHE A O 1
ATOM 2990 N N . SER A 1 385 ? 7.432 -13.782 -20.763 1.00 34.09 385 SER A N 1
ATOM 2991 C CA . SER A 1 385 ? 7.849 -14.765 -21.788 1.00 34.09 385 SER A CA 1
ATOM 2992 C C . SER A 1 385 ? 9.344 -14.771 -22.154 1.00 34.09 385 SER A C 1
ATOM 2994 O O . SER A 1 385 ? 9.789 -15.673 -22.865 1.00 34.09 385 SER A O 1
ATOM 2996 N N . TRP A 1 386 ? 10.146 -13.823 -21.658 1.00 34.06 386 TRP A N 1
ATOM 2997 C CA . TRP A 1 386 ? 11.560 -13.669 -22.040 1.00 34.06 386 TRP A CA 1
ATOM 2998 C C . TRP A 1 386 ? 12.546 -14.279 -21.033 1.00 34.06 386 TRP A C 1
ATOM 3000 O O . TRP A 1 386 ? 13.464 -13.625 -20.544 1.00 34.06 386 TRP A O 1
ATOM 3010 N N . GLN A 1 387 ? 12.395 -15.582 -20.786 1.00 39.41 387 GLN A N 1
ATOM 3011 C CA . GLN A 1 387 ? 13.478 -16.440 -20.290 1.00 39.41 387 GLN A CA 1
ATOM 3012 C C . GLN A 1 387 ? 13.635 -17.673 -21.186 1.00 39.41 387 GLN A C 1
ATOM 3014 O O . GLN A 1 387 ? 13.080 -18.742 -20.932 1.00 39.41 387 GLN A O 1
ATOM 3019 N N . ARG A 1 388 ? 14.433 -17.534 -22.249 1.00 31.12 388 ARG A N 1
ATOM 3020 C CA . ARG A 1 388 ? 15.000 -18.675 -22.977 1.00 31.12 388 ARG A CA 1
ATOM 3021 C C . ARG A 1 388 ? 16.359 -18.292 -23.566 1.00 31.12 388 ARG A C 1
ATOM 3023 O O . ARG A 1 388 ? 16.432 -17.769 -24.674 1.00 31.12 388 ARG A O 1
ATOM 3030 N N . LEU A 1 389 ? 17.428 -18.548 -22.807 1.00 33.16 389 LEU A N 1
ATOM 3031 C CA . LEU A 1 389 ? 18.797 -18.473 -23.331 1.00 33.16 389 LEU A CA 1
ATOM 3032 C C . LEU A 1 389 ? 18.986 -19.470 -24.496 1.00 33.16 389 LEU A C 1
ATOM 3034 O O . LEU A 1 389 ? 18.284 -20.489 -24.549 1.00 33.16 389 LEU A O 1
ATOM 3038 N N . PRO A 1 390 ? 19.940 -19.225 -25.417 1.00 32.06 390 PRO A N 1
ATOM 3039 C CA . PRO A 1 390 ? 20.201 -20.132 -26.526 1.00 32.06 390 PRO A CA 1
ATOM 3040 C C . PRO A 1 390 ? 20.747 -21.478 -26.038 1.00 32.06 390 PRO A C 1
ATOM 3042 O O . PRO A 1 390 ? 21.654 -21.551 -25.210 1.00 32.06 390 PRO A O 1
ATOM 3045 N N . ARG A 1 391 ? 20.199 -22.556 -26.597 1.00 28.91 391 ARG A N 1
ATOM 3046 C CA . ARG A 1 391 ? 20.602 -23.943 -26.341 1.00 28.91 391 ARG A CA 1
ATOM 3047 C C . ARG A 1 391 ? 22.020 -24.192 -26.880 1.00 28.91 391 ARG A C 1
ATOM 3049 O O . ARG A 1 391 ? 22.328 -23.765 -27.991 1.00 28.91 391 ARG A O 1
ATOM 3056 N N . GLN A 1 392 ? 22.853 -24.909 -26.118 1.00 29.92 392 GLN A N 1
ATOM 3057 C CA . GLN A 1 392 ? 24.194 -25.345 -26.541 1.00 29.92 392 GLN A CA 1
ATOM 3058 C C . GLN A 1 392 ? 24.183 -25.980 -27.942 1.00 29.92 392 GLN A C 1
ATOM 3060 O O . GLN A 1 392 ? 23.309 -26.792 -28.258 1.00 29.92 392 GLN A O 1
ATOM 3065 N N . ARG A 1 393 ? 25.201 -25.663 -28.754 1.00 28.00 393 ARG A N 1
ATOM 3066 C CA . ARG A 1 393 ? 25.498 -26.402 -29.989 1.00 28.00 393 ARG A CA 1
ATOM 3067 C C . ARG A 1 393 ? 26.002 -27.803 -29.637 1.00 28.00 393 ARG A C 1
ATOM 3069 O O . ARG A 1 393 ? 26.969 -27.934 -28.895 1.00 28.00 393 ARG A O 1
ATOM 3076 N N . GLN A 1 394 ? 25.384 -28.826 -30.219 1.00 31.83 394 GLN A N 1
ATOM 3077 C CA . GLN A 1 394 ? 25.955 -30.172 -30.288 1.00 31.83 394 GLN A CA 1
ATOM 3078 C C . GLN A 1 394 ? 26.957 -30.252 -31.447 1.00 31.83 394 GLN A C 1
ATOM 3080 O O . GLN A 1 394 ? 26.666 -29.780 -32.544 1.00 31.83 394 GLN A O 1
ATOM 3085 N N . VAL A 1 395 ? 28.099 -30.894 -31.203 1.00 30.06 395 VAL A N 1
ATOM 3086 C CA . VAL A 1 395 ? 29.054 -31.418 -32.197 1.00 30.06 395 VAL A CA 1
ATOM 3087 C C . VAL A 1 395 ? 29.505 -32.794 -31.652 1.00 30.06 395 VAL A C 1
ATOM 3089 O O . VAL A 1 395 ? 29.565 -32.938 -30.428 1.00 30.06 395 VAL A O 1
ATOM 3092 N N . PRO A 1 396 ? 29.674 -33.842 -32.485 1.00 36.00 396 PRO A N 1
ATOM 3093 C CA . PRO A 1 396 ? 29.439 -35.219 -32.038 1.00 36.00 396 PRO A CA 1
ATOM 3094 C C . PRO A 1 396 ? 30.652 -35.934 -31.421 1.00 36.00 396 PRO A C 1
ATOM 3096 O O . PRO A 1 396 ? 31.805 -35.572 -31.645 1.00 36.00 396 PRO A O 1
ATOM 3099 N N . HIS A 1 397 ? 30.363 -37.015 -30.690 1.00 31.22 397 HIS A N 1
ATOM 3100 C CA . HIS A 1 397 ? 31.347 -37.991 -30.216 1.00 31.22 397 HIS A CA 1
ATOM 3101 C C . HIS A 1 397 ? 32.006 -38.771 -31.365 1.00 31.22 397 HIS A C 1
ATOM 3103 O O . HIS A 1 397 ? 31.343 -39.079 -32.358 1.00 31.22 397 HIS A O 1
ATOM 3109 N N . PRO A 1 398 ? 33.235 -39.258 -31.135 1.00 37.72 398 PRO A N 1
ATOM 3110 C CA . PRO A 1 398 ? 33.644 -40.577 -31.593 1.00 37.72 398 PRO A CA 1
ATOM 3111 C C . PRO A 1 398 ? 33.893 -41.562 -30.434 1.00 37.72 398 PRO A C 1
ATOM 3113 O O . PRO A 1 398 ? 34.158 -41.203 -29.288 1.00 37.72 398 PRO A O 1
ATOM 3116 N N . THR A 1 399 ? 33.758 -42.831 -30.794 1.00 31.44 399 THR A N 1
ATOM 3117 C CA . THR A 1 399 ? 33.725 -44.048 -29.978 1.00 31.44 399 THR A CA 1
ATOM 3118 C C . THR A 1 399 ? 35.068 -44.456 -29.356 1.00 31.44 399 THR A C 1
ATOM 3120 O O . THR A 1 399 ? 36.061 -44.519 -30.067 1.00 31.44 399 THR A O 1
ATOM 3123 N N . GLY A 1 400 ? 35.030 -44.911 -28.094 1.00 30.50 400 GLY A N 1
ATOM 3124 C CA . GLY A 1 400 ? 35.716 -46.128 -27.613 1.00 30.50 400 GLY A CA 1
ATOM 3125 C C . GLY A 1 400 ? 37.242 -46.128 -27.404 1.00 30.50 400 GLY A C 1
ATOM 3126 O O . GLY A 1 400 ? 38.015 -45.944 -28.334 1.00 30.50 400 GLY A O 1
ATOM 3127 N N . GLY A 1 401 ? 37.673 -46.502 -26.193 1.00 28.20 401 GLY A N 1
ATOM 3128 C CA . GLY A 1 401 ? 39.072 -46.832 -25.893 1.00 28.20 401 GLY A CA 1
ATOM 3129 C C . GLY A 1 401 ? 39.341 -46.981 -24.393 1.00 28.20 401 GLY A C 1
ATOM 3130 O O . GLY A 1 401 ? 39.543 -45.988 -23.703 1.00 28.20 401 GLY A O 1
ATOM 3131 N N . SER A 1 402 ? 39.332 -48.214 -23.884 1.00 34.28 402 SER A N 1
ATOM 3132 C CA . SER A 1 402 ? 39.675 -48.533 -22.488 1.00 34.28 402 SER A CA 1
ATOM 3133 C C . SER A 1 402 ? 41.176 -48.774 -22.318 1.00 34.28 402 SER A C 1
ATOM 3135 O O . SER A 1 402 ? 41.720 -49.553 -23.094 1.00 34.28 402 SER A O 1
ATOM 3137 N N . SER A 1 403 ? 41.792 -48.269 -21.240 1.00 30.20 403 SER A N 1
ATOM 3138 C CA . SER A 1 403 ? 42.876 -48.971 -20.514 1.00 30.20 403 SER A CA 1
ATOM 3139 C C . SER A 1 403 ? 43.337 -48.225 -19.252 1.00 30.20 403 SER A C 1
ATOM 3141 O O . SER A 1 403 ? 43.570 -47.020 -19.291 1.00 30.20 403 SER A O 1
ATOM 3143 N N . SER A 1 404 ? 43.519 -48.966 -18.157 1.00 32.50 404 SER A N 1
ATOM 3144 C CA . SER A 1 404 ? 44.229 -48.551 -16.932 1.00 32.50 404 SER A CA 1
ATOM 3145 C C . SER A 1 404 ? 45.748 -48.443 -17.145 1.00 32.50 404 SER A C 1
ATOM 3147 O O . SER A 1 404 ? 46.250 -49.115 -18.040 1.00 32.50 404 SER A O 1
ATOM 3149 N N . SER A 1 405 ? 46.477 -47.734 -16.265 1.00 36.81 405 SER A N 1
ATOM 3150 C CA . SER A 1 405 ? 47.691 -48.251 -15.580 1.00 36.81 405 SER A CA 1
ATOM 3151 C C . SER A 1 405 ? 48.291 -47.248 -14.568 1.00 36.81 405 SER A C 1
ATOM 3153 O O . SER A 1 405 ? 48.030 -46.053 -14.664 1.00 36.81 405 SER A O 1
ATOM 3155 N N . GLU A 1 406 ? 49.089 -47.778 -13.629 1.00 32.84 406 GLU A N 1
ATOM 3156 C CA . GLU A 1 406 ? 50.154 -47.170 -12.791 1.00 32.84 406 GLU A CA 1
ATOM 3157 C C . GLU A 1 406 ? 50.814 -45.862 -13.298 1.00 32.84 406 GLU A C 1
ATOM 3159 O O . GLU A 1 406 ? 50.890 -45.616 -14.494 1.00 32.84 406 GLU A O 1
ATOM 3164 N N . GLY A 1 407 ? 51.424 -45.007 -12.465 1.00 33.56 407 GLY A N 1
ATOM 3165 C CA . GLY A 1 407 ? 51.887 -45.148 -11.075 1.00 33.56 407 GLY A CA 1
ATOM 3166 C C . GLY A 1 407 ? 53.165 -44.304 -10.853 1.00 33.56 407 GLY A C 1
ATOM 3167 O O . GLY A 1 407 ? 53.584 -43.578 -11.749 1.00 33.56 407 GLY A O 1
ATOM 3168 N N . THR A 1 408 ? 53.813 -44.455 -9.694 1.00 36.75 408 THR A N 1
ATOM 3169 C CA . THR A 1 408 ? 55.121 -43.881 -9.274 1.00 36.75 408 THR A CA 1
ATOM 3170 C C . THR A 1 408 ? 55.225 -42.408 -8.838 1.00 36.75 408 THR A C 1
ATOM 3172 O O . THR A 1 408 ? 54.967 -41.455 -9.567 1.00 36.75 408 THR A O 1
ATOM 3175 N N . ASP A 1 409 ? 55.713 -42.286 -7.603 1.00 37.28 409 ASP A N 1
ATOM 3176 C CA . ASP A 1 409 ? 56.321 -41.137 -6.940 1.00 37.28 409 ASP A CA 1
ATOM 3177 C C . ASP A 1 409 ? 57.529 -40.529 -7.676 1.00 37.28 409 ASP A C 1
ATOM 3179 O O . ASP A 1 409 ? 58.273 -41.239 -8.353 1.00 37.28 409 ASP A O 1
ATOM 3183 N N . SER A 1 410 ? 57.869 -39.276 -7.339 1.00 37.66 410 SER A N 1
ATOM 3184 C CA . SER A 1 410 ? 59.189 -38.975 -6.741 1.00 37.66 410 SER A CA 1
ATOM 3185 C C . SER A 1 410 ? 59.277 -37.577 -6.116 1.00 37.66 410 SER A C 1
ATOM 3187 O O . SER A 1 410 ? 58.734 -36.602 -6.629 1.00 37.66 410 SER A O 1
ATOM 3189 N N . ARG A 1 411 ? 60.003 -37.490 -4.993 1.00 38.97 411 ARG A N 1
ATOM 3190 C CA . ARG A 1 411 ? 60.355 -36.258 -4.262 1.00 38.97 411 ARG A CA 1
ATOM 3191 C C . ARG A 1 411 ? 61.811 -35.875 -4.548 1.00 38.97 411 ARG A C 1
ATOM 3193 O O . ARG A 1 411 ? 62.664 -36.745 -4.435 1.00 38.97 411 ARG A O 1
ATOM 3200 N N . THR A 1 412 ? 62.088 -34.581 -4.697 1.00 39.47 412 THR A N 1
ATOM 3201 C CA . THR A 1 412 ? 63.336 -33.885 -4.289 1.00 39.47 412 THR A CA 1
ATOM 3202 C C . THR A 1 412 ? 62.953 -32.415 -4.033 1.00 39.47 412 THR A C 1
ATOM 3204 O O . THR A 1 412 ? 62.188 -31.866 -4.817 1.00 39.47 412 THR A O 1
ATOM 3207 N N . SER A 1 413 ? 63.216 -31.813 -2.861 1.00 41.44 413 SER A N 1
ATOM 3208 C CA . SER A 1 413 ? 64.492 -31.169 -2.447 1.00 41.44 413 SER A CA 1
ATOM 3209 C C . SER A 1 413 ? 64.939 -30.068 -3.427 1.00 41.44 413 SER A C 1
ATOM 3211 O O . SER A 1 413 ? 64.971 -30.341 -4.620 1.00 41.44 413 SER A O 1
ATOM 3213 N N . LEU A 1 414 ? 65.336 -28.844 -3.044 1.00 40.53 414 LEU A N 1
ATOM 3214 C CA . LEU A 1 414 ? 65.592 -28.188 -1.734 1.00 40.53 414 LEU A CA 1
ATOM 3215 C C . LEU A 1 414 ? 65.519 -26.632 -1.972 1.00 40.53 414 LEU A C 1
ATOM 3217 O O . LEU A 1 414 ? 65.242 -26.248 -3.106 1.00 40.53 414 LEU A O 1
ATOM 3221 N N . GLU A 1 415 ? 65.691 -25.651 -1.070 1.00 40.06 415 GLU A N 1
ATOM 3222 C CA . GLU A 1 415 ? 66.183 -25.570 0.324 1.00 40.06 415 GLU A CA 1
ATOM 3223 C C . GLU A 1 415 ? 65.540 -24.361 1.090 1.00 40.06 415 GLU A C 1
ATOM 3225 O O . GLU A 1 415 ? 64.317 -24.238 1.109 1.00 40.06 415 GLU A O 1
ATOM 3230 N N . ASP A 1 416 ? 66.347 -23.498 1.725 1.00 35.59 416 ASP A N 1
ATOM 3231 C CA . ASP A 1 416 ? 66.057 -22.416 2.697 1.00 35.59 416 ASP A CA 1
ATOM 3232 C C . ASP A 1 416 ? 65.908 -20.991 2.081 1.00 35.59 416 ASP A C 1
ATOM 3234 O O . ASP A 1 416 ? 66.486 -20.720 1.032 1.00 35.59 416 ASP A O 1
ATOM 3238 N N . SER A 1 417 ? 65.067 -20.052 2.570 1.00 35.78 417 SER A N 1
ATOM 3239 C CA . SER A 1 417 ? 64.997 -19.312 3.875 1.00 35.78 417 SER A CA 1
ATOM 3240 C C . SER A 1 417 ? 65.995 -18.126 3.989 1.00 35.78 417 SER A C 1
ATOM 3242 O O . SER A 1 417 ? 66.957 -18.107 3.226 1.00 35.78 417 SER A O 1
ATOM 3244 N N . PRO A 1 418 ? 65.854 -17.140 4.923 1.00 52.84 418 PRO A N 1
ATOM 3245 C CA . PRO A 1 418 ? 64.795 -16.891 5.926 1.00 52.84 418 PRO A CA 1
ATOM 3246 C C . PRO A 1 418 ? 64.244 -15.430 6.018 1.00 52.84 418 PRO A C 1
ATOM 3248 O O . PRO A 1 418 ? 64.826 -14.488 5.502 1.00 52.84 418 PRO A O 1
ATOM 3251 N N . GLN A 1 419 ? 63.132 -15.279 6.764 1.00 36.91 419 GLN A N 1
ATOM 3252 C CA . GLN A 1 419 ? 62.726 -14.191 7.701 1.00 36.91 419 GLN A CA 1
ATOM 3253 C C . GLN A 1 419 ? 63.080 -12.701 7.400 1.00 36.91 419 GLN A C 1
ATOM 3255 O O . GLN A 1 419 ? 64.222 -12.323 7.181 1.00 36.91 419 GLN A O 1
ATOM 3260 N N . THR A 1 420 ? 62.151 -11.747 7.567 1.00 35.19 420 THR A N 1
ATOM 3261 C CA . THR A 1 420 ? 61.784 -11.250 8.915 1.00 35.19 420 THR A CA 1
ATOM 3262 C C . THR A 1 420 ? 60.481 -10.426 8.973 1.00 35.19 420 THR A C 1
ATOM 3264 O O . THR A 1 420 ? 60.143 -9.633 8.103 1.00 35.19 420 THR A O 1
ATOM 3267 N N . SER A 1 421 ? 59.780 -10.584 10.092 1.00 42.09 421 SER A N 1
ATOM 3268 C CA . SER A 1 421 ? 58.894 -9.626 10.788 1.00 42.09 421 SER A CA 1
ATOM 3269 C C . SER A 1 421 ? 59.329 -9.692 12.274 1.00 42.09 421 SER A C 1
ATOM 3271 O O . SER A 1 421 ? 60.010 -10.676 12.588 1.00 42.09 421 SER A O 1
ATOM 3273 N N . PRO A 1 422 ? 59.005 -8.771 13.217 1.00 55.75 422 PRO A N 1
ATOM 3274 C CA . PRO A 1 422 ? 57.773 -7.966 13.376 1.00 55.75 422 PRO A CA 1
ATOM 3275 C C . PRO A 1 422 ? 58.135 -6.536 13.924 1.00 55.75 422 PRO A C 1
ATOM 3277 O O . PRO A 1 422 ? 59.187 -6.050 13.508 1.00 55.75 422 PRO A O 1
ATOM 3280 N N . PRO A 1 423 ? 57.424 -5.848 14.861 1.00 57.00 423 PRO A N 1
ATOM 3281 C CA . PRO A 1 423 ? 56.055 -5.989 15.383 1.00 57.00 423 PRO A CA 1
ATOM 3282 C C . PRO A 1 423 ? 55.211 -4.694 15.433 1.00 57.00 423 PRO A C 1
ATOM 3284 O O . PRO A 1 423 ? 55.678 -3.583 15.204 1.00 57.00 423 PRO A O 1
ATOM 3287 N N . ALA A 1 424 ? 53.943 -4.864 15.818 1.00 49.12 424 ALA A N 1
ATOM 3288 C CA . ALA A 1 424 ? 53.063 -3.788 16.272 1.00 49.12 424 ALA A CA 1
ATOM 3289 C C . ALA A 1 424 ? 53.425 -3.285 17.688 1.00 49.12 424 ALA A C 1
ATOM 3291 O O . ALA A 1 424 ? 54.087 -3.980 18.461 1.00 49.12 424 ALA A O 1
ATOM 3292 N N . SER A 1 425 ? 52.934 -2.099 18.056 1.00 47.31 425 SER A N 1
ATOM 3293 C CA . SER A 1 425 ? 52.831 -1.630 19.446 1.00 47.31 425 SER A CA 1
ATOM 3294 C C . SER A 1 425 ? 51.687 -0.623 19.597 1.00 47.31 425 SER A C 1
ATOM 3296 O O . SER A 1 425 ? 51.654 0.340 18.838 1.00 47.31 425 SER A O 1
ATOM 3298 N N . LEU A 1 426 ? 50.862 -0.862 20.628 1.00 41.78 426 LEU A N 1
ATOM 3299 C CA . LEU A 1 426 ? 49.905 0.042 21.299 1.00 41.78 426 LEU A CA 1
ATOM 3300 C C . LEU A 1 426 ? 48.728 0.600 20.473 1.00 41.78 426 LEU A C 1
ATOM 3302 O O . LEU A 1 426 ? 48.900 1.608 19.760 1.00 41.78 426 LEU A O 1
#

pLDDT: mean 71.57, std 26.71, range [24.12, 98.12]

Foldseek 3Di:
DVVVLVDVVLVCCVVCVVVVLVVLVVVCVVVVVDPVSVVVNVVSVVVSVVSVVVSVVVVVVVVVVVVVVVLVVLLVVLLVLLVVLLVCCVPVLVVLLVVLQQDPLDPVSLVVSLVVLVVSLVVLVVSLVSLVVSLVSLVVSLVVVVVVDDPDDDDDPVSVVSVVSSVVSVVSSVVSNVSSVQSNLQSVLSNVLVVLLVVLVVLLVVLVVLLVVLVPDPDLADDPVNVVVLVVSVVCCCPVPNPVVLVVSVVSLCPHPDVPRCPVSNVSSVVSNVSSVVSSVVSCVSHPDPPDPVPPVVVVVVVVVVVPDDDDDDDDDDDDDDDDDDDDDDDDDDDDDDDDDDDDDDDDDDDDDDDDDDDDDDDDDDDDDDDDDDDPPVVVVVVPDPPDDDDDDDDDDDDDDDDDDDDDDDDDDDDDDDDDDDDDDD

InterPro domains:
  IPR052231 Rho GEF and signaling-related domain-containing protein [PTHR45845] (1-414)
  IPR060651 Rho guanine nucleotide exchange factor 40-like, C-terminal domain [PF27632] (228-285)

Sequence (426 aa):
MEAVLRDPVLLGLQREGGATLARLQQEASRLDFNPDVRSHLAEATALYSLVDEQLHVLVTTSNHLLGRLELRVRMGRLEAAIHQVSNWMEQEGSRRLQALTPKDGSLETVQKAHLEFEDFFLQAAAQYRQGLELSKQAAQLGASAGGAREAGGTEPPELAAFASTQRTFQAKLTHFYMAAERQRTDLETLLQLYHFCKKMAWFHMDCQDLMTQLRLGKDPKASPGGQRRLHRYLQRLSSEFPAEKLTAMGLQVASLSREDLGQDLWEEARLRHGEIQTLLTKALARCPCPLGPSAHAAQLELQRTAAKGQGVNGDVTSKGRRDPGLDRSPKPHWPPRAERGGQNRRLQAGPLPLDAGQATEAGEGKGPREPLDPAPERLLTSLFSWQRLPRQRQVPHPTGGSSSSEGTDSRTSLEDSPQTSPPASL

Organism: Myotis myotis (NCBI:txid51298)